Protein AF-0000000072489166 (afdb_homodimer)

pLDDT: mean 90.71, std 9.61, range [43.34, 98.5]

Nearest PDB structures (foldseek):
  3mzv-assembly1_B  TM=9.075E-01  e=3.261E-19  Rhodobacter capsulatus
  3oyr-assembly1_B  TM=9.341E-01  e=4.624E-18  Caulobacter vibrioides
  4jyx-assembly2_B  TM=9.219E-01  e=5.535E-18  Paraglaciecola sp. T6c
  4jyx-assembly1_G-2  TM=8.992E-01  e=3.376E-18  Paraglaciecola sp. T6c
  3aqb-assembly2_D  TM=9.288E-01  e=4.577E-17  Micrococcus luteus

Sequence (650 aa):
MTAFEDILHSIAPELKELNERMRHALHTSNPLMNEIVSNYLTTKGKQIRPVMVLLSAKLFGGINSTALHGAAAIEMLHNASLIHDDVVDETPLRRGRPTINTIWDNHIAVLVGDFFVSMALQEALLTGNLDIASTIGALGRQLSLGEIDQINKARNHHLEEEAYMEVIDNKTASLFVACVRMGAIATEAPREDTERMEQFGRLIGLAFQIRDDIFDYFPDSHDLGKPTGNDLREGKVTLPLLYALHRTDIDDCAAMNELVRRDELNSEEIDTLIEYARRAGGIDYAYATMQRLRDEAVDIISYFPESPTRTAFISIFDYIIHRTYMTAFEDILHSIAPELKELNERMRHALHTSNPLMNEIVSNYLTTKGKQIRPVMVLLSAKLFGGINSTALHGAAAIEMLHNASLIHDDVVDETPLRRGRPTINTIWDNHIAVLVGDFFVSMALQEALLTGNLDIASTIGALGRQLSLGEIDQINKARNHHLEEEAYMEVIDNKTASLFVACVRMGAIATEAPREDTERMEQFGRLIGLAFQIRDDIFDYFPDSHDLGKPTGNDLREGKVTLPLLYALHRTDIDDCAAMNELVRRDELNSEEIDTLIEYARRAGGIDYAYATMQRLRDEAVDIISYFPESPTRTAFISIFDYIIHRTY

Organism: NCBI:txid1796646

Secondary structure (DSSP, 8-state):
--HHHHHHHHTHHHHHHHHHHHHHHH--S-HHHHHHHHHHHTS----HHHHHHHHHHHHHT---HHHHHHHHHHHHHHHHHHHHHHHHTT--EETTEE-HHHHS-HHHHHHHHHHHHHHHHHHHHHTT-HHHHHHHHHHHHHHHHHHHHHHHHHHTT---HHHHHHHHIIIIIHHHHHHHHHHHHHTT--HHHHHHHHHHHHHHHHHHHHHHHHHTT-SSS-TT-PPTTHHHHTT---HHHHHHHT-TTSTTHHHHHHHHTSS---HHHHHHHHHHHHHTTHHHHHHHHHHHHHHHHHHHHTTSPP-HHHHHHHHHHHHHHH---/--HHHHHHHHTHHHHHHHHHHHHHHH--S-HHHHHHHHHHHTS----HHHHHHHHHHHHHT---HHHHHHHHHHHHHHHHHHHHHHHHTT--EETTEE-HHHHS-HHHHHHHHHHHHHHHHHHHHHTT-HHHHHHHHHHHHHHHHHHHHHHHHHHTT---HHHHHHHHIIIIIHHHHHHHHHHHHHTT--HHHHHHHHHHHHHHHHHHHHHHHHHTT-SSS-TT-PPTTHHHHTT---HHHHHHHT-TTSTTHHHHHHHHTSS---HHHHHHHHHHHHHTTHHHHHHHHHHHHHHHHHHHHTTSPP-HHHHHHHHHHHHHHH---

Foldseek 3Di:
DALQVVLCVVCVVLVVVLLVVLLVLQDDPDPVSNVLVVVVPVLDDPLVLLSLLQLLLCLQPHGDLQSSLLSSLLVLLVVLLVLLVCLVLVPQDFSRHGHSCNVPRSVVSNVSSVSSNVSSLVSQVVSVDVVSSVLSVVLSVLQVVLVVLQLVCLLVVVLDQVSQLVSLLRNFLSSQLSSSLSSCVSNVHDPVLNVLVSLLSSLLRSLLVLLVLLVLLDQPFDPRPDGRLSCLQSSHDHQLLSVLLPPPVDDCSVVLSVLSNDPGDDPVSSNVSSVSSVVSCSSVVSLVSLVVSLVVSLVSLVVRDDDPSSVSSSSVSVCSSDPGD/DALQVVLCVVCVVLVVVLLVVLLVLQDDPDPVSNVLVVVVPVLDDPLVLLSLLQLLLCLQPHGDLQSSLLSSLLVLLVVLLVLLVCLVLVPQDFSLHGHSCNVPRSVVSNVSSVSSNVSSLVSQVVSVDVVSSVLSVVLSVLQVVLVVLQLVCLLVVVLDPVSQLVSLLRNWLSSQLSSSLSSCVSNVHDPVLNVLVSLLSSLLRSLLVLLVLLVLLDQPFDPRPDGRLSCLQSSHDHQLLSVLLPPPVDDCSVVLSVLSNDPGDDPVSSNVSSVSSVVSCSSVVSLVSLVVSLVVSLVSLVVRDDDPSSVSSSSVSVCSSDPGD

Radius of gyration: 26.79 Å; Cα contacts (8 Å, |Δi|>4): 978; chains: 2; bounding box: 54×85×69 Å

Structure (mmCIF, N/CA/C/O backbone):
data_AF-0000000072489166-model_v1
#
loop_
_entity.id
_entity.type
_entity.pdbx_description
1 polymer 'Polyprenyl synthetase family protein'
#
loop_
_atom_site.group_PDB
_atom_site.id
_atom_site.type_symbol
_atom_site.label_atom_id
_atom_site.label_alt_id
_atom_site.label_comp_id
_atom_site.label_asym_id
_atom_site.label_entity_id
_atom_site.label_seq_id
_atom_site.pdbx_PDB_ins_code
_atom_site.Cartn_x
_atom_site.Cartn_y
_atom_site.Cartn_z
_atom_site.occupancy
_atom_site.B_iso_or_equiv
_atom_site.auth_seq_id
_atom_site.auth_comp_id
_atom_site.auth_asym_id
_atom_site.auth_atom_id
_atom_site.pdbx_PDB_model_num
ATOM 1 N N . MET A 1 1 ? 1.193 14.18 36.094 1 50.25 1 MET A N 1
ATOM 2 C CA . MET A 1 1 ? 0.706 13.688 34.781 1 50.25 1 MET A CA 1
ATOM 3 C C . MET A 1 1 ? 0.336 14.836 33.875 1 50.25 1 MET A C 1
ATOM 5 O O . MET A 1 1 ? -0.234 15.836 34.312 1 50.25 1 MET A O 1
ATOM 9 N N . THR A 1 2 ? 0.886 14.859 32.625 1 69.81 2 THR A N 1
ATOM 10 C CA . THR A 1 2 ? 0.525 15.914 31.703 1 69.81 2 THR A CA 1
ATOM 11 C C . THR A 1 2 ? -0.949 15.812 31.312 1 69.81 2 THR A C 1
ATOM 13 O O . THR A 1 2 ? -1.606 14.812 31.609 1 69.81 2 THR A O 1
ATOM 16 N N . ALA A 1 3 ? -1.548 16.891 31.062 1 79.62 3 ALA A N 1
ATOM 17 C CA . ALA A 1 3 ? -2.941 16.906 30.625 1 79.62 3 ALA A CA 1
ATOM 18 C C . ALA A 1 3 ? -3.215 15.797 29.609 1 79.62 3 ALA A C 1
ATOM 20 O O . ALA A 1 3 ? -4.27 15.156 29.656 1 79.62 3 ALA A O 1
ATOM 21 N N . PHE A 1 4 ? -2.205 15.391 28.953 1 84.44 4 PHE A N 1
ATOM 22 C CA . PHE A 1 4 ? -2.369 14.352 27.938 1 84.44 4 PHE A CA 1
ATOM 23 C C . PHE A 1 4 ? -2.418 12.969 28.594 1 84.44 4 PHE A C 1
ATOM 25 O O . PHE A 1 4 ? -3.227 12.125 28.203 1 84.44 4 PHE A O 1
ATOM 32 N N . GLU A 1 5 ? -1.647 12.781 29.594 1 84.19 5 GLU A N 1
ATOM 33 C CA . GLU A 1 5 ? -1.647 11.516 30.312 1 84.19 5 GLU A CA 1
ATOM 34 C C . GLU A 1 5 ? -2.994 11.258 30.984 1 84.19 5 GLU A C 1
ATOM 36 O O . GLU A 1 5 ? -3.449 10.117 31.062 1 84.19 5 GLU A O 1
ATOM 41 N N . ASP A 1 6 ? -3.523 12.336 31.453 1 88.94 6 ASP A N 1
ATOM 42 C CA . ASP A 1 6 ? -4.832 12.219 32.094 1 88.94 6 ASP A CA 1
ATOM 43 C C . ASP A 1 6 ? -5.895 11.781 31.078 1 88.94 6 ASP A C 1
ATOM 45 O O . ASP A 1 6 ? -6.809 11.023 31.422 1 88.94 6 ASP A O 1
ATOM 49 N N . ILE A 1 7 ? -5.738 12.289 29.906 1 90.38 7 ILE A N 1
ATOM 50 C CA . ILE A 1 7 ? -6.66 11.914 28.828 1 90.38 7 ILE A CA 1
ATOM 51 C C . ILE A 1 7 ? -6.516 10.43 28.531 1 90.38 7 ILE A C 1
ATOM 53 O O . ILE A 1 7 ? -7.512 9.703 28.438 1 90.38 7 ILE A O 1
ATOM 57 N N . LEU A 1 8 ? -5.309 9.945 28.438 1 90.38 8 LEU A N 1
ATOM 58 C CA . LEU A 1 8 ? -5.039 8.539 28.156 1 90.38 8 LEU A CA 1
ATOM 59 C C . LEU A 1 8 ? -5.621 7.652 29.266 1 90.38 8 LEU A C 1
ATOM 61 O O . LEU A 1 8 ? -6.172 6.586 28.969 1 90.38 8 LEU A O 1
ATOM 65 N N . HIS A 1 9 ? -5.559 8.156 30.438 1 89.94 9 HIS A N 1
ATOM 66 C CA . HIS A 1 9 ? -6.078 7.398 31.578 1 89.94 9 HIS A CA 1
ATOM 67 C C . HIS A 1 9 ? -7.598 7.293 31.516 1 89.94 9 HIS A C 1
ATOM 69 O O . HIS A 1 9 ? -8.172 6.273 31.906 1 89.94 9 HIS A O 1
ATOM 75 N N . SER A 1 10 ? -8.148 8.344 31.078 1 91.12 10 SER A N 1
ATOM 76 C CA . SER A 1 10 ? -9.609 8.391 31.047 1 91.12 10 SER A CA 1
ATOM 77 C C . SER A 1 10 ? -10.172 7.414 30.016 1 91.12 10 SER A C 1
ATOM 79 O O . SER A 1 10 ? -11.336 7.016 30.109 1 91.12 10 SER A O 1
ATOM 81 N N . ILE A 1 11 ? -9.367 6.992 29.031 1 94.25 11 ILE A N 1
ATOM 82 C CA . ILE A 1 11 ? -9.844 6.047 28.031 1 94.25 11 ILE A CA 1
ATOM 83 C C . ILE A 1 11 ? -8.938 4.82 28 1 94.25 11 ILE A C 1
ATOM 85 O O . ILE A 1 11 ? -8.797 4.176 26.953 1 94.25 11 ILE A O 1
ATOM 89 N N . ALA A 1 12 ? -8.32 4.52 29.047 1 94.06 12 ALA A N 1
ATOM 90 C CA . ALA A 1 12 ? -7.312 3.469 29.156 1 94.06 12 ALA A CA 1
ATOM 91 C C . ALA A 1 12 ? -7.898 2.107 28.781 1 94.06 12 ALA A C 1
ATOM 93 O O . ALA A 1 12 ? -7.262 1.323 28.078 1 94.06 12 ALA A O 1
ATOM 94 N N . PRO A 1 13 ? -9.117 1.805 29.25 1 95.62 13 PRO A N 1
ATOM 95 C CA . PRO A 1 13 ? -9.672 0.503 28.875 1 95.62 13 PRO A CA 1
ATOM 96 C C . PRO A 1 13 ? -9.883 0.366 27.359 1 95.62 13 PRO A C 1
ATOM 98 O O . PRO A 1 13 ? -9.617 -0.697 26.797 1 95.62 13 PRO A O 1
ATOM 101 N N . GLU A 1 14 ? -10.352 1.424 26.766 1 96.06 14 GLU A N 1
ATOM 102 C CA . GLU A 1 14 ? -10.586 1.408 25.312 1 96.06 14 GLU A CA 1
ATOM 103 C C . GLU A 1 14 ? -9.266 1.319 24.547 1 96.06 14 GLU A C 1
ATOM 105 O O . GLU A 1 14 ? -9.188 0.639 23.516 1 96.06 14 GLU A O 1
ATOM 110 N N . LEU A 1 15 ? -8.289 1.973 25.062 1 95.44 15 LEU A N 1
ATOM 111 C CA . LEU A 1 15 ? -6.977 1.916 24.438 1 95.44 15 LEU A CA 1
ATOM 112 C C . LEU A 1 15 ? -6.387 0.513 24.531 1 95.44 15 LEU A C 1
ATOM 114 O O . LEU A 1 15 ? -5.75 0.037 23.578 1 95.44 15 LEU A O 1
ATOM 118 N N . LYS A 1 16 ? -6.559 -0.075 25.656 1 95.88 16 LYS A N 1
ATOM 119 C CA . LYS A 1 16 ? -6.105 -1.452 25.828 1 95.88 16 LYS A CA 1
ATOM 120 C C . LYS A 1 16 ? -6.809 -2.389 24.859 1 95.88 16 LYS A C 1
ATOM 122 O O . LYS A 1 16 ? -6.168 -3.236 24.234 1 95.88 16 LYS A O 1
ATOM 127 N N . GLU A 1 17 ? -8.062 -2.188 24.781 1 96.81 17 GLU A N 1
ATOM 128 C CA . GLU A 1 17 ? -8.844 -2.99 23.844 1 96.81 17 GLU A CA 1
ATOM 129 C C . GLU A 1 17 ? -8.391 -2.752 22.406 1 96.81 17 GLU A C 1
ATOM 131 O O . GLU A 1 17 ? -8.305 -3.693 21.609 1 96.81 17 GLU A O 1
ATOM 136 N N . LEU A 1 18 ? -8.164 -1.548 22.094 1 96.25 18 LEU A N 1
ATOM 137 C CA . LEU A 1 18 ? -7.691 -1.176 20.766 1 96.25 18 LEU A CA 1
ATOM 138 C C . LEU A 1 18 ? -6.371 -1.867 20.438 1 96.25 18 LEU A C 1
ATOM 140 O O . LEU A 1 18 ? -6.215 -2.436 19.359 1 96.25 18 LEU A O 1
ATOM 144 N N . ASN A 1 19 ? -5.477 -1.861 21.359 1 95.25 19 ASN A N 1
ATOM 145 C CA . ASN A 1 19 ? -4.164 -2.463 21.156 1 95.25 19 ASN A CA 1
ATOM 146 C C . ASN A 1 19 ? -4.258 -3.98 21.016 1 95.25 19 ASN A C 1
ATOM 148 O O . ASN A 1 19 ? -3.545 -4.582 20.203 1 95.25 19 ASN A O 1
ATOM 152 N N . GLU A 1 20 ? -5.074 -4.535 21.781 1 95.62 20 GLU A N 1
ATOM 153 C CA . GLU A 1 20 ? -5.301 -5.977 21.656 1 95.62 20 GLU A CA 1
ATOM 154 C C . GLU A 1 20 ? -5.918 -6.336 20.312 1 95.62 20 GLU A C 1
ATOM 156 O O . GLU A 1 20 ? -5.535 -7.332 19.703 1 95.62 20 GLU A O 1
ATOM 161 N N . ARG A 1 21 ? -6.773 -5.52 19.906 1 95.12 21 ARG A N 1
ATOM 162 C CA . ARG A 1 21 ? -7.414 -5.727 18.625 1 95.12 21 ARG A CA 1
ATOM 163 C C . ARG A 1 21 ? -6.402 -5.629 17.484 1 95.12 21 ARG A C 1
ATOM 165 O O . ARG A 1 21 ? -6.414 -6.449 16.562 1 95.12 21 ARG A O 1
ATOM 172 N N . MET A 1 22 ? -5.629 -4.699 17.531 1 95.62 22 MET A N 1
ATOM 173 C CA . MET A 1 22 ? -4.613 -4.523 16.5 1 95.62 22 MET A CA 1
ATOM 174 C C . MET A 1 22 ? -3.641 -5.695 16.5 1 95.62 22 MET A C 1
ATOM 176 O O . MET A 1 22 ? -3.264 -6.184 15.43 1 95.62 22 MET A O 1
ATOM 180 N N . ARG A 1 23 ? -3.256 -6.141 17.672 1 94.81 23 ARG A N 1
ATOM 181 C CA . ARG A 1 23 ? -2.354 -7.285 17.766 1 94.81 23 ARG A CA 1
ATOM 182 C C . ARG A 1 23 ? -2.98 -8.531 17.156 1 94.81 23 ARG A C 1
ATOM 184 O O . ARG A 1 23 ? -2.312 -9.273 16.438 1 94.81 23 ARG A O 1
ATOM 191 N N . HIS A 1 24 ? -4.195 -8.664 17.406 1 94.94 24 HIS A N 1
ATOM 192 C CA . HIS A 1 24 ? -4.906 -9.82 16.875 1 94.94 24 HIS A CA 1
ATOM 193 C C . HIS A 1 24 ? -5.074 -9.719 15.359 1 94.94 24 HIS A C 1
ATOM 195 O O . HIS A 1 24 ? -4.895 -10.703 14.641 1 94.94 24 HIS A O 1
ATOM 201 N N . ALA A 1 25 ? -5.418 -8.555 14.953 1 94.31 25 ALA A N 1
ATOM 202 C CA . ALA A 1 25 ? -5.66 -8.328 13.531 1 94.31 25 ALA A CA 1
ATOM 203 C C . ALA A 1 25 ? -4.379 -8.516 12.719 1 94.31 25 ALA A C 1
ATOM 205 O O . ALA A 1 25 ? -4.426 -8.977 11.578 1 94.31 25 ALA A O 1
ATOM 206 N N . LEU A 1 26 ? -3.234 -8.25 13.328 1 96 26 LEU A N 1
ATOM 207 C CA . LEU A 1 26 ? -1.967 -8.25 12.609 1 96 26 LEU A CA 1
ATOM 208 C C . LEU A 1 26 ? -1.249 -9.586 12.773 1 96 26 LEU A C 1
ATOM 210 O O . LEU A 1 26 ? -0.189 -9.805 12.188 1 96 26 LEU A O 1
ATOM 214 N N . HIS A 1 27 ? -1.818 -10.43 13.523 1 94.88 27 HIS A N 1
ATOM 215 C CA . HIS A 1 27 ? -1.237 -11.758 13.688 1 94.88 27 HIS A CA 1
ATOM 216 C C . HIS A 1 27 ? -1.53 -12.641 12.484 1 94.88 27 HIS A C 1
ATOM 218 O O . HIS A 1 27 ? -2.643 -12.625 11.953 1 94.88 27 HIS A O 1
ATOM 224 N N . THR A 1 28 ? -0.498 -13.359 12.07 1 92.5 28 THR A N 1
ATOM 225 C CA . THR A 1 28 ? -0.642 -14.203 10.898 1 92.5 28 THR A CA 1
ATOM 226 C C . THR A 1 28 ? -0.096 -15.602 11.164 1 92.5 28 THR A C 1
ATOM 228 O O . THR A 1 28 ? 0.375 -15.891 12.266 1 92.5 28 THR A O 1
ATOM 231 N N . SER A 1 29 ? -0.251 -16.5 10.18 1 86.5 29 SER A N 1
ATOM 232 C CA . SER A 1 29 ? 0.322 -17.828 10.281 1 86.5 29 SER A CA 1
ATOM 233 C C . SER A 1 29 ? 1.788 -17.844 9.859 1 86.5 29 SER A C 1
ATOM 235 O O . SER A 1 29 ? 2.484 -18.844 10.031 1 86.5 29 SER A O 1
ATOM 237 N N . ASN A 1 30 ? 2.332 -16.75 9.438 1 87.62 30 ASN A N 1
ATOM 238 C CA . ASN A 1 30 ? 3.721 -16.625 9.008 1 87.62 30 ASN A CA 1
ATOM 239 C C . ASN A 1 30 ? 4.617 -16.156 10.148 1 87.62 30 ASN A C 1
ATOM 241 O O . ASN A 1 30 ? 4.504 -15.023 10.609 1 87.62 30 ASN A O 1
ATOM 245 N N . PRO A 1 31 ? 5.547 -16.969 10.5 1 89.56 31 PRO A N 1
ATOM 246 C CA . PRO A 1 31 ? 6.375 -16.625 11.656 1 89.56 31 PRO A CA 1
ATOM 247 C C . PRO A 1 31 ? 7.25 -15.391 11.406 1 89.56 31 PRO A C 1
ATOM 249 O O . PRO A 1 31 ? 7.48 -14.594 12.32 1 89.56 31 PRO A O 1
ATOM 252 N N . LEU A 1 32 ? 7.758 -15.289 10.219 1 90.56 32 LEU A N 1
ATOM 253 C CA . LEU A 1 32 ? 8.602 -14.141 9.906 1 90.56 32 LEU A CA 1
ATOM 254 C C . LEU A 1 32 ? 7.809 -12.844 10.016 1 90.56 32 LEU A C 1
ATOM 256 O O . LEU A 1 32 ? 8.273 -11.875 10.617 1 90.56 32 LEU A O 1
ATOM 260 N N . MET A 1 33 ? 6.637 -12.805 9.492 1 93.06 33 MET A N 1
ATOM 261 C CA . MET A 1 33 ? 5.77 -11.633 9.586 1 93.06 33 MET A CA 1
ATOM 262 C C . MET A 1 33 ? 5.457 -11.305 11.047 1 93.06 33 MET A C 1
ATOM 264 O O . MET A 1 33 ? 5.5 -10.141 11.445 1 93.06 33 MET A O 1
ATOM 268 N N . ASN A 1 34 ? 5.156 -12.305 11.781 1 94.5 34 ASN A N 1
ATOM 269 C CA . ASN A 1 34 ? 4.828 -12.094 13.188 1 94.5 34 ASN A CA 1
ATOM 270 C C . ASN A 1 34 ? 6.008 -11.508 13.953 1 94.5 34 ASN A C 1
ATOM 272 O O . ASN A 1 34 ? 5.824 -10.648 14.82 1 94.5 34 ASN A O 1
ATOM 276 N N . GLU A 1 35 ? 7.156 -11.977 13.602 1 93.19 35 GLU A N 1
ATOM 277 C CA . GLU A 1 35 ? 8.359 -11.453 14.234 1 93.19 35 GLU A CA 1
ATOM 278 C C . GLU A 1 35 ? 8.562 -9.977 13.906 1 93.19 35 GLU A C 1
ATOM 280 O O . GLU A 1 35 ? 8.828 -9.164 14.805 1 93.19 35 GLU A O 1
ATOM 285 N N . ILE A 1 36 ? 8.398 -9.633 12.711 1 92.75 36 ILE A N 1
ATOM 286 C CA . ILE A 1 36 ? 8.609 -8.266 12.25 1 92.75 36 ILE A CA 1
ATOM 287 C C . ILE A 1 36 ? 7.566 -7.34 12.875 1 92.75 36 ILE A C 1
ATOM 289 O O . ILE A 1 36 ? 7.91 -6.289 13.422 1 92.75 36 ILE A O 1
ATOM 293 N N . VAL A 1 37 ? 6.32 -7.77 12.859 1 94.06 37 VAL A N 1
ATOM 294 C CA . VAL A 1 37 ? 5.211 -6.949 13.336 1 94.06 37 VAL A CA 1
ATOM 295 C C . VAL A 1 37 ? 5.297 -6.793 14.852 1 94.06 37 VAL A C 1
ATOM 297 O O . VAL A 1 37 ? 5.07 -5.703 15.383 1 94.06 37 VAL A O 1
ATOM 300 N N . SER A 1 38 ? 5.605 -7.871 15.547 1 92.5 38 SER A N 1
ATOM 301 C CA . SER A 1 38 ? 5.727 -7.812 17 1 92.5 38 SER A CA 1
ATOM 302 C C . SER A 1 38 ? 6.828 -6.844 17.422 1 92.5 38 SER A C 1
ATOM 304 O O . SER A 1 38 ? 6.648 -6.059 18.344 1 92.5 38 SER A O 1
ATOM 306 N N . ASN A 1 39 ? 7.914 -6.914 16.734 1 90.94 39 ASN A N 1
ATOM 307 C CA . ASN A 1 39 ? 9.016 -6.004 17.016 1 90.94 39 ASN A CA 1
ATOM 308 C C . ASN A 1 39 ? 8.641 -4.555 16.719 1 90.94 39 ASN A C 1
ATOM 310 O O . ASN A 1 39 ? 9.008 -3.646 17.469 1 90.94 39 ASN A O 1
ATOM 314 N N . TYR A 1 40 ? 7.941 -4.383 15.695 1 90.44 40 TYR A N 1
ATOM 315 C CA . TYR A 1 40 ? 7.527 -3.043 15.297 1 90.44 40 TYR A CA 1
ATOM 316 C C . TYR A 1 40 ? 6.57 -2.438 16.312 1 90.44 40 TYR A C 1
ATOM 318 O O . TYR A 1 40 ? 6.664 -1.253 16.641 1 90.44 40 TYR A O 1
ATOM 326 N N . LEU A 1 41 ? 5.695 -3.252 16.828 1 88.56 41 LEU A N 1
ATOM 327 C CA . LEU A 1 41 ? 4.641 -2.773 17.703 1 88.56 41 LEU A CA 1
ATOM 328 C C . LEU A 1 41 ? 5.184 -2.506 19.109 1 88.56 41 LEU A C 1
ATOM 330 O O . LEU A 1 41 ? 4.516 -1.872 19.922 1 88.56 41 LEU A O 1
ATOM 334 N N . THR A 1 42 ? 6.344 -2.979 19.344 1 82.88 42 THR A N 1
ATOM 335 C CA . THR A 1 42 ? 6.949 -2.705 20.641 1 82.88 42 THR A CA 1
ATOM 336 C C . THR A 1 42 ? 7.348 -1.235 20.75 1 82.88 42 THR A C 1
ATOM 338 O O . THR A 1 42 ? 7.496 -0.71 21.859 1 82.88 42 THR A O 1
ATOM 341 N N . THR A 1 43 ? 7.602 -0.663 19.656 1 74.19 43 THR A N 1
ATOM 342 C CA . THR A 1 43 ? 7.941 0.755 19.609 1 74.19 43 THR A CA 1
ATOM 343 C C . THR A 1 43 ? 6.688 1.608 19.438 1 74.19 43 THR A C 1
ATOM 345 O O . THR A 1 43 ? 6.352 2.004 18.328 1 74.19 43 THR A O 1
ATOM 348 N N . LYS A 1 44 ? 5.934 1.628 20.469 1 67.19 44 LYS A N 1
ATOM 349 C CA . LYS A 1 44 ? 4.652 2.316 20.344 1 67.19 44 LYS A CA 1
ATOM 350 C C . LYS A 1 44 ? 4.832 3.83 20.406 1 67.19 44 LYS A C 1
ATOM 352 O O . LYS A 1 44 ? 5.652 4.328 21.172 1 67.19 44 LYS A O 1
ATOM 357 N N . GLY A 1 45 ? 4.211 4.496 19.484 1 71.38 45 GLY A N 1
ATOM 358 C CA . GLY A 1 45 ? 4.117 5.941 19.578 1 71.38 45 GLY A CA 1
ATOM 359 C C . GLY A 1 45 ? 3.037 6.418 20.531 1 71.38 45 GLY A C 1
ATOM 360 O O . GLY A 1 45 ? 2.531 5.637 21.328 1 71.38 45 GLY A O 1
ATOM 361 N N . LYS A 1 46 ? 2.795 7.629 20.609 1 77.44 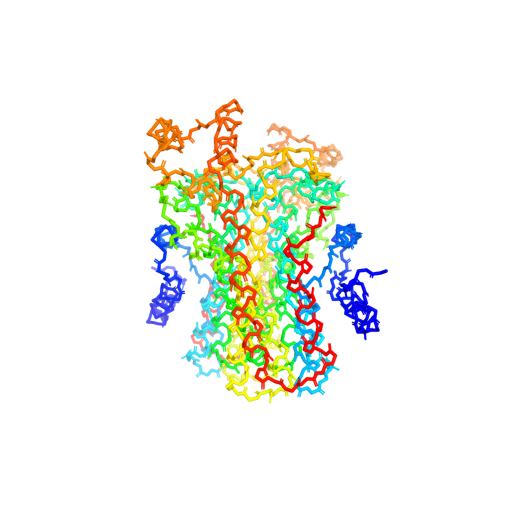46 LYS A N 1
ATOM 362 C CA . LYS A 1 46 ? 1.861 8.266 21.531 1 77.44 46 LYS A CA 1
ATOM 363 C C . LYS A 1 46 ? 0.416 7.977 21.141 1 77.44 46 LYS A C 1
ATOM 365 O O . LYS A 1 46 ? -0.506 8.203 21.922 1 77.44 46 LYS A O 1
ATOM 370 N N . GLN A 1 47 ? 0.148 7.422 20.031 1 89.12 47 GLN A N 1
ATOM 371 C CA . GLN A 1 47 ? -1.152 6.992 19.516 1 89.12 47 GLN A CA 1
ATOM 372 C C . GLN A 1 47 ? -2.168 8.133 19.578 1 89.12 47 GLN A C 1
ATOM 374 O O . GLN A 1 47 ? -3.293 7.945 20.031 1 89.12 47 GLN A O 1
ATOM 379 N N . ILE A 1 48 ? -1.77 9.273 19.203 1 93.06 48 ILE A N 1
ATOM 380 C CA . ILE A 1 48 ? -2.615 10.461 19.203 1 93.06 48 ILE A CA 1
ATOM 381 C C . ILE A 1 48 ? -3.787 10.273 18.25 1 93.06 48 ILE A C 1
ATOM 383 O O . ILE A 1 48 ? -4.906 10.695 18.531 1 93.06 48 ILE A O 1
ATOM 387 N N . ARG A 1 49 ? -3.596 9.578 17.203 1 95.38 49 ARG A N 1
ATOM 388 C CA . ARG A 1 49 ? -4.617 9.445 16.172 1 95.38 49 ARG A CA 1
ATOM 389 C C . ARG A 1 49 ? -5.781 8.586 16.656 1 95.38 49 ARG A C 1
ATOM 391 O O . ARG A 1 49 ? -6.938 9.016 16.609 1 95.38 49 ARG A O 1
ATOM 398 N N . PRO A 1 50 ? -5.5 7.418 17.141 1 96.31 50 PRO A N 1
ATOM 399 C CA . PRO A 1 50 ? -6.641 6.656 17.656 1 96.31 50 PRO A CA 1
ATOM 400 C C . PRO A 1 50 ? -7.32 7.336 18.844 1 96.31 50 PRO A C 1
ATOM 402 O O . PRO A 1 50 ? -8.531 7.211 19.016 1 96.31 50 PRO A O 1
ATOM 405 N N . VAL A 1 51 ? -6.578 8.078 19.641 1 96.38 51 VAL A N 1
ATOM 406 C CA . VAL A 1 51 ? -7.16 8.82 20.75 1 96.38 51 VAL A CA 1
ATOM 407 C C . VAL A 1 51 ? -8.148 9.859 20.219 1 96.38 51 VAL A C 1
ATOM 409 O O . VAL A 1 51 ? -9.234 10.031 20.766 1 96.38 51 VAL A O 1
ATOM 412 N N . MET A 1 52 ? -7.773 10.477 19.156 1 97.38 52 MET A N 1
ATOM 413 C CA . MET A 1 52 ? -8.656 11.469 18.531 1 97.38 52 MET A CA 1
ATOM 414 C C . MET A 1 52 ? -9.953 10.82 18.062 1 97.38 52 MET A C 1
ATOM 416 O O . MET A 1 52 ? -11.023 11.406 18.188 1 97.38 52 MET A O 1
ATOM 420 N N . VAL A 1 53 ? -9.859 9.641 17.5 1 97.94 53 VAL A N 1
ATOM 421 C CA . VAL A 1 53 ? -11.047 8.922 17.047 1 97.94 53 VAL A CA 1
ATOM 422 C C . VAL A 1 53 ? -11.961 8.625 18.234 1 97.94 53 VAL A C 1
ATOM 424 O O . VAL A 1 53 ? -13.164 8.891 18.188 1 97.94 53 VAL A O 1
ATOM 427 N N . LEU A 1 54 ? -11.383 8.094 19.297 1 97.81 54 LEU A N 1
ATOM 428 C CA . LEU A 1 54 ? -12.148 7.668 20.469 1 97.81 54 LEU A CA 1
ATOM 429 C C . LEU A 1 54 ? -12.781 8.859 21.156 1 97.81 54 LEU A C 1
ATOM 431 O O . LEU A 1 54 ? -13.938 8.789 21.594 1 97.81 54 LEU A O 1
ATOM 435 N N . LEU A 1 55 ? -12.055 9.953 21.234 1 97.44 55 LEU A N 1
ATOM 436 C CA . LEU A 1 55 ? -12.594 11.156 21.859 1 97.44 55 LEU A CA 1
ATOM 437 C C . LEU A 1 55 ? -13.742 11.727 21.031 1 97.44 55 LEU A C 1
ATOM 439 O O . LEU A 1 55 ? -14.727 12.227 21.594 1 97.44 55 LEU A O 1
ATOM 443 N N . SER A 1 56 ? -13.562 11.695 19.734 1 98.06 56 SER A N 1
ATOM 444 C CA . SER A 1 56 ? -14.648 12.156 18.875 1 98.06 56 SER A CA 1
ATOM 445 C C . SER A 1 56 ? -15.906 11.312 19.062 1 98.06 56 SER A C 1
ATOM 447 O O . SER A 1 56 ? -17.016 11.852 19.141 1 98.06 56 SER A O 1
ATOM 449 N N . ALA A 1 57 ? -15.742 10.008 19.156 1 97.75 57 ALA A N 1
ATOM 450 C CA . ALA A 1 57 ? -16.875 9.125 19.438 1 97.75 57 ALA A CA 1
ATOM 451 C C . ALA A 1 57 ? -17.5 9.461 20.797 1 97.75 57 ALA A C 1
ATOM 453 O O . ALA A 1 57 ? -18.734 9.516 20.922 1 97.75 57 ALA A O 1
ATOM 454 N N . LYS A 1 58 ? -16.703 9.703 21.734 1 96.62 58 LYS A N 1
ATOM 455 C CA . LYS A 1 58 ? -17.156 10.016 23.094 1 96.62 58 LYS A CA 1
ATOM 456 C C . LYS A 1 58 ? -17.938 11.32 23.109 1 96.62 58 LYS A C 1
ATOM 458 O O . LYS A 1 58 ? -18.906 11.453 23.875 1 96.62 58 LYS A O 1
ATOM 463 N N . LEU A 1 59 ? -17.531 12.289 22.328 1 96.38 59 LEU A N 1
ATOM 464 C CA . LEU A 1 59 ? -18.188 13.586 22.266 1 96.38 59 LEU A CA 1
ATOM 465 C C . LEU A 1 59 ? -19.625 13.438 21.781 1 96.38 59 LEU A C 1
ATOM 467 O O . LEU A 1 59 ? -20.516 14.18 22.234 1 96.38 59 LEU A O 1
ATOM 471 N N . PHE A 1 60 ? -19.938 12.398 20.953 1 96 60 PHE A N 1
ATOM 472 C CA . PHE A 1 60 ? -21.25 12.336 20.297 1 96 60 PHE A CA 1
ATOM 473 C C . PHE A 1 60 ? -22.062 11.164 20.844 1 96 60 PHE A C 1
ATOM 475 O O . PHE A 1 60 ? -23.266 11.078 20.609 1 96 60 PHE A O 1
ATOM 482 N N . GLY A 1 61 ? -21.562 10.203 21.547 1 92.06 61 GLY A N 1
ATOM 483 C CA . GLY A 1 61 ? -22.406 9.102 21.984 1 92.06 61 GLY A CA 1
ATOM 484 C C . GLY A 1 61 ? -21.656 8.047 22.766 1 92.06 61 GLY A C 1
ATOM 485 O O . GLY A 1 61 ? -22.266 7.145 23.344 1 92.06 61 GLY A O 1
ATOM 486 N N . GLY A 1 62 ? -20.359 8.031 22.734 1 93.69 62 GLY A N 1
ATOM 487 C CA . GLY A 1 62 ? -19.562 7.051 23.453 1 93.69 62 GLY A CA 1
ATOM 488 C C . GLY A 1 62 ? -18.719 6.184 22.547 1 93.69 62 GLY A C 1
ATOM 489 O O . GLY A 1 62 ? -18.984 6.078 21.344 1 93.69 62 GLY A O 1
ATOM 490 N N . ILE A 1 63 ? -17.797 5.57 23.141 1 95.94 63 ILE A N 1
ATOM 491 C CA . ILE A 1 63 ? -16.891 4.695 22.406 1 95.94 63 ILE A CA 1
ATOM 492 C C . ILE A 1 63 ? -17.547 3.328 22.219 1 95.94 63 ILE A C 1
ATOM 494 O O . ILE A 1 63 ? -17.906 2.666 23.188 1 95.94 63 ILE A O 1
ATOM 498 N N . ASN A 1 64 ? -17.797 2.939 21.016 1 96.88 64 ASN A N 1
ATOM 499 C CA . ASN A 1 64 ? -18.391 1.647 20.688 1 96.88 64 ASN A CA 1
ATOM 500 C C . ASN A 1 64 ? -17.453 0.824 19.797 1 96.88 64 ASN A C 1
ATOM 502 O O . ASN A 1 64 ? -16.328 1.23 19.531 1 96.88 64 ASN A O 1
ATOM 506 N N . SER A 1 65 ? -17.922 -0.289 19.391 1 96.25 65 SER A N 1
ATOM 507 C CA . SER A 1 65 ? -17.094 -1.207 18.609 1 96.25 65 SER A CA 1
ATOM 508 C C . SER A 1 65 ? -16.734 -0.616 17.25 1 96.25 65 SER A C 1
ATOM 510 O O . SER A 1 65 ? -15.625 -0.821 16.75 1 96.25 65 SER A O 1
ATOM 512 N N . THR A 1 66 ? -17.672 0.108 16.703 1 96.94 66 THR A N 1
ATOM 513 C CA . THR A 1 66 ? -17.438 0.748 15.414 1 96.94 66 THR A CA 1
ATOM 514 C C . THR A 1 66 ? -16.297 1.758 15.508 1 96.94 66 THR A C 1
ATOM 516 O O . THR A 1 66 ? -15.422 1.79 14.641 1 96.94 66 THR A O 1
ATOM 519 N N . ALA A 1 67 ? -16.312 2.533 16.578 1 97.31 67 ALA A N 1
ATOM 520 C CA . ALA A 1 67 ? -15.258 3.51 16.797 1 97.31 67 ALA A CA 1
ATOM 521 C C . ALA A 1 67 ? -13.906 2.82 17 1 97.31 67 ALA A C 1
ATOM 523 O O . ALA A 1 67 ? -12.875 3.305 16.516 1 97.31 67 ALA A O 1
ATOM 524 N N . LEU A 1 68 ? -13.945 1.698 17.656 1 97.75 68 LEU A N 1
ATOM 525 C CA . LEU A 1 68 ? -12.711 0.961 17.922 1 97.75 68 LEU A CA 1
ATOM 526 C C . LEU A 1 68 ? -12.141 0.396 16.625 1 97.75 68 LEU A C 1
ATOM 528 O O . LEU A 1 68 ? -10.93 0.479 16.375 1 97.75 68 LEU A O 1
ATOM 532 N N . HIS A 1 69 ? -12.977 -0.111 15.758 1 97.5 69 HIS A N 1
ATOM 533 C CA . HIS A 1 69 ? -12.531 -0.588 14.453 1 97.5 69 HIS A CA 1
ATOM 534 C C . HIS A 1 69 ? -11.977 0.554 13.609 1 97.5 69 HIS A C 1
ATOM 536 O O . HIS A 1 69 ? -10.953 0.399 12.945 1 97.5 69 HIS A O 1
ATOM 542 N N . GLY A 1 70 ? -12.703 1.63 13.703 1 96.81 70 GLY A N 1
ATOM 543 C CA . GLY A 1 70 ? -12.227 2.801 12.977 1 96.81 70 GLY A CA 1
ATOM 544 C C . GLY A 1 70 ? -10.883 3.295 13.461 1 96.81 70 GLY A C 1
ATOM 545 O O . GLY A 1 70 ? -10.008 3.617 12.656 1 96.81 70 GLY A O 1
ATOM 546 N N . ALA A 1 71 ? -10.719 3.324 14.758 1 97.81 71 ALA A N 1
ATOM 547 C CA . ALA A 1 71 ? -9.461 3.756 15.352 1 97.81 71 ALA A CA 1
ATOM 548 C C . ALA A 1 71 ? -8.32 2.822 14.961 1 97.81 71 ALA A C 1
ATOM 550 O O . ALA A 1 71 ? -7.215 3.277 14.641 1 97.81 71 ALA A O 1
ATOM 551 N N . ALA A 1 72 ? -8.625 1.576 14.961 1 97.5 72 ALA A N 1
ATOM 552 C CA . ALA A 1 72 ? -7.625 0.587 14.555 1 97.5 72 ALA A CA 1
ATOM 553 C C . ALA A 1 72 ? -7.227 0.777 13.094 1 97.5 72 ALA A C 1
ATOM 555 O O . ALA A 1 72 ? -6.043 0.726 12.758 1 97.5 72 ALA A O 1
ATOM 556 N N . ALA A 1 73 ? -8.211 0.997 12.281 1 97.12 73 ALA A N 1
ATOM 557 C CA . ALA A 1 73 ? -7.969 1.199 10.852 1 97.12 73 ALA A CA 1
ATOM 558 C C . ALA A 1 73 ? -7.066 2.406 10.617 1 97.12 73 ALA A C 1
ATOM 560 O O . ALA A 1 73 ? -6.09 2.32 9.867 1 97.12 73 ALA A O 1
ATOM 561 N N . ILE A 1 74 ? -7.32 3.461 11.297 1 96.88 74 ILE A N 1
ATOM 562 C CA . ILE A 1 74 ? -6.555 4.691 11.141 1 96.88 74 ILE A CA 1
ATOM 563 C C . ILE A 1 74 ? -5.121 4.473 11.617 1 96.88 74 ILE A C 1
ATOM 565 O O . ILE A 1 74 ? -4.168 4.879 10.953 1 96.88 74 ILE A O 1
ATOM 569 N N . GLU A 1 75 ? -5.023 3.896 12.719 1 96.75 75 GLU A N 1
ATOM 570 C CA . GLU A 1 75 ? -3.699 3.682 13.297 1 96.75 75 GLU A CA 1
ATOM 571 C C . GLU A 1 75 ? -2.854 2.768 12.414 1 96.75 75 GLU A C 1
ATOM 573 O O . GLU A 1 75 ? -1.662 3.016 12.219 1 96.75 75 GLU A O 1
ATOM 578 N N . MET A 1 76 ? -3.465 1.746 11.906 1 96.38 76 MET A N 1
ATOM 579 C CA . MET A 1 76 ? -2.742 0.828 11.031 1 96.38 76 MET A CA 1
ATOM 580 C C . MET A 1 76 ? -2.326 1.522 9.742 1 96.38 76 MET A C 1
ATOM 582 O O . MET A 1 76 ? -1.22 1.307 9.242 1 96.38 76 MET A O 1
ATOM 586 N N . LEU A 1 77 ? -3.199 2.309 9.203 1 95.94 77 LEU A N 1
ATOM 587 C CA . LEU A 1 77 ? -2.867 3.053 7.996 1 95.94 77 LEU A CA 1
ATOM 588 C C . LEU A 1 77 ? -1.735 4.039 8.258 1 95.94 77 LEU A C 1
ATOM 590 O O . LEU A 1 77 ? -0.843 4.203 7.422 1 95.94 77 LEU A O 1
ATOM 594 N N . HIS A 1 78 ? -1.82 4.68 9.359 1 94.75 78 HIS A N 1
ATOM 595 C CA . HIS A 1 78 ? -0.753 5.598 9.742 1 94.75 78 HIS A CA 1
ATOM 596 C C . HIS A 1 78 ? 0.583 4.871 9.852 1 94.75 78 HIS A C 1
ATOM 598 O O . HIS A 1 78 ? 1.602 5.359 9.359 1 94.75 78 HIS A O 1
ATOM 604 N N . ASN A 1 79 ? 0.59 3.762 10.508 1 94.75 79 ASN A N 1
ATOM 605 C CA . ASN A 1 79 ? 1.815 2.98 10.648 1 94.75 79 ASN A CA 1
ATOM 606 C C . ASN A 1 79 ? 2.346 2.521 9.289 1 94.75 79 ASN A C 1
ATOM 608 O O . ASN A 1 79 ? 3.559 2.479 9.078 1 94.75 79 ASN A O 1
ATOM 612 N N . ALA A 1 80 ? 1.426 2.125 8.445 1 94.94 80 ALA A N 1
ATOM 613 C CA . ALA A 1 80 ? 1.838 1.766 7.09 1 94.94 80 ALA A CA 1
ATOM 614 C C . ALA A 1 80 ? 2.596 2.912 6.426 1 94.94 80 ALA A C 1
ATOM 616 O O . ALA A 1 80 ? 3.627 2.693 5.785 1 94.94 80 ALA A O 1
ATOM 617 N N . SER A 1 81 ? 2.045 4.074 6.566 1 92.94 81 SER A N 1
ATOM 618 C CA . SER A 1 81 ? 2.676 5.242 5.965 1 92.94 81 SER A CA 1
ATOM 619 C C . SER A 1 81 ? 4.062 5.484 6.551 1 92.94 81 SER A C 1
ATOM 621 O O . SER A 1 81 ? 4.992 5.863 5.832 1 92.94 81 SER A O 1
ATOM 623 N N . LEU A 1 82 ? 4.258 5.23 7.832 1 90.44 82 LEU A N 1
ATOM 624 C CA . LEU A 1 82 ? 5.559 5.398 8.477 1 90.44 82 LEU A CA 1
ATOM 625 C C . LEU A 1 82 ? 6.559 4.371 7.953 1 90.44 82 LEU A C 1
ATOM 627 O O . LEU A 1 82 ? 7.715 4.703 7.688 1 90.44 82 LEU A O 1
ATOM 631 N N . ILE A 1 83 ? 6.102 3.205 7.828 1 92.81 83 ILE A N 1
ATOM 632 C CA . ILE A 1 83 ? 6.961 2.121 7.363 1 92.81 83 ILE A CA 1
ATOM 633 C C . ILE A 1 83 ? 7.434 2.41 5.938 1 92.81 83 ILE A C 1
ATOM 635 O O . ILE A 1 83 ? 8.617 2.283 5.633 1 92.81 83 ILE A O 1
ATOM 639 N N . HIS A 1 84 ? 6.535 2.775 5.133 1 91.31 84 HIS A N 1
ATOM 640 C CA . HIS A 1 84 ? 6.875 3.084 3.746 1 91.31 84 HIS A CA 1
ATOM 641 C C . HIS A 1 84 ? 7.75 4.328 3.658 1 91.31 84 HIS A C 1
ATOM 643 O O . HIS A 1 84 ? 8.68 4.383 2.854 1 91.31 84 HIS A O 1
ATOM 649 N N . ASP A 1 85 ? 7.469 5.258 4.516 1 85.31 85 ASP A N 1
ATOM 650 C CA . ASP A 1 85 ? 8.289 6.469 4.566 1 85.31 85 ASP A CA 1
ATOM 651 C C . ASP A 1 85 ? 9.727 6.141 4.941 1 85.31 85 ASP A C 1
ATOM 653 O O . ASP A 1 85 ? 10.664 6.77 4.445 1 85.31 85 ASP A O 1
ATOM 657 N N . ASP A 1 86 ? 9.891 5.266 5.84 1 85.25 86 ASP A N 1
ATOM 658 C CA . ASP A 1 86 ? 11.227 4.875 6.273 1 85.25 86 ASP A CA 1
ATOM 659 C C . ASP A 1 86 ? 12.031 4.293 5.113 1 85.25 86 ASP A C 1
ATOM 661 O O . ASP A 1 86 ? 13.25 4.465 5.051 1 85.25 86 ASP A O 1
ATOM 665 N N . VAL A 1 87 ? 11.406 3.609 4.254 1 81.62 87 VAL A N 1
ATOM 666 C CA . VAL A 1 87 ? 12.062 3.059 3.072 1 81.62 87 VAL A CA 1
ATOM 667 C C . VAL A 1 87 ? 12.461 4.191 2.129 1 81.62 87 VAL A C 1
ATOM 669 O O . VAL A 1 87 ? 13.594 4.23 1.648 1 81.62 87 VAL A O 1
ATOM 672 N N . VAL A 1 88 ? 11.562 5.109 2.014 1 72.81 88 VAL A N 1
ATOM 673 C CA . VAL A 1 88 ? 11.695 6.211 1.066 1 72.81 88 VAL A CA 1
ATOM 674 C C . VAL A 1 88 ? 12.82 7.141 1.503 1 72.81 88 VAL A C 1
ATOM 676 O O . VAL A 1 88 ? 13.641 7.566 0.681 1 72.81 88 VAL A O 1
ATOM 679 N N . ASP A 1 89 ? 12.867 7.309 2.762 1 72.38 89 ASP A N 1
ATOM 680 C CA . ASP A 1 89 ? 13.812 8.273 3.316 1 72.38 89 ASP A CA 1
ATOM 681 C C . ASP A 1 89 ? 15.117 7.59 3.732 1 72.38 89 ASP A C 1
ATOM 683 O O . ASP A 1 89 ? 16.031 8.242 4.219 1 72.38 89 ASP A O 1
ATOM 687 N N . GLU A 1 90 ? 15.148 6.34 3.506 1 75.06 90 GLU A N 1
ATOM 688 C CA . GLU A 1 90 ? 16.297 5.547 3.943 1 75.06 90 GLU A CA 1
ATOM 689 C C . GLU A 1 90 ? 16.656 5.855 5.395 1 75.06 90 GLU A C 1
ATOM 691 O O . GLU A 1 90 ? 17.828 6.113 5.703 1 75.06 90 GLU A O 1
ATOM 696 N N . THR A 1 91 ? 15.703 5.957 6.172 1 74.5 91 THR A N 1
ATOM 697 C CA . THR A 1 91 ? 15.859 6.297 7.582 1 74.5 91 THR A CA 1
ATOM 698 C C . THR A 1 91 ? 16.344 5.09 8.383 1 74.5 91 THR A C 1
ATOM 700 O O . THR A 1 91 ? 15.68 4.051 8.406 1 74.5 91 THR A O 1
ATOM 703 N N . PRO A 1 92 ? 17.406 5.25 9.07 1 77.12 92 PRO A N 1
ATOM 704 C CA . PRO A 1 92 ? 17.953 4.078 9.766 1 77.12 92 PRO A CA 1
ATOM 705 C C . PRO A 1 92 ? 17.281 3.824 11.109 1 77.12 92 PRO A C 1
ATOM 707 O O . PRO A 1 92 ? 17.281 2.689 11.594 1 77.12 92 PRO A O 1
ATOM 710 N N . LEU A 1 93 ? 16.766 4.941 11.734 1 76.69 93 LEU A N 1
ATOM 711 C CA . LEU A 1 93 ? 16.172 4.816 13.062 1 76.69 93 LEU A CA 1
ATOM 712 C C . LEU A 1 93 ? 14.812 5.52 13.117 1 76.69 93 LEU A C 1
ATOM 714 O O . LEU A 1 93 ? 14.617 6.551 12.477 1 76.69 93 LEU A O 1
ATOM 718 N N . ARG A 1 94 ? 13.961 4.922 13.945 1 73.88 94 ARG A N 1
ATOM 719 C CA . ARG A 1 94 ? 12.672 5.523 14.289 1 73.88 94 ARG A CA 1
ATOM 720 C C . ARG A 1 94 ? 12.344 5.305 15.766 1 73.88 94 ARG A C 1
ATOM 722 O O . ARG A 1 94 ? 12.336 4.168 16.234 1 73.88 9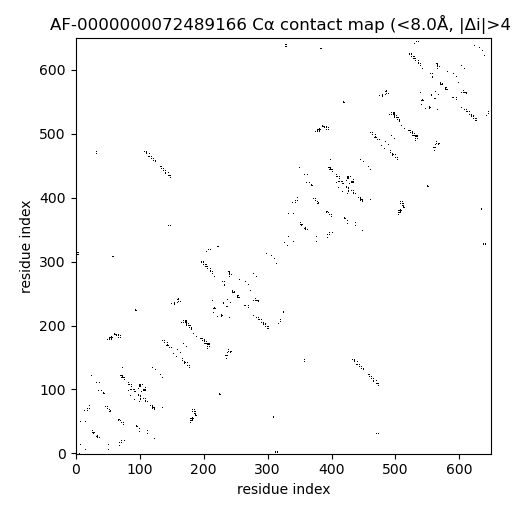4 ARG A O 1
ATOM 729 N N . ARG A 1 95 ? 12.164 6.379 16.438 1 75.25 95 ARG A N 1
ATOM 730 C CA . ARG A 1 95 ? 11.867 6.34 17.875 1 75.25 95 ARG A CA 1
ATOM 731 C C . ARG A 1 95 ? 12.953 5.605 18.641 1 75.25 95 ARG A C 1
ATOM 733 O O . ARG A 1 95 ? 12.664 4.762 19.484 1 75.25 95 ARG A O 1
ATOM 740 N N . GLY A 1 96 ? 14.117 5.809 18.188 1 74.56 96 GLY A N 1
ATOM 741 C CA . GLY A 1 96 ? 15.281 5.273 18.875 1 74.56 96 GLY A CA 1
ATOM 742 C C . GLY A 1 96 ? 15.57 3.826 18.531 1 74.56 96 GLY A C 1
ATOM 743 O O . GLY A 1 96 ? 16.531 3.238 19.047 1 74.56 96 GLY A O 1
ATOM 744 N N . ARG A 1 97 ? 14.781 3.303 17.578 1 80.38 97 ARG A N 1
ATOM 745 C CA . ARG A 1 97 ? 14.977 1.904 17.203 1 80.38 97 ARG A CA 1
ATOM 746 C C . ARG A 1 97 ? 15.219 1.761 15.703 1 80.38 97 ARG A C 1
ATOM 748 O O . ARG A 1 97 ? 14.766 2.598 14.914 1 80.38 97 ARG A O 1
ATOM 755 N N . PRO A 1 98 ? 15.945 0.71 15.406 1 85.81 98 PRO A N 1
ATOM 756 C CA . PRO A 1 98 ? 16.156 0.484 13.977 1 85.81 98 PRO A CA 1
ATOM 757 C C . PRO A 1 98 ? 14.852 0.247 13.219 1 85.81 98 PRO A C 1
ATOM 759 O O . PRO A 1 98 ? 13.953 -0.423 13.727 1 85.81 98 PRO A O 1
ATOM 762 N N . THR A 1 99 ? 14.797 0.848 12.086 1 87.25 99 THR A N 1
ATOM 763 C CA . THR A 1 99 ? 13.617 0.67 11.242 1 87.25 99 THR A CA 1
ATOM 764 C C . THR A 1 99 ? 13.609 -0.72 10.609 1 87.25 99 THR A C 1
ATOM 766 O O . THR A 1 99 ? 14.625 -1.418 10.617 1 87.25 99 THR A O 1
ATOM 769 N N . ILE A 1 100 ? 12.492 -1.134 10.055 1 88.75 100 ILE A N 1
ATOM 770 C CA . ILE A 1 100 ? 12.344 -2.445 9.438 1 88.75 100 ILE A CA 1
ATOM 771 C C . ILE A 1 100 ? 13.336 -2.59 8.281 1 88.75 100 ILE A C 1
ATOM 773 O O . ILE A 1 100 ? 13.969 -3.637 8.125 1 88.75 100 ILE A O 1
ATOM 777 N N . ASN A 1 101 ? 13.461 -1.543 7.512 1 85.81 101 ASN A N 1
ATOM 778 C CA . ASN A 1 101 ? 14.367 -1.606 6.371 1 85.81 101 ASN A CA 1
ATOM 779 C C . ASN A 1 101 ? 15.82 -1.733 6.816 1 85.81 101 ASN A C 1
ATOM 781 O O . ASN A 1 101 ? 16.641 -2.303 6.098 1 85.81 101 ASN A O 1
ATOM 785 N N . THR A 1 102 ? 16.156 -1.211 7.949 1 85.81 102 THR A N 1
ATOM 786 C CA . THR A 1 102 ? 17.5 -1.305 8.5 1 85.81 102 THR A CA 1
ATOM 787 C C . THR A 1 102 ? 17.766 -2.705 9.047 1 85.81 102 THR A C 1
ATOM 789 O O . THR A 1 102 ? 18.859 -3.258 8.844 1 85.81 102 THR A O 1
ATOM 792 N N . ILE A 1 103 ? 16.812 -3.264 9.727 1 87.06 103 ILE A N 1
ATOM 793 C CA . ILE A 1 103 ? 16.969 -4.578 10.336 1 87.06 103 ILE A CA 1
ATOM 794 C C . ILE A 1 103 ? 16.922 -5.66 9.258 1 87.06 103 ILE A C 1
ATOM 796 O O . ILE A 1 103 ? 17.688 -6.621 9.312 1 87.06 103 ILE A O 1
ATOM 800 N N . TRP A 1 104 ? 16.141 -5.449 8.359 1 86.56 104 TRP A N 1
ATOM 801 C CA . TRP A 1 104 ? 15.945 -6.43 7.297 1 86.56 104 TRP A CA 1
ATOM 802 C C . TRP A 1 104 ? 16.359 -5.855 5.945 1 86.56 104 TRP A C 1
ATOM 804 O O . TRP A 1 104 ? 17.547 -5.703 5.664 1 86.56 104 TRP A O 1
ATOM 814 N N . ASP A 1 105 ? 15.438 -5.363 5.156 1 84.69 105 ASP A N 1
ATOM 815 C CA . ASP A 1 105 ? 15.711 -4.668 3.902 1 84.69 105 ASP A CA 1
ATOM 816 C C . ASP A 1 105 ? 14.469 -3.953 3.383 1 84.69 105 ASP A C 1
ATOM 818 O O . ASP A 1 105 ? 13.406 -4.012 4.008 1 84.69 105 ASP A O 1
ATOM 822 N N . ASN A 1 106 ? 14.648 -3.229 2.377 1 83.31 106 ASN A N 1
ATOM 823 C CA . ASN A 1 106 ? 13.562 -2.441 1.801 1 83.31 106 ASN A CA 1
ATOM 824 C C . ASN A 1 106 ? 12.43 -3.33 1.297 1 83.31 106 ASN A C 1
ATOM 826 O O . ASN A 1 106 ? 11.258 -2.951 1.368 1 83.31 106 ASN A O 1
ATOM 830 N N . HIS A 1 107 ? 12.797 -4.465 0.867 1 83.38 107 HIS A N 1
ATOM 831 C CA . HIS A 1 107 ? 11.812 -5.406 0.341 1 83.38 107 HIS A CA 1
ATOM 832 C C . HIS A 1 107 ? 10.789 -5.785 1.408 1 83.38 107 HIS A C 1
ATOM 834 O O . HIS A 1 107 ? 9.586 -5.637 1.201 1 83.38 107 HIS A O 1
ATOM 840 N N . ILE A 1 108 ? 11.32 -6.172 2.459 1 88.38 108 ILE A N 1
ATOM 841 C CA . ILE A 1 108 ? 10.477 -6.613 3.566 1 88.38 108 ILE A CA 1
ATOM 842 C C . ILE A 1 108 ? 9.664 -5.43 4.102 1 88.38 108 ILE A C 1
ATOM 844 O O . ILE A 1 108 ? 8.477 -5.566 4.383 1 88.38 108 ILE A O 1
ATOM 848 N N . ALA A 1 109 ? 10.289 -4.285 4.18 1 91.31 109 ALA A N 1
ATOM 849 C CA . ALA A 1 109 ? 9.617 -3.104 4.711 1 91.31 109 ALA A CA 1
ATOM 850 C C . ALA A 1 109 ? 8.422 -2.719 3.846 1 91.31 109 ALA A C 1
ATOM 852 O O . ALA A 1 109 ? 7.352 -2.385 4.367 1 91.31 109 ALA A O 1
ATOM 853 N N . VAL A 1 110 ? 8.602 -2.754 2.543 1 91.75 110 VAL A N 1
ATOM 854 C CA . VAL A 1 110 ? 7.52 -2.4 1.627 1 91.75 110 VAL A CA 1
ATOM 855 C C . VAL A 1 110 ? 6.363 -3.381 1.79 1 91.75 110 VAL A C 1
ATOM 857 O O . VAL A 1 110 ? 5.199 -2.973 1.862 1 91.75 110 VAL A O 1
ATOM 860 N N . LEU A 1 111 ? 6.637 -4.617 1.925 1 91.94 111 LEU A N 1
ATOM 861 C CA . LEU A 1 111 ? 5.617 -5.656 2.055 1 91.94 111 LEU A CA 1
ATOM 862 C C . LEU A 1 111 ? 4.871 -5.523 3.379 1 91.94 111 LEU A C 1
ATOM 864 O O . LEU A 1 111 ? 3.656 -5.723 3.438 1 91.94 111 LEU A O 1
ATOM 868 N N . VAL A 1 112 ? 5.594 -5.238 4.383 1 94.25 112 VAL A N 1
ATOM 869 C CA . VAL A 1 112 ? 4.973 -5.055 5.691 1 94.25 112 VAL A CA 1
ATOM 870 C C . VAL A 1 112 ? 4.031 -3.854 5.648 1 94.25 112 VAL A C 1
ATOM 872 O O . VAL A 1 112 ? 2.922 -3.906 6.188 1 94.25 112 VAL A O 1
ATOM 875 N N . GLY A 1 113 ? 4.477 -2.77 5.086 1 95 113 GLY A N 1
ATOM 876 C CA . GLY A 1 113 ? 3.592 -1.631 4.891 1 95 113 GLY A CA 1
ATOM 877 C C . GLY A 1 113 ? 2.318 -1.982 4.148 1 95 113 GLY A C 1
ATOM 878 O O . GLY A 1 113 ? 1.226 -1.58 4.551 1 95 113 GLY A O 1
ATOM 879 N N . ASP A 1 114 ? 2.459 -2.707 3.131 1 94.19 114 ASP A N 1
ATOM 880 C CA . ASP A 1 114 ? 1.307 -3.152 2.355 1 94.19 114 ASP A CA 1
ATOM 881 C C . ASP A 1 114 ? 0.369 -4.008 3.205 1 94.19 114 ASP A C 1
ATOM 883 O O . ASP A 1 114 ? -0.853 -3.922 3.068 1 94.19 114 ASP A O 1
ATOM 887 N N . PHE A 1 115 ? 1.002 -4.832 3.951 1 94.81 115 PHE A N 1
ATOM 888 C CA . PHE A 1 115 ? 0.22 -5.66 4.863 1 94.81 115 PHE A CA 1
ATOM 889 C C . PHE A 1 115 ? -0.595 -4.793 5.816 1 94.81 115 PHE A C 1
ATOM 891 O O . PHE A 1 115 ? -1.789 -5.031 6.008 1 94.81 115 PHE A O 1
ATOM 898 N N . PHE A 1 116 ? -0.006 -3.83 6.352 1 96.81 116 PHE A N 1
ATOM 899 C CA . PHE A 1 116 ? -0.685 -2.916 7.262 1 96.81 116 PHE A CA 1
ATOM 900 C C . PHE A 1 116 ? -1.82 -2.189 6.551 1 96.81 116 PHE A C 1
ATOM 902 O O . PHE A 1 116 ? -2.895 -1.996 7.125 1 96.81 116 PHE A O 1
ATOM 909 N N . VAL A 1 117 ? -1.616 -1.751 5.352 1 95.44 117 VAL A N 1
ATOM 910 C CA . VAL A 1 117 ? -2.662 -1.081 4.59 1 95.44 117 VAL A CA 1
ATOM 911 C C . VAL A 1 117 ? -3.857 -2.016 4.414 1 95.44 117 VAL A C 1
ATOM 913 O O . VAL A 1 117 ? -5.004 -1.612 4.621 1 95.44 117 VAL A O 1
ATOM 916 N N . SER A 1 118 ? -3.59 -3.195 4.043 1 94.31 118 SER A N 1
ATOM 917 C CA . SER A 1 118 ? -4.648 -4.18 3.83 1 94.31 118 SER A CA 1
ATOM 918 C C . SER A 1 118 ? -5.438 -4.426 5.113 1 94.31 118 SER A C 1
ATOM 920 O O . SER A 1 118 ? -6.664 -4.523 5.082 1 94.31 118 SER A O 1
ATOM 922 N N . MET A 1 119 ? -4.715 -4.535 6.16 1 96.19 119 MET A N 1
ATOM 923 C CA . MET A 1 119 ? -5.371 -4.797 7.438 1 96.19 119 MET A CA 1
ATOM 924 C C . MET A 1 119 ? -6.184 -3.59 7.891 1 96.19 119 MET A C 1
ATOM 926 O O . MET A 1 119 ? -7.234 -3.742 8.516 1 96.19 119 MET A O 1
ATOM 930 N N . ALA A 1 120 ? -5.68 -2.385 7.598 1 96.44 120 ALA A N 1
ATOM 931 C CA . ALA A 1 120 ? -6.453 -1.178 7.875 1 96.44 120 ALA A CA 1
ATOM 932 C C . ALA A 1 120 ? -7.801 -1.215 7.164 1 96.44 120 ALA A C 1
ATOM 934 O O . ALA A 1 120 ? -8.836 -0.918 7.766 1 96.44 120 ALA A O 1
ATOM 935 N N . LEU A 1 121 ? -7.785 -1.616 5.977 1 93.25 121 LEU A N 1
ATOM 936 C CA . LEU A 1 121 ? -9.008 -1.711 5.191 1 93.25 121 LEU A CA 1
ATOM 937 C C . LEU A 1 121 ? -9.938 -2.787 5.754 1 93.25 121 LEU A C 1
ATOM 939 O O . LEU A 1 121 ? -11.148 -2.588 5.836 1 93.25 121 LEU A O 1
ATOM 943 N N . GLN A 1 122 ? -9.367 -3.879 6.078 1 93.62 122 GLN A N 1
ATOM 944 C CA . GLN A 1 122 ? -10.164 -4.969 6.637 1 93.62 122 GLN A CA 1
ATOM 945 C C . GLN A 1 122 ? -10.859 -4.535 7.926 1 93.62 122 GLN A C 1
ATOM 947 O O . GLN A 1 122 ? -12.031 -4.848 8.141 1 93.62 122 GLN A O 1
ATOM 952 N N . GLU A 1 123 ? -10.141 -3.846 8.727 1 95.75 123 GLU A N 1
ATOM 953 C CA . GLU A 1 123 ? -10.734 -3.338 9.961 1 95.75 123 GLU A CA 1
ATOM 954 C C . GLU A 1 123 ? -11.883 -2.373 9.664 1 95.75 123 GLU A C 1
ATOM 956 O O . GLU A 1 123 ? -12.906 -2.391 10.352 1 95.75 123 GLU A O 1
ATOM 961 N N . ALA A 1 124 ? -11.68 -1.518 8.727 1 95.25 124 ALA A N 1
ATOM 962 C CA . ALA A 1 124 ? -12.719 -0.574 8.336 1 95.25 124 ALA A CA 1
ATOM 963 C C . ALA A 1 124 ? -13.961 -1.307 7.832 1 95.25 124 ALA A C 1
ATOM 965 O O . ALA A 1 124 ? -15.086 -0.918 8.141 1 95.25 124 ALA A O 1
ATOM 966 N N . LEU A 1 125 ? -13.789 -2.379 7.16 1 92.88 125 LEU A N 1
ATOM 967 C CA . LEU A 1 125 ? -14.891 -3.137 6.578 1 92.88 125 LEU A CA 1
ATOM 968 C C . LEU A 1 125 ? -15.648 -3.912 7.656 1 92.88 125 LEU A C 1
ATOM 970 O O . LEU A 1 125 ? -16.844 -4.18 7.512 1 92.88 125 LEU A O 1
ATOM 974 N N . LEU A 1 126 ? -14.992 -4.25 8.719 1 93.06 126 LEU A N 1
ATOM 975 C CA . LEU A 1 126 ? -15.617 -4.973 9.82 1 93.06 126 LEU A CA 1
ATOM 976 C C . LEU A 1 126 ? -16.688 -4.113 10.492 1 93.06 126 LEU A C 1
ATOM 978 O O . LEU A 1 126 ? -17.562 -4.637 11.188 1 93.06 126 LEU A O 1
ATOM 982 N N . THR A 1 127 ? -16.609 -2.818 10.297 1 93.44 127 THR A N 1
ATOM 983 C CA . THR A 1 127 ? -17.609 -1.928 10.875 1 93.44 127 THR A CA 1
ATOM 984 C C . THR A 1 127 ? -18.953 -2.088 10.156 1 93.44 127 THR A C 1
ATOM 986 O O . THR A 1 127 ? -20 -1.677 10.68 1 93.44 127 THR A O 1
ATOM 989 N N . GLY A 1 128 ? -18.875 -2.623 8.953 1 90.62 128 GLY A N 1
ATOM 990 C CA . GLY A 1 128 ? -20.078 -2.719 8.133 1 90.62 128 GLY A CA 1
ATOM 991 C C . GLY A 1 128 ? -20.547 -1.377 7.598 1 90.62 128 GLY A C 1
ATOM 992 O O . GLY A 1 128 ? -21.609 -1.279 7.004 1 90.62 128 GLY A O 1
ATOM 993 N N . ASN A 1 129 ? -19.797 -0.369 7.883 1 91.94 129 ASN A N 1
ATOM 994 C CA . ASN A 1 129 ? -20.125 0.99 7.473 1 91.94 129 ASN A CA 1
ATOM 995 C C . ASN A 1 129 ? -19.312 1.428 6.262 1 91.94 129 ASN A C 1
ATOM 997 O O . ASN A 1 129 ? -18.094 1.653 6.375 1 91.94 129 ASN A O 1
ATOM 1001 N N . LEU A 1 130 ? -19.938 1.678 5.133 1 89.5 130 LEU A N 1
ATOM 1002 C CA . LEU A 1 130 ? -19.266 1.995 3.881 1 89.5 130 LEU A CA 1
ATOM 1003 C C . LEU A 1 130 ? -18.594 3.365 3.955 1 89.5 130 LEU A C 1
ATOM 1005 O O . LEU A 1 130 ? -17.578 3.598 3.309 1 89.5 130 LEU A O 1
ATOM 1009 N N . ASP A 1 131 ? -19.188 4.223 4.766 1 90.62 131 ASP A N 1
ATOM 1010 C CA . ASP A 1 131 ? -18.594 5.551 4.906 1 90.62 131 ASP A CA 1
ATOM 1011 C C . ASP A 1 131 ? -17.234 5.48 5.602 1 90.62 131 ASP A C 1
ATOM 1013 O O . ASP A 1 131 ? -16.312 6.219 5.25 1 90.62 131 ASP A O 1
ATOM 1017 N N . ILE A 1 132 ? -17.172 4.598 6.555 1 93.38 132 ILE A N 1
ATOM 1018 C CA . ILE A 1 132 ? -15.922 4.41 7.273 1 93.38 132 ILE A CA 1
ATOM 1019 C C . ILE A 1 132 ? -14.875 3.805 6.34 1 93.38 132 ILE A C 1
ATOM 1021 O O . ILE A 1 132 ? -13.742 4.289 6.266 1 93.38 132 ILE A O 1
ATOM 1025 N N . ALA A 1 133 ? -15.305 2.818 5.598 1 93.19 133 ALA A N 1
ATOM 1026 C CA . ALA A 1 133 ? -14.398 2.189 4.645 1 93.19 133 ALA A CA 1
ATOM 1027 C C . ALA A 1 133 ? -13.945 3.184 3.578 1 93.19 133 ALA A C 1
ATOM 1029 O O . ALA A 1 133 ? -12.758 3.227 3.225 1 93.19 133 ALA A O 1
ATOM 1030 N N . SER A 1 134 ? -14.836 3.984 3.137 1 93.06 134 SER A N 1
ATOM 1031 C CA . SER A 1 134 ? -14.539 4.988 2.119 1 93.06 134 SER A CA 1
ATOM 1032 C C . SER A 1 134 ? -13.578 6.047 2.652 1 93.06 134 SER A C 1
ATOM 1034 O O . SER A 1 134 ? -12.742 6.559 1.912 1 93.06 134 SER A O 1
ATOM 1036 N N . THR A 1 135 ? -13.742 6.375 3.887 1 93.62 135 THR A N 1
ATOM 1037 C CA . THR A 1 135 ? -12.867 7.359 4.508 1 93.62 135 THR A CA 1
ATOM 1038 C C . THR A 1 135 ? -11.422 6.855 4.543 1 93.62 135 THR A C 1
ATOM 1040 O O . THR A 1 135 ? -10.492 7.605 4.25 1 93.62 135 THR A O 1
ATOM 1043 N N . ILE A 1 136 ? -11.297 5.602 4.844 1 93.88 136 ILE A N 1
ATOM 1044 C CA . ILE A 1 136 ? -9.969 5.012 4.91 1 93.88 136 ILE A CA 1
ATOM 1045 C C . ILE A 1 136 ? -9.352 4.953 3.512 1 93.88 136 ILE A C 1
ATOM 1047 O O . ILE A 1 136 ? -8.18 5.266 3.328 1 93.88 136 ILE A O 1
ATOM 1051 N N . GLY A 1 137 ? -10.125 4.527 2.553 1 91.94 137 GLY A N 1
ATOM 1052 C CA . GLY A 1 137 ? -9.656 4.512 1.177 1 91.94 137 GLY A CA 1
ATOM 1053 C C . GLY A 1 137 ? -9.234 5.879 0.673 1 91.94 137 GLY A C 1
ATOM 1054 O O . GLY A 1 137 ? -8.156 6.027 0.092 1 91.94 137 GLY A O 1
ATOM 1055 N N . ALA A 1 138 ? -10.008 6.828 0.957 1 92.5 138 ALA A N 1
ATOM 1056 C CA . ALA A 1 138 ? -9.727 8.203 0.539 1 92.5 138 ALA A CA 1
ATOM 1057 C C . ALA A 1 138 ? -8.477 8.742 1.236 1 92.5 138 ALA A C 1
ATOM 1059 O O . ALA A 1 138 ? -7.695 9.484 0.638 1 92.5 138 ALA A O 1
ATOM 1060 N N . LEU A 1 139 ? -8.398 8.391 2.412 1 94.31 139 LEU A N 1
ATOM 1061 C CA . LEU A 1 139 ? -7.242 8.844 3.182 1 94.31 139 LEU A CA 1
ATOM 1062 C C . LEU A 1 139 ? -5.945 8.297 2.596 1 94.31 139 LEU A C 1
ATOM 1064 O O . LEU A 1 139 ? -4.953 9.016 2.494 1 94.31 139 LEU A O 1
ATOM 1068 N N . GLY A 1 140 ? -5.953 7.023 2.26 1 93 140 GLY A N 1
ATOM 1069 C CA . GLY A 1 140 ? -4.781 6.457 1.611 1 93 140 GLY A CA 1
ATOM 1070 C C . GLY A 1 140 ? -4.375 7.203 0.355 1 93 140 GLY A C 1
ATOM 1071 O O . GLY A 1 140 ? -3.189 7.477 0.147 1 93 140 GLY A O 1
ATOM 1072 N N . ARG A 1 141 ? -5.309 7.523 -0.409 1 92.5 141 ARG A N 1
ATOM 1073 C CA . ARG A 1 141 ? -5.086 8.289 -1.628 1 92.5 141 ARG A CA 1
ATOM 1074 C C . ARG A 1 141 ? -4.512 9.672 -1.308 1 92.5 141 ARG A C 1
ATOM 1076 O O . ARG A 1 141 ? -3.529 10.094 -1.917 1 92.5 141 ARG A O 1
ATOM 1083 N N . GLN A 1 142 ? -5.082 10.273 -0.37 1 92.62 142 GLN A N 1
ATOM 1084 C CA . GLN A 1 142 ? -4.684 11.633 -0.005 1 92.62 142 GLN A CA 1
ATOM 1085 C C . GLN A 1 142 ? -3.254 11.656 0.531 1 92.62 142 GLN A C 1
ATOM 1087 O O . GLN A 1 142 ? -2.484 12.57 0.213 1 92.62 142 GLN A O 1
ATOM 1092 N N . LEU A 1 143 ? -2.949 10.727 1.31 1 91.5 143 LEU A N 1
ATOM 1093 C CA . LEU A 1 143 ? -1.608 10.656 1.879 1 91.5 143 LEU A CA 1
ATOM 1094 C C . LEU A 1 143 ? -0.563 10.461 0.787 1 91.5 143 LEU A C 1
ATOM 1096 O O . LEU A 1 143 ? 0.475 11.133 0.788 1 91.5 143 LEU A O 1
ATOM 1100 N N . SER A 1 144 ? -0.821 9.602 -0.131 1 91.75 144 SER A N 1
ATOM 1101 C CA . SER A 1 144 ? 0.104 9.344 -1.23 1 91.75 144 SER A CA 1
ATOM 1102 C C . SER A 1 144 ? 0.25 10.57 -2.127 1 91.75 144 SER A C 1
ATOM 1104 O O . SER A 1 144 ? 1.365 10.961 -2.477 1 91.75 144 SER A O 1
ATOM 1106 N N . LEU A 1 145 ? -0.839 11.18 -2.459 1 91.38 145 LEU A N 1
ATOM 1107 C CA . LEU A 1 145 ? -0.832 12.359 -3.314 1 91.38 145 LEU A CA 1
ATOM 1108 C C . LEU A 1 145 ? -0.159 13.539 -2.613 1 91.38 145 LEU A C 1
ATOM 1110 O O . LEU A 1 145 ? 0.543 14.328 -3.248 1 91.38 145 LEU A O 1
ATOM 1114 N N . GLY A 1 146 ? -0.474 13.656 -1.352 1 90.69 146 GLY A N 1
ATOM 1115 C CA . GLY A 1 146 ? 0.155 14.711 -0.577 1 90.69 146 GLY A CA 1
ATOM 1116 C C . GLY A 1 146 ? 1.67 14.641 -0.582 1 90.69 146 GLY A C 1
ATOM 1117 O O . GLY A 1 146 ? 2.348 15.656 -0.704 1 90.69 146 GLY A O 1
ATOM 1118 N N . GLU A 1 147 ? 2.178 13.461 -0.486 1 89.5 147 GLU A N 1
ATOM 1119 C CA . GLU A 1 147 ? 3.625 13.273 -0.496 1 89.5 147 GLU A CA 1
ATOM 1120 C C . GLU A 1 147 ? 4.215 13.609 -1.863 1 89.5 147 GLU A C 1
ATOM 1122 O O . GLU A 1 147 ? 5.277 14.227 -1.952 1 89.5 147 GLU A O 1
ATOM 1127 N N . ILE A 1 148 ? 3.584 13.188 -2.883 1 89.25 148 ILE A N 1
ATOM 1128 C CA . ILE A 1 148 ? 4.055 13.453 -4.238 1 89.25 148 ILE A CA 1
ATOM 1129 C C . ILE A 1 148 ? 4.016 14.961 -4.512 1 89.25 148 ILE A C 1
ATOM 1131 O O . ILE A 1 148 ? 4.918 15.5 -5.148 1 89.25 148 ILE A O 1
ATOM 1135 N N . ASP A 1 149 ? 2.973 15.539 -4.023 1 89.38 149 ASP A N 1
ATOM 1136 C CA . ASP A 1 149 ? 2.846 16.984 -4.184 1 89.38 149 ASP A CA 1
ATOM 1137 C C . ASP A 1 149 ? 3.98 17.719 -3.473 1 89.38 149 ASP A C 1
ATOM 1139 O O . ASP A 1 149 ? 4.512 18.703 -3.99 1 89.38 149 ASP A O 1
ATOM 1143 N N . GLN A 1 150 ? 4.281 17.281 -2.342 1 88.44 150 GLN A N 1
ATOM 1144 C CA . GLN A 1 150 ? 5.398 17.859 -1.607 1 88.44 150 GLN A CA 1
ATOM 1145 C C . GLN A 1 150 ? 6.703 17.719 -2.387 1 88.44 150 GLN A C 1
ATOM 1147 O O . GLN A 1 150 ? 7.5 18.672 -2.449 1 88.44 150 GLN A O 1
ATOM 1152 N N . ILE A 1 151 ? 6.945 16.594 -2.934 1 85.56 151 ILE A N 1
ATOM 1153 C CA . ILE A 1 151 ? 8.141 16.344 -3.727 1 85.56 151 ILE A CA 1
ATOM 1154 C C . ILE A 1 151 ? 8.172 17.281 -4.926 1 85.56 151 ILE A C 1
ATOM 1156 O O . ILE A 1 151 ? 9.211 17.875 -5.238 1 85.56 151 ILE A O 1
ATOM 1160 N N . ASN A 1 152 ? 7.035 17.406 -5.523 1 86.31 152 ASN A N 1
ATOM 1161 C CA . ASN A 1 152 ? 6.922 18.281 -6.684 1 86.31 152 ASN A CA 1
ATOM 1162 C C . ASN A 1 152 ? 7.207 19.734 -6.312 1 86.31 152 ASN A C 1
ATOM 1164 O O . ASN A 1 152 ? 7.918 20.438 -7.039 1 86.31 152 ASN A O 1
ATOM 1168 N N . LYS A 1 153 ? 6.691 20.203 -5.285 1 87 153 LYS A N 1
ATOM 1169 C CA . LYS A 1 153 ? 6.875 21.578 -4.836 1 87 153 LYS A CA 1
ATOM 1170 C C . LYS A 1 153 ? 8.312 21.828 -4.398 1 87 153 LYS A C 1
ATOM 1172 O O . LYS A 1 153 ? 8.859 22.922 -4.625 1 87 153 LYS A O 1
ATOM 1177 N N . ALA A 1 154 ? 8.914 20.844 -3.734 1 84.44 154 ALA A N 1
ATOM 1178 C CA . ALA A 1 154 ? 10.32 20.953 -3.34 1 84.44 154 ALA A CA 1
ATOM 1179 C C . ALA A 1 154 ? 11.227 21.047 -4.562 1 84.44 154 ALA A C 1
ATOM 1181 O O . ALA A 1 154 ? 12.148 21.859 -4.594 1 84.44 154 ALA A O 1
ATOM 1182 N N . ARG A 1 155 ? 10.93 20.266 -5.52 1 81.5 155 ARG A N 1
ATOM 1183 C CA . ARG A 1 155 ? 11.727 20.234 -6.738 1 81.5 155 ARG A CA 1
ATOM 1184 C C . ARG A 1 155 ? 11.625 21.562 -7.492 1 81.5 155 ARG A C 1
ATOM 1186 O O . ARG A 1 155 ? 12.578 21.984 -8.141 1 81.5 155 ARG A O 1
ATOM 1193 N N . ASN A 1 156 ? 10.469 22.25 -7.375 1 84.5 156 ASN A N 1
ATOM 1194 C CA . ASN A 1 156 ? 10.242 23.484 -8.125 1 84.5 156 ASN A CA 1
ATOM 1195 C C . ASN A 1 156 ? 10.461 24.719 -7.254 1 84.5 156 ASN A C 1
ATOM 1197 O O . ASN A 1 156 ? 10.188 25.844 -7.68 1 84.5 156 ASN A O 1
ATOM 1201 N N . HIS A 1 157 ? 10.867 24.562 -6.094 1 84.75 157 HIS A N 1
ATOM 1202 C CA . HIS A 1 157 ? 11.211 25.625 -5.156 1 84.75 157 HIS A CA 1
ATOM 1203 C C . HIS A 1 157 ? 10.047 26.594 -4.965 1 84.75 157 HIS A C 1
ATOM 1205 O O . HIS A 1 157 ? 10.219 27.812 -5.078 1 84.75 157 HIS A O 1
ATOM 1211 N N . HIS A 1 158 ? 8.914 26.031 -4.816 1 85.31 158 HIS A N 1
ATOM 1212 C CA . HIS A 1 158 ? 7.762 26.844 -4.438 1 85.31 158 HIS A CA 1
ATOM 1213 C C . HIS A 1 158 ? 7.871 27.312 -2.992 1 85.31 158 HIS A C 1
ATOM 1215 O O . HIS A 1 158 ? 7.418 26.625 -2.072 1 85.31 158 HIS A O 1
ATOM 1221 N N . LEU A 1 159 ? 8.297 28.516 -2.844 1 89 159 LEU A N 1
ATOM 1222 C CA . LEU A 1 159 ? 8.664 29 -1.517 1 89 159 LEU A CA 1
ATOM 1223 C C . LEU A 1 159 ? 7.586 29.922 -0.954 1 89 159 LEU A C 1
ATOM 1225 O O . LEU A 1 159 ? 7.891 30.875 -0.242 1 89 159 LEU A O 1
ATOM 1229 N N . GLU A 1 160 ? 6.371 29.625 -1.253 1 92.75 160 GLU A N 1
ATOM 1230 C CA . GLU A 1 160 ? 5.246 30.391 -0.719 1 92.75 160 GLU A CA 1
ATOM 1231 C C . GLU A 1 160 ? 4.613 29.672 0.471 1 92.75 160 GLU A C 1
ATOM 1233 O O . GLU A 1 160 ? 4.512 28.453 0.485 1 92.75 160 GLU A O 1
ATOM 1238 N N . GLU A 1 161 ? 4.219 30.469 1.396 1 94.94 161 GLU A N 1
ATOM 1239 C CA . GLU A 1 161 ? 3.574 29.922 2.584 1 94.94 161 GLU A CA 1
ATOM 1240 C C . GLU A 1 161 ? 2.301 29.156 2.223 1 94.94 161 GLU A C 1
ATOM 1242 O O . GLU A 1 161 ? 1.984 28.141 2.834 1 94.94 161 GLU A O 1
ATOM 1247 N N . GLU A 1 162 ? 1.581 29.688 1.274 1 94.5 162 GLU A N 1
ATOM 1248 C CA . GLU A 1 162 ? 0.346 29.031 0.849 1 94.5 162 GLU A CA 1
ATOM 1249 C C . GLU A 1 162 ? 0.611 27.625 0.352 1 94.5 162 GLU A C 1
ATOM 1251 O O . GLU A 1 162 ? -0.171 26.703 0.621 1 94.5 162 GLU A O 1
ATOM 1256 N N . ALA A 1 163 ? 1.655 27.5 -0.359 1 92.75 163 ALA A N 1
ATOM 1257 C CA . ALA A 1 163 ? 2.029 26.188 -0.868 1 92.75 163 ALA A CA 1
ATOM 1258 C C . ALA A 1 163 ? 2.377 25.234 0.274 1 92.75 163 ALA A C 1
ATOM 1260 O O . ALA A 1 163 ? 1.998 24.062 0.252 1 92.75 163 ALA A O 1
ATOM 1261 N N . TYR A 1 164 ? 3.055 25.781 1.226 1 94.88 164 TYR A N 1
ATOM 1262 C CA . TYR A 1 164 ? 3.414 25 2.398 1 94.88 164 TYR A CA 1
ATOM 1263 C C . TYR A 1 164 ? 2.168 24.531 3.148 1 94.88 164 TYR A C 1
ATOM 1265 O O . TYR A 1 164 ? 2.047 23.359 3.5 1 94.88 164 TYR A O 1
ATOM 1273 N N . MET A 1 165 ? 1.282 25.422 3.293 1 96.31 165 MET A N 1
ATOM 1274 C CA . MET A 1 165 ? 0.067 25.109 4.039 1 96.31 165 MET A CA 1
ATOM 1275 C C . MET A 1 165 ? -0.761 24.062 3.311 1 96.31 165 MET A C 1
ATOM 1277 O O . MET A 1 165 ? -1.377 23.203 3.945 1 96.31 165 MET A O 1
ATOM 1281 N N . GLU A 1 166 ? -0.78 24.141 2.055 1 93.5 166 GLU A N 1
ATOM 1282 C CA . GLU A 1 166 ? -1.48 23.141 1.26 1 93.5 166 GLU A CA 1
ATOM 1283 C C . GLU A 1 166 ? -0.852 21.766 1.433 1 93.5 166 GLU A C 1
ATOM 1285 O O . GLU A 1 166 ? -1.562 20.75 1.538 1 93.5 166 GLU A O 1
ATOM 1290 N N . VAL A 1 167 ? 0.405 21.719 1.459 1 93 167 VAL A N 1
ATOM 1291 C CA . VAL A 1 167 ? 1.136 20.469 1.586 1 93 167 VAL A CA 1
ATOM 1292 C C . VAL A 1 167 ? 0.812 19.812 2.928 1 93 167 VAL A C 1
ATOM 1294 O O . VAL A 1 167 ? 0.465 18.641 2.982 1 93 167 VAL A O 1
ATOM 1297 N N . ILE A 1 168 ? 0.91 20.578 4.008 1 95.88 168 ILE A N 1
ATOM 1298 C CA . ILE A 1 168 ? 0.735 19.969 5.316 1 95.88 168 ILE A CA 1
ATOM 1299 C C . ILE A 1 168 ? -0.744 19.672 5.551 1 95.88 168 ILE A C 1
ATOM 1301 O O . ILE A 1 168 ? -1.086 18.781 6.34 1 95.88 168 ILE A O 1
ATOM 1305 N N . ASP A 1 169 ? -1.616 20.391 4.859 1 95.56 169 ASP A N 1
ATOM 1306 C CA . ASP A 1 169 ? -3.041 20.078 4.902 1 95.56 169 ASP A CA 1
ATOM 1307 C C . ASP A 1 169 ? -3.314 18.672 4.352 1 95.56 169 ASP A C 1
ATOM 1309 O O . ASP A 1 169 ? -4.047 17.891 4.965 1 95.56 169 ASP A O 1
ATOM 1313 N N . ASN A 1 170 ? -2.684 18.359 3.293 1 91.62 170 ASN A N 1
ATOM 1314 C CA . ASN A 1 170 ? -2.91 17.094 2.615 1 91.62 170 ASN A CA 1
ATOM 1315 C C . ASN A 1 170 ? -2.094 15.969 3.246 1 91.62 170 ASN A C 1
ATOM 1317 O O . ASN A 1 170 ? -2.58 14.844 3.387 1 91.62 170 ASN A O 1
ATOM 1321 N N . LYS A 1 171 ? -0.949 16.266 3.643 1 91.44 171 LYS A N 1
ATOM 1322 C CA . LYS A 1 171 ? -0.018 15.234 4.098 1 91.44 171 LYS A CA 1
ATOM 1323 C C . LYS A 1 171 ? -0.288 14.859 5.551 1 91.44 171 LYS A C 1
ATOM 1325 O O . LYS A 1 171 ? -0.092 13.703 5.945 1 91.44 171 LYS A O 1
ATOM 1330 N N . THR A 1 172 ? -0.732 15.812 6.379 1 93.88 172 THR A N 1
ATOM 1331 C CA . THR A 1 172 ? -0.829 15.547 7.809 1 93.88 172 THR A CA 1
ATOM 1332 C C . THR A 1 172 ? -2.238 15.836 8.32 1 93.88 172 THR A C 1
ATOM 1334 O O . THR A 1 172 ? -2.871 14.977 8.938 1 93.88 172 THR A O 1
ATOM 1337 N N . ALA A 1 173 ? -2.729 17 8.031 1 96.75 173 ALA A N 1
ATOM 1338 C CA . ALA A 1 173 ? -4.023 17.406 8.57 1 96.75 173 ALA A CA 1
ATOM 1339 C C . ALA A 1 173 ? -5.133 16.469 8.102 1 96.75 173 ALA A C 1
ATOM 1341 O O . ALA A 1 173 ? -6.098 16.219 8.828 1 96.75 173 ALA A O 1
ATOM 1342 N N . SER A 1 174 ? -5.004 15.953 6.914 1 96.06 174 SER A N 1
ATOM 1343 C CA . SER A 1 174 ? -6.016 15.055 6.363 1 96.06 174 SER A CA 1
ATOM 1344 C C . SER A 1 174 ? -6.227 13.844 7.262 1 96.06 174 SER A C 1
ATOM 1346 O O . SER A 1 174 ? -7.359 13.383 7.438 1 96.06 174 SER A O 1
ATOM 1348 N N . LEU A 1 175 ? -5.188 13.352 7.828 1 96.44 175 LEU A N 1
ATOM 1349 C CA . LEU A 1 175 ? -5.273 12.203 8.727 1 96.44 175 LEU A CA 1
ATOM 1350 C C . LEU A 1 175 ? -6.059 12.562 9.984 1 96.44 175 LEU A C 1
ATOM 1352 O O . LEU A 1 175 ? -6.891 11.773 10.445 1 96.44 175 LEU A O 1
ATOM 1356 N N . PHE A 1 176 ? -5.855 13.695 10.516 1 97.62 176 PHE A N 1
ATOM 1357 C CA . PHE A 1 176 ? -6.551 14.133 11.719 1 97.62 176 PHE A CA 1
ATOM 1358 C C . PHE A 1 176 ? -8.031 14.367 11.438 1 97.62 176 PHE A C 1
ATOM 1360 O O . PHE A 1 176 ? -8.883 14.078 12.273 1 97.62 176 PHE A O 1
ATOM 1367 N N . VAL A 1 177 ? -8.25 14.945 10.289 1 97.81 177 VAL A N 1
ATOM 1368 C CA . VAL A 1 177 ? -9.641 15.125 9.867 1 97.81 177 VAL A CA 1
ATOM 1369 C C . VAL A 1 177 ? -10.344 13.766 9.805 1 97.81 177 VAL A C 1
ATOM 1371 O O . VAL A 1 177 ? -11.461 13.625 10.297 1 97.81 177 VAL A O 1
ATOM 1374 N N . ALA A 1 178 ? -9.68 12.82 9.234 1 97.31 178 ALA A N 1
ATOM 1375 C CA . ALA A 1 178 ? -10.242 11.477 9.141 1 97.31 178 ALA A CA 1
ATOM 1376 C C . ALA A 1 178 ? -10.5 10.898 10.523 1 97.31 178 ALA A C 1
ATOM 1378 O O . ALA A 1 178 ? -11.484 10.18 10.734 1 97.31 178 ALA A O 1
ATOM 1379 N N . CYS A 1 179 ? -9.633 11.125 11.438 1 97.81 179 CYS A N 1
ATOM 1380 C CA . CYS A 1 179 ? -9.781 10.617 12.797 1 97.81 179 CYS A CA 1
ATOM 1381 C C . CYS A 1 179 ? -11.094 11.094 13.414 1 97.81 179 CYS A C 1
ATOM 1383 O O . CYS A 1 179 ? -11.914 10.281 13.852 1 97.81 179 CYS A O 1
ATOM 1385 N N . VAL A 1 180 ? -11.289 12.398 13.445 1 97.88 180 VAL A N 1
ATOM 1386 C CA . VAL A 1 180 ? -12.461 12.945 14.117 1 97.88 180 VAL A CA 1
ATOM 1387 C C . VAL A 1 180 ? -13.727 12.586 13.336 1 97.88 180 VAL A C 1
ATOM 1389 O O . VAL A 1 180 ? -14.789 12.391 13.922 1 97.88 180 VAL A O 1
ATOM 1392 N N . ARG A 1 181 ? -13.594 12.555 12.031 1 96.81 181 ARG A N 1
ATOM 1393 C CA . ARG A 1 181 ? -14.727 12.133 11.203 1 96.81 181 ARG A CA 1
ATOM 1394 C C . ARG A 1 181 ? -15.148 10.711 11.547 1 96.81 181 ARG A C 1
ATOM 1396 O O . ARG A 1 181 ? -16.344 10.422 11.672 1 96.81 181 ARG A O 1
ATOM 1403 N N . MET A 1 182 ? -14.227 9.875 11.672 1 96.44 182 MET A N 1
ATOM 1404 C CA . MET A 1 182 ? -14.492 8.469 11.961 1 96.44 182 MET A CA 1
ATOM 1405 C C . MET A 1 182 ? -15.242 8.312 13.281 1 96.44 182 MET A C 1
ATOM 1407 O O . MET A 1 182 ? -16.203 7.543 13.367 1 96.44 182 MET A O 1
ATOM 1411 N N . GLY A 1 183 ? -14.812 8.992 14.281 1 97.25 183 GLY A N 1
ATOM 1412 C CA . GLY A 1 183 ? -15.516 8.945 15.555 1 97.25 183 GLY A CA 1
ATOM 1413 C C . GLY A 1 183 ? -16.938 9.453 15.469 1 97.25 183 GLY A C 1
ATOM 1414 O O . GLY A 1 183 ? -17.844 8.867 16.062 1 97.25 183 GLY A O 1
ATOM 1415 N N . ALA A 1 184 ? -17.109 10.508 14.727 1 97.56 184 ALA A N 1
ATOM 1416 C CA . ALA A 1 184 ? -18.438 11.094 14.562 1 97.56 184 ALA A CA 1
ATOM 1417 C C . ALA A 1 184 ? -19.359 10.141 13.805 1 97.56 184 ALA A C 1
ATOM 1419 O O . ALA A 1 184 ? -20.516 9.93 14.211 1 97.56 184 ALA A O 1
ATOM 1420 N N . ILE A 1 185 ? -18.859 9.516 12.75 1 95.81 185 ILE A N 1
ATOM 1421 C CA . ILE A 1 185 ? -19.656 8.602 11.938 1 95.81 185 ILE A CA 1
ATOM 1422 C C . ILE A 1 185 ? -20 7.359 12.758 1 95.81 185 ILE A C 1
ATOM 1424 O O . ILE A 1 185 ? -21.125 6.855 12.68 1 95.81 185 ILE A O 1
ATOM 1428 N N . ALA A 1 186 ? -19.062 6.879 13.5 1 96.38 186 ALA A N 1
ATOM 1429 C CA . ALA A 1 186 ? -19.25 5.664 14.289 1 96.38 186 ALA A CA 1
ATOM 1430 C C . ALA A 1 186 ? -20.391 5.82 15.281 1 96.38 186 ALA A C 1
ATOM 1432 O O . ALA A 1 186 ? -20.984 4.828 15.727 1 96.38 186 ALA A O 1
ATOM 1433 N N . THR A 1 187 ? -20.734 7.086 15.625 1 96.5 187 THR A N 1
ATOM 1434 C CA . THR A 1 187 ? -21.797 7.352 16.609 1 96.5 187 THR A CA 1
ATOM 1435 C C . THR A 1 187 ? -22.984 8.039 15.945 1 96.5 187 THR A C 1
ATOM 1437 O O . THR A 1 187 ? -23.859 8.57 16.625 1 96.5 187 THR A O 1
ATOM 1440 N N . GLU A 1 188 ? -22.906 8.125 14.656 1 95.94 188 GLU A N 1
ATOM 1441 C CA . GLU A 1 188 ? -24 8.68 13.844 1 95.94 188 GLU A CA 1
ATOM 1442 C C . GLU A 1 188 ? -24.266 10.133 14.211 1 95.94 188 GLU A C 1
ATOM 1444 O O . GLU A 1 188 ? -25.422 10.539 14.367 1 95.94 188 GLU A O 1
ATOM 1449 N N . ALA A 1 189 ? -23.234 10.859 14.461 1 96.38 189 ALA A N 1
ATOM 1450 C CA . ALA A 1 189 ? -23.359 12.281 14.742 1 96.38 189 ALA A CA 1
ATOM 1451 C C . ALA A 1 189 ? -24 13.023 13.562 1 96.38 189 ALA A C 1
ATOM 1453 O O . ALA A 1 189 ? -23.844 12.609 12.414 1 96.38 189 ALA A O 1
ATOM 1454 N N . PRO A 1 190 ? -24.703 14.156 13.852 1 96.56 190 PRO A N 1
ATOM 1455 C CA . PRO A 1 190 ? -25.25 14.961 12.758 1 96.56 190 PRO A CA 1
ATOM 1456 C C . PRO A 1 190 ? -24.188 15.477 11.797 1 96.56 190 PRO A C 1
ATOM 1458 O O . PRO A 1 190 ? -23.078 15.789 12.219 1 96.56 190 PRO A O 1
ATOM 1461 N N . ARG A 1 191 ? -24.547 15.602 10.586 1 95.88 191 ARG A N 1
ATOM 1462 C CA . ARG A 1 191 ? -23.641 16 9.523 1 95.88 191 ARG A CA 1
ATOM 1463 C C . ARG A 1 191 ? -22.984 17.344 9.844 1 95.88 191 ARG A C 1
ATOM 1465 O O . ARG A 1 191 ? -21.781 17.516 9.648 1 95.88 191 ARG A O 1
ATOM 1472 N N . GLU A 1 192 ? -23.719 18.25 10.344 1 96.81 192 GLU A N 1
ATOM 1473 C CA . GLU A 1 192 ? -23.203 19.578 10.656 1 96.81 192 GLU A CA 1
ATOM 1474 C C . GLU A 1 192 ? -22.141 19.516 11.75 1 96.81 192 GLU A C 1
ATOM 1476 O O . GLU A 1 192 ? -21.141 20.219 11.68 1 96.81 192 GLU A O 1
ATOM 1481 N N . ASP A 1 193 ? -22.453 18.688 12.719 1 97.44 193 ASP A N 1
ATOM 1482 C CA . ASP A 1 193 ? -21.5 18.516 13.812 1 97.44 193 ASP A CA 1
ATOM 1483 C C . ASP A 1 193 ? -20.219 17.828 13.328 1 97.44 193 ASP A C 1
ATOM 1485 O O . ASP A 1 193 ? -19.125 18.172 13.758 1 97.44 193 ASP A O 1
ATOM 1489 N N . THR A 1 194 ? -20.406 16.859 12.461 1 97.06 194 THR A N 1
ATOM 1490 C CA . THR A 1 194 ? -19.266 16.172 11.875 1 97.06 194 THR A CA 1
ATOM 1491 C C . THR A 1 194 ? -18.375 17.141 11.102 1 97.06 194 THR A C 1
ATOM 1493 O O . THR A 1 194 ? -17.156 17.125 11.227 1 97.06 194 THR A O 1
ATOM 1496 N N . GLU A 1 195 ? -18.953 18.047 10.383 1 97.31 195 GLU A N 1
ATOM 1497 C CA . GLU A 1 195 ? -18.219 19.031 9.602 1 97.31 195 GLU A CA 1
ATOM 1498 C C . GLU A 1 195 ? -17.453 19.984 10.5 1 97.31 195 GLU A C 1
ATOM 1500 O O . GLU A 1 195 ? -16.328 20.375 10.188 1 97.31 195 GLU A O 1
ATOM 1505 N N . ARG A 1 196 ? -18.094 20.375 11.562 1 97.38 196 ARG A N 1
ATOM 1506 C CA . ARG A 1 196 ? -17.422 21.234 12.531 1 97.38 196 ARG A CA 1
ATOM 1507 C C . ARG A 1 196 ? -16.203 20.531 13.125 1 97.38 196 ARG A C 1
ATOM 1509 O O . ARG A 1 196 ? -15.133 21.141 13.242 1 97.38 196 ARG A O 1
ATOM 1516 N N . MET A 1 197 ? -16.391 19.297 13.445 1 97.62 197 MET A N 1
ATOM 1517 C CA . MET A 1 197 ? -15.281 18.531 14.008 1 97.62 197 MET A CA 1
ATOM 1518 C C . MET A 1 197 ? -14.164 18.375 12.984 1 97.62 197 MET A C 1
ATOM 1520 O O . MET A 1 197 ? -12.984 18.359 13.344 1 97.62 197 MET A O 1
ATOM 1524 N N . GLU A 1 198 ? -14.531 18.203 11.766 1 97.94 198 GLU A N 1
ATOM 1525 C CA . GLU A 1 198 ? -13.531 18.094 10.711 1 97.94 198 GLU A CA 1
ATOM 1526 C C . GLU A 1 198 ? -12.68 19.375 10.633 1 97.94 198 GLU A C 1
ATOM 1528 O O . GLU A 1 198 ? -11.469 19.297 10.43 1 97.94 198 GLU A O 1
ATOM 1533 N N . GLN A 1 199 ? -13.336 20.484 10.773 1 98.19 199 GLN A N 1
ATOM 1534 C CA . GLN A 1 199 ? -12.594 21.75 10.805 1 98.19 199 GLN A CA 1
ATOM 1535 C C . GLN A 1 199 ? -11.648 21.797 12 1 98.19 199 GLN A C 1
ATOM 1537 O O . GLN A 1 199 ? -10.5 22.234 11.875 1 98.19 199 GLN A O 1
ATOM 1542 N N . PHE A 1 200 ? -12.164 21.375 13.109 1 98.06 200 PHE A N 1
ATOM 1543 C CA . PHE A 1 200 ? -11.352 21.297 14.32 1 98.06 200 PHE A CA 1
ATOM 1544 C C . PHE A 1 200 ? -10.156 20.375 14.117 1 98.06 200 PHE A C 1
ATOM 1546 O O . PHE A 1 200 ? -9.023 20.75 14.438 1 98.06 200 PHE A O 1
ATOM 1553 N N . GLY A 1 201 ? -10.391 19.172 13.586 1 98.06 201 GLY A N 1
ATOM 1554 C CA . GLY A 1 201 ? -9.336 18.203 13.312 1 98.06 201 GLY A CA 1
ATOM 1555 C C . GLY A 1 201 ? -8.281 18.75 12.359 1 98.06 201 GLY A C 1
ATOM 1556 O O . GLY A 1 201 ? -7.09 18.469 12.531 1 98.06 201 GLY A O 1
ATOM 1557 N N . ARG A 1 202 ? -8.711 19.484 11.398 1 98.25 202 ARG A N 1
ATOM 1558 C CA . ARG A 1 202 ? -7.789 20.078 10.43 1 98.25 202 ARG A CA 1
ATOM 1559 C C . ARG A 1 202 ? -6.812 21.031 11.117 1 98.25 202 ARG A C 1
ATOM 1561 O O . ARG A 1 202 ? -5.609 20.984 10.859 1 98.25 202 ARG A O 1
ATOM 1568 N N . LEU A 1 203 ? -7.363 21.844 11.961 1 98.5 203 LEU A N 1
ATOM 1569 C CA . LEU A 1 203 ? -6.543 22.828 12.656 1 98.5 203 LEU A CA 1
ATOM 1570 C C . LEU A 1 203 ? -5.52 22.156 13.562 1 98.5 203 LEU A C 1
ATOM 1572 O O . LEU A 1 203 ? -4.359 22.562 13.617 1 98.5 203 LEU A O 1
ATOM 1576 N N . ILE A 1 204 ? -5.902 21.109 14.195 1 97.31 204 ILE A N 1
ATOM 1577 C CA . ILE A 1 204 ? -4.992 20.359 15.047 1 97.31 204 ILE A CA 1
ATOM 1578 C C . ILE A 1 204 ? -3.9 19.719 14.195 1 97.31 204 ILE A C 1
ATOM 1580 O O . ILE A 1 204 ? -2.73 19.703 14.586 1 97.31 204 ILE A O 1
ATOM 1584 N N . GLY A 1 205 ? -4.301 19.141 13.117 1 97.5 205 GLY A N 1
ATOM 1585 C CA . GLY A 1 205 ? -3.34 18.516 12.219 1 97.5 205 GLY A CA 1
ATOM 1586 C C . GLY A 1 205 ? -2.311 19.484 11.672 1 97.5 205 GLY A C 1
ATOM 1587 O O . GLY A 1 205 ? -1.126 19.156 11.586 1 97.5 205 GLY A O 1
ATOM 1588 N N . LEU A 1 206 ? -2.785 20.688 11.312 1 98 206 LEU A N 1
ATOM 1589 C CA . LEU A 1 206 ? -1.872 21.719 10.836 1 98 206 LEU A CA 1
ATOM 1590 C C . LEU A 1 206 ? -0.856 22.078 11.914 1 98 206 LEU A C 1
ATOM 1592 O O . LEU A 1 206 ? 0.346 22.141 11.648 1 98 206 LEU A O 1
ATOM 1596 N N . ALA A 1 207 ? -1.359 22.281 13.086 1 97.5 207 ALA A N 1
ATOM 1597 C CA . ALA A 1 207 ? -0.48 22.625 14.195 1 97.5 207 ALA A CA 1
ATOM 1598 C C . ALA A 1 207 ? 0.514 21.5 14.484 1 97.5 207 ALA A C 1
ATOM 1600 O O . ALA A 1 207 ? 1.677 21.766 14.797 1 97.5 207 ALA A O 1
ATOM 1601 N N . PHE A 1 208 ? 0.049 20.344 14.383 1 96.25 208 PHE A N 1
ATOM 1602 C CA . PHE A 1 208 ? 0.895 19.172 14.617 1 96.25 208 PHE A CA 1
ATOM 1603 C C . PHE A 1 208 ? 2.086 19.172 13.664 1 96.25 208 PHE A C 1
ATOM 1605 O O . PHE A 1 208 ? 3.225 18.953 14.094 1 96.25 208 PHE A O 1
ATOM 1612 N N . GLN A 1 209 ? 1.822 19.406 12.453 1 95.44 209 GLN A N 1
ATOM 1613 C CA . GLN A 1 209 ? 2.902 19.359 11.469 1 95.44 209 GLN A CA 1
ATOM 1614 C C . GLN A 1 209 ? 3.85 20.547 11.648 1 95.44 209 GLN A C 1
ATOM 1616 O O . GLN A 1 209 ? 5.066 20.391 11.523 1 95.44 209 GLN A O 1
ATOM 1621 N N . ILE A 1 210 ? 3.283 21.703 11.898 1 96.62 210 ILE A N 1
ATOM 1622 C CA . ILE A 1 210 ? 4.125 22.875 12.125 1 96.62 210 ILE A CA 1
ATOM 1623 C C . ILE A 1 210 ? 5.07 22.609 13.297 1 96.62 210 ILE A C 1
ATOM 1625 O O . ILE A 1 210 ? 6.262 22.938 13.219 1 96.62 210 ILE A O 1
ATOM 1629 N N . ARG A 1 211 ? 4.566 22.016 14.273 1 95.06 211 ARG A N 1
ATOM 1630 C CA . ARG A 1 211 ? 5.391 21.703 15.43 1 95.06 211 ARG A CA 1
ATOM 1631 C C . ARG A 1 211 ? 6.496 20.719 15.062 1 95.06 211 ARG A C 1
ATOM 1633 O O . ARG A 1 211 ? 7.641 20.875 15.5 1 95.06 211 ARG A O 1
ATOM 1640 N N . ASP A 1 212 ? 6.125 19.734 14.359 1 90.56 212 ASP A N 1
ATOM 1641 C CA . ASP A 1 212 ? 7.117 18.766 13.891 1 90.56 212 ASP A CA 1
ATOM 1642 C C . ASP A 1 212 ? 8.211 19.453 13.07 1 90.56 212 ASP A C 1
ATOM 1644 O O . ASP A 1 212 ? 9.383 19.094 13.172 1 90.56 212 ASP A O 1
ATOM 1648 N N . ASP A 1 213 ? 7.824 20.391 12.305 1 92.81 213 ASP A N 1
ATOM 1649 C CA . ASP A 1 213 ? 8.773 21.094 11.461 1 92.81 213 ASP A CA 1
ATOM 1650 C C . ASP A 1 213 ? 9.727 21.953 12.297 1 92.81 213 ASP A C 1
ATOM 1652 O O . ASP A 1 213 ? 10.898 22.109 11.938 1 92.81 213 ASP A O 1
ATOM 1656 N N . ILE A 1 214 ? 9.203 22.484 13.336 1 92.94 214 ILE A N 1
ATOM 1657 C CA . ILE A 1 214 ? 10.023 23.312 14.219 1 92.94 214 ILE A CA 1
ATOM 1658 C C . ILE A 1 214 ? 11.172 22.469 14.789 1 92.94 214 ILE A C 1
ATOM 1660 O O . ILE A 1 214 ? 12.289 22.969 14.945 1 92.94 214 ILE A O 1
ATOM 1664 N N . PHE A 1 215 ? 10.922 21.234 15.039 1 88.19 215 PHE A N 1
ATOM 1665 C CA . PHE A 1 215 ? 11.93 20.359 15.617 1 88.19 215 PHE A CA 1
ATOM 1666 C C . PHE A 1 215 ? 13.133 20.219 14.695 1 88.19 215 PHE A C 1
ATOM 1668 O O . PHE A 1 215 ? 14.266 20.062 15.148 1 88.19 215 PHE A O 1
ATOM 1675 N N . ASP A 1 216 ? 12.93 20.375 13.484 1 88.69 216 ASP A N 1
ATOM 1676 C CA . ASP A 1 216 ? 13.992 20.203 12.492 1 88.69 216 ASP A CA 1
ATOM 1677 C C . ASP A 1 216 ? 14.992 21.359 12.555 1 88.69 216 ASP A C 1
ATOM 1679 O O . ASP A 1 216 ? 16.078 21.281 11.977 1 88.69 216 ASP A O 1
ATOM 1683 N N . TYR A 1 217 ? 14.672 22.375 13.281 1 91.06 217 TYR A N 1
ATOM 1684 C CA . TYR A 1 217 ? 15.531 23.547 13.375 1 91.06 217 TYR A CA 1
ATOM 1685 C C . TYR A 1 217 ? 16.344 23.531 14.664 1 91.06 217 TYR A C 1
ATOM 1687 O O . TYR A 1 217 ? 17.156 24.422 14.898 1 91.06 217 TYR A O 1
ATOM 1695 N N . PHE A 1 218 ? 16.156 22.594 15.461 1 85.06 218 PHE A N 1
ATOM 1696 C CA . PHE A 1 218 ? 16.875 22.516 16.734 1 85.06 218 PHE A CA 1
ATOM 1697 C C . PHE A 1 218 ? 17.703 21.25 16.812 1 85.06 218 PHE A C 1
ATOM 1699 O O . PHE A 1 218 ? 17.172 20.141 16.625 1 85.06 218 PHE A O 1
ATOM 1706 N N . PRO A 1 219 ? 19.125 21.406 16.656 1 65.62 219 PRO A N 1
ATOM 1707 C CA . PRO A 1 219 ? 20.016 20.25 16.672 1 65.62 219 PRO A CA 1
ATOM 1708 C C . PRO A 1 219 ? 19.75 19.297 17.844 1 65.62 219 PRO A C 1
ATOM 1710 O O . PRO A 1 219 ? 19.797 18.078 17.672 1 65.62 219 PRO A O 1
ATOM 1713 N N . ASP A 1 220 ? 20.078 19.828 19.172 1 57.38 220 ASP A N 1
ATOM 1714 C CA . ASP A 1 220 ? 20.25 19.047 20.406 1 57.38 220 ASP A CA 1
ATOM 1715 C C . ASP A 1 220 ? 18.922 18.453 20.844 1 57.38 220 ASP A C 1
ATOM 1717 O O . ASP A 1 220 ? 18.859 17.672 21.812 1 57.38 220 ASP A O 1
ATOM 1721 N N . SER A 1 221 ? 18.078 19.016 20.406 1 48.09 221 SER A N 1
ATOM 1722 C CA . SER A 1 221 ? 16.875 18.625 21.125 1 48.09 221 SER A CA 1
ATOM 1723 C C . SER A 1 221 ? 16.578 17.141 20.922 1 48.09 221 SER A C 1
ATOM 1725 O O . SER A 1 221 ? 15.828 16.547 21.703 1 48.09 221 SER A O 1
ATOM 1727 N N . HIS A 1 222 ? 16.391 16.688 19.656 1 44.78 222 HIS A N 1
ATOM 1728 C CA . HIS A 1 222 ? 15.672 15.43 19.531 1 44.78 222 HIS A CA 1
ATOM 1729 C C . HIS A 1 222 ? 16.594 14.234 19.75 1 44.78 222 HIS A C 1
ATOM 1731 O O . HIS A 1 222 ? 17.672 14.148 19.156 1 44.78 222 HIS A O 1
ATOM 1737 N N . ASP A 1 223 ? 16.547 13.781 20.812 1 43.34 223 ASP A N 1
ATOM 1738 C CA . ASP A 1 223 ? 16.75 12.352 21.062 1 43.34 223 ASP A CA 1
ATOM 1739 C C . ASP A 1 223 ? 16.391 11.523 19.828 1 43.34 223 ASP A C 1
ATOM 1741 O O . ASP A 1 223 ? 16.219 10.312 19.906 1 43.34 223 ASP A O 1
ATOM 1745 N N . LEU A 1 224 ? 15.867 12.25 18.891 1 48.28 224 LEU A N 1
ATOM 1746 C CA . LEU A 1 224 ? 15.242 11.414 17.859 1 48.28 224 LEU A CA 1
ATOM 1747 C C . LEU A 1 224 ? 16.281 10.891 16.891 1 48.28 224 LEU A C 1
ATOM 1749 O O . LEU A 1 224 ? 15.945 10.211 15.922 1 48.28 224 LEU A O 1
ATOM 1753 N N . GLY A 1 225 ? 17.5 11.023 17.266 1 48.56 225 GLY A N 1
ATOM 1754 C CA . GLY A 1 225 ? 18.547 10.352 16.5 1 48.56 225 GLY A CA 1
ATOM 1755 C C . GLY A 1 225 ? 18.625 10.844 15.062 1 48.56 225 GLY A C 1
ATOM 1756 O O . GLY A 1 225 ? 19.359 10.273 14.25 1 48.56 225 GLY A O 1
ATOM 1757 N N . LYS A 1 226 ? 17.688 11.727 14.625 1 54.97 226 LYS A N 1
ATOM 1758 C CA . LYS A 1 226 ? 17.844 12.203 13.25 1 54.97 226 LYS A CA 1
ATOM 1759 C C . LYS A 1 226 ? 18.609 13.523 13.211 1 54.97 226 LYS A C 1
ATOM 1761 O O . LYS A 1 226 ? 18.375 14.406 14.039 1 54.97 226 LYS A O 1
ATOM 1766 N N . PRO A 1 227 ? 19.641 13.641 12.367 1 60.5 227 PRO A N 1
ATOM 1767 C CA . PRO A 1 227 ? 20.328 14.914 12.172 1 60.5 227 PRO A CA 1
ATOM 1768 C C . PRO A 1 227 ? 19.375 16.062 11.844 1 60.5 227 PRO A C 1
ATOM 1770 O O . PRO A 1 227 ? 18.297 15.828 11.281 1 60.5 227 PRO A O 1
ATOM 1773 N N . THR A 1 228 ? 19.469 17.234 12.414 1 67.25 228 THR A N 1
ATOM 1774 C CA . THR A 1 228 ? 18.703 18.438 12.07 1 67.25 228 THR A CA 1
ATOM 1775 C C . THR A 1 228 ? 18.828 18.75 10.586 1 67.25 228 THR A C 1
ATOM 1777 O O . THR A 1 228 ? 19.797 18.344 9.938 1 67.25 228 THR A O 1
ATOM 1780 N N . GLY A 1 229 ? 17.812 19.375 10.102 1 79.56 229 GLY A N 1
ATOM 1781 C CA . GLY A 1 229 ? 17.859 19.875 8.734 1 79.56 229 GLY A CA 1
ATOM 1782 C C . GLY A 1 229 ? 17.562 18.812 7.695 1 79.56 229 GLY A C 1
ATOM 1783 O O . GLY A 1 229 ? 18 18.938 6.543 1 79.56 229 GLY A O 1
ATOM 1784 N N . ASN A 1 230 ? 16.953 17.781 8.141 1 78.88 230 ASN A N 1
ATOM 1785 C CA . ASN A 1 230 ? 16.625 16.703 7.211 1 78.88 230 ASN A CA 1
ATOM 1786 C C . ASN A 1 230 ? 15.688 17.188 6.113 1 78.88 230 ASN A C 1
ATOM 1788 O O . ASN A 1 230 ? 15.805 16.766 4.961 1 78.88 230 ASN A O 1
ATOM 1792 N N . ASP A 1 231 ? 14.82 18.031 6.488 1 86.44 231 ASP A N 1
ATOM 1793 C CA . ASP A 1 231 ? 13.883 18.578 5.508 1 86.44 231 ASP A CA 1
ATOM 1794 C C . ASP A 1 231 ? 14.609 19.359 4.422 1 86.44 231 ASP A C 1
ATOM 1796 O O . ASP A 1 231 ? 14.32 19.203 3.232 1 86.44 231 ASP A O 1
ATOM 1800 N N . LEU A 1 232 ? 15.531 20.109 4.914 1 86.69 232 LEU A N 1
ATOM 1801 C CA . LEU A 1 232 ? 16.281 20.922 3.967 1 86.69 232 LEU A CA 1
ATOM 1802 C C . LEU A 1 232 ? 17.141 20.047 3.057 1 86.69 232 LEU A C 1
ATOM 1804 O O . LEU A 1 232 ? 17.312 20.359 1.878 1 86.69 232 LEU A O 1
ATOM 1808 N N . ARG A 1 233 ? 17.625 19.031 3.625 1 83.69 233 ARG A N 1
ATOM 1809 C CA . ARG A 1 233 ? 18.422 18.078 2.836 1 83.69 233 ARG A CA 1
ATOM 1810 C C . ARG A 1 233 ? 17.578 17.469 1.726 1 83.69 233 ARG A C 1
ATOM 1812 O O . ARG A 1 233 ? 18.078 17.188 0.636 1 83.69 233 ARG A O 1
ATOM 1819 N N . GLU A 1 234 ? 16.391 17.438 2.014 1 81.56 234 GLU A N 1
ATOM 1820 C CA . GLU A 1 234 ? 15.469 16.875 1.044 1 81.56 234 GLU A CA 1
ATOM 1821 C C . GLU A 1 234 ? 14.852 17.953 0.163 1 81.56 234 GLU A C 1
ATOM 1823 O O . GLU A 1 234 ? 13.984 17.656 -0.664 1 81.56 234 GLU A O 1
ATOM 1828 N N . GLY A 1 235 ? 15.203 19.156 0.468 1 85.38 235 GLY A N 1
ATOM 1829 C CA . GLY A 1 235 ? 14.719 20.266 -0.33 1 85.38 235 GLY A CA 1
ATOM 1830 C C . GLY A 1 235 ? 13.406 20.844 0.17 1 85.38 235 GLY A C 1
ATOM 1831 O O . GLY A 1 235 ? 12.82 21.719 -0.473 1 85.38 235 GLY A O 1
ATOM 1832 N N . LYS A 1 236 ? 13 20.391 1.266 1 89.5 236 LYS A N 1
ATOM 1833 C CA . LYS A 1 236 ? 11.742 20.875 1.832 1 89.5 236 LYS A CA 1
ATOM 1834 C C . LYS A 1 236 ? 11.961 22.109 2.686 1 89.5 236 LYS A C 1
ATOM 1836 O O . LYS A 1 236 ? 12.773 22.109 3.611 1 89.5 236 LYS A O 1
ATOM 1841 N N . VAL A 1 237 ? 11.312 23.141 2.309 1 93.31 237 VAL A N 1
ATOM 1842 C CA . VAL A 1 237 ? 11.391 24.375 3.086 1 93.31 237 VAL A CA 1
ATOM 1843 C C . VAL A 1 237 ? 10.102 24.547 3.893 1 93.31 237 VAL A C 1
ATOM 1845 O O . VAL A 1 237 ? 9.016 24.625 3.326 1 93.31 237 VAL A O 1
ATOM 1848 N N . THR A 1 238 ? 10.273 24.641 5.191 1 95.38 238 THR A N 1
ATOM 1849 C CA . THR A 1 238 ? 9.094 24.672 6.055 1 95.38 238 THR A CA 1
ATOM 1850 C C . THR A 1 238 ? 8.844 26.078 6.574 1 95.38 238 THR A C 1
ATOM 1852 O O . THR A 1 238 ? 9.539 27.031 6.195 1 95.38 238 THR A O 1
ATOM 1855 N N . LEU A 1 239 ? 7.895 26.219 7.43 1 96.88 239 LEU A N 1
ATOM 1856 C CA . LEU A 1 239 ? 7.262 27.484 7.777 1 96.88 239 LEU A CA 1
ATOM 1857 C C . LEU A 1 239 ? 8.273 28.453 8.375 1 96.88 239 LEU A C 1
ATOM 1859 O O . LEU A 1 239 ? 8.328 29.625 7.98 1 96.88 239 LEU A O 1
ATOM 1863 N N . PRO A 1 240 ? 9.188 28 9.297 1 96.69 240 PRO A N 1
ATOM 1864 C CA . PRO A 1 240 ? 10.141 28.953 9.875 1 96.69 240 PRO A CA 1
ATOM 1865 C C . PRO A 1 240 ? 11.062 29.578 8.828 1 96.69 240 PRO A C 1
ATOM 1867 O O . PRO A 1 240 ? 11.266 30.797 8.836 1 96.69 240 PRO A O 1
ATOM 1870 N N . LEU A 1 241 ? 11.594 28.766 8.023 1 96.12 241 LEU A N 1
ATOM 1871 C CA . LEU A 1 241 ? 12.5 29.281 7.004 1 96.12 241 LEU A CA 1
ATOM 1872 C C . LEU A 1 241 ? 11.742 30.062 5.945 1 96.12 241 LEU A C 1
ATOM 1874 O O . LEU A 1 241 ? 12.25 31.062 5.414 1 96.12 241 LEU A O 1
ATOM 1878 N N . LEU A 1 242 ? 10.57 29.641 5.605 1 96.38 242 LEU A N 1
ATOM 1879 C CA . LEU A 1 242 ? 9.758 30.359 4.633 1 96.38 242 LEU A CA 1
ATOM 1880 C C . LEU A 1 242 ? 9.492 31.781 5.094 1 96.38 242 LEU A C 1
ATOM 1882 O O . LEU A 1 242 ? 9.586 32.719 4.297 1 96.38 242 LEU A O 1
ATOM 1886 N N . TYR A 1 243 ? 9.148 31.891 6.312 1 96.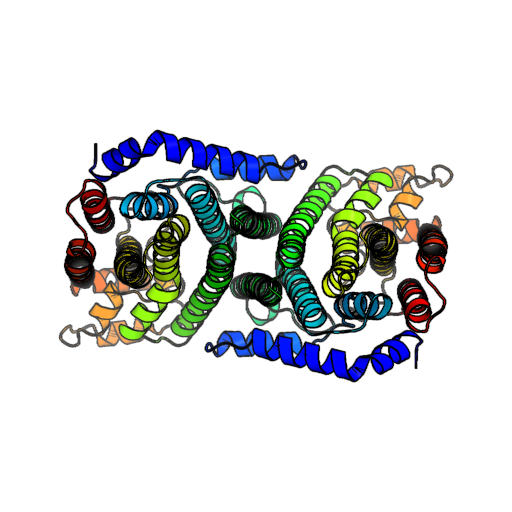44 243 TYR A N 1
ATOM 1887 C CA . TYR A 1 243 ? 8.938 33.219 6.891 1 96.44 243 TYR A CA 1
ATOM 1888 C C . TYR A 1 243 ? 10.203 34.062 6.793 1 96.44 243 TYR A C 1
ATOM 1890 O O . TYR A 1 243 ? 10.148 35.219 6.379 1 96.44 243 TYR A O 1
ATOM 1898 N N . ALA A 1 244 ? 11.289 33.469 7.121 1 95.88 244 ALA A N 1
ATOM 1899 C CA . ALA A 1 244 ? 12.578 34.156 7.125 1 95.88 244 ALA A CA 1
ATOM 1900 C C . ALA A 1 244 ? 12.953 34.625 5.723 1 95.88 244 ALA A C 1
ATOM 1902 O O . ALA A 1 244 ? 13.508 35.719 5.551 1 95.88 244 ALA A O 1
ATOM 1903 N N . LEU A 1 245 ? 12.664 33.844 4.809 1 95.31 245 LEU A N 1
ATOM 1904 C CA . LEU A 1 245 ? 13.039 34.125 3.428 1 95.31 245 LEU A CA 1
ATOM 1905 C C . LEU A 1 245 ? 12.234 35.281 2.877 1 95.31 245 LEU A C 1
ATOM 1907 O O . LEU A 1 245 ? 12.602 35.875 1.854 1 95.31 245 LEU A O 1
ATOM 1911 N N . HIS A 1 246 ? 11.188 35.625 3.512 1 92.94 246 HIS A N 1
ATOM 1912 C CA . HIS A 1 246 ? 10.359 36.75 3.053 1 92.94 246 HIS A CA 1
ATOM 1913 C C . HIS A 1 246 ? 10.664 38 3.836 1 92.94 246 HIS A C 1
ATOM 1915 O O . HIS A 1 246 ? 10.094 39.062 3.555 1 92.94 246 HIS A O 1
ATOM 1921 N N . ARG A 1 247 ? 11.602 37.875 4.746 1 89.81 247 ARG A N 1
ATOM 1922 C CA . ARG A 1 247 ? 12.008 39.062 5.531 1 89.81 247 ARG A CA 1
ATOM 1923 C C . ARG A 1 247 ? 13.031 39.875 4.773 1 89.81 247 ARG A C 1
ATOM 1925 O O . ARG A 1 247 ? 14.211 39.906 5.133 1 89.81 247 ARG A O 1
ATOM 1932 N N . THR A 1 248 ? 12.57 40.719 3.938 1 85.38 248 THR A N 1
ATOM 1933 C CA . THR A 1 248 ? 13.422 41.5 3.041 1 85.38 248 THR A CA 1
ATOM 1934 C C . THR A 1 248 ? 14.148 42.594 3.801 1 85.38 248 THR A C 1
ATOM 1936 O O . THR A 1 248 ? 15.094 43.188 3.283 1 85.38 248 THR A O 1
ATOM 1939 N N . ASP A 1 249 ? 13.773 42.781 5.035 1 88.44 249 ASP A N 1
ATOM 1940 C CA . ASP A 1 249 ? 14.398 43.812 5.852 1 88.44 249 ASP A CA 1
ATOM 1941 C C . ASP A 1 249 ? 15.719 43.344 6.445 1 88.44 249 ASP A C 1
ATOM 1943 O O . ASP A 1 249 ? 16.5 44.125 6.984 1 88.44 249 ASP A O 1
ATOM 1947 N N . ILE A 1 250 ? 16 42.062 6.215 1 87.69 250 ILE A N 1
ATOM 1948 C CA . ILE A 1 250 ? 17.234 41.469 6.727 1 87.69 250 ILE A CA 1
ATOM 1949 C C . ILE A 1 250 ? 18.266 41.375 5.602 1 87.69 250 ILE A C 1
ATOM 1951 O O . ILE A 1 250 ? 17.953 40.938 4.496 1 87.69 250 ILE A O 1
ATOM 1955 N N . ASP A 1 251 ? 19.453 41.719 5.836 1 87.12 251 ASP A N 1
ATOM 1956 C CA . ASP A 1 251 ? 20.484 41.938 4.832 1 87.12 251 ASP A CA 1
ATOM 1957 C C . ASP A 1 251 ? 20.781 40.656 4.074 1 87.12 251 ASP A C 1
ATOM 1959 O O . ASP A 1 251 ? 20.984 40.656 2.855 1 87.12 251 ASP A O 1
ATOM 1963 N N . ASP A 1 252 ? 20.75 39.594 4.707 1 90.5 252 ASP A N 1
ATOM 1964 C CA . ASP A 1 252 ? 21.203 38.375 4.059 1 90.5 252 ASP A CA 1
ATOM 1965 C C . ASP A 1 252 ? 20.031 37.625 3.434 1 90.5 252 ASP A C 1
ATOM 1967 O O . ASP A 1 252 ? 20.188 36.5 2.963 1 90.5 252 ASP A O 1
ATOM 1971 N N . CYS A 1 253 ? 18.922 38.281 3.346 1 92.75 253 CYS A N 1
ATOM 1972 C CA . CYS A 1 253 ? 17.719 37.625 2.828 1 92.75 253 CYS A CA 1
ATOM 1973 C C . CYS A 1 253 ? 17.922 37.156 1.386 1 92.75 253 CYS A C 1
ATOM 1975 O O . CYS A 1 253 ? 17.594 36.031 1.034 1 92.75 253 CYS A O 1
ATOM 1977 N N . ALA A 1 254 ? 18.484 38.031 0.556 1 93.5 254 ALA A N 1
ATOM 1978 C CA . ALA A 1 254 ? 18.719 37.688 -0.851 1 93.5 254 ALA A CA 1
ATOM 1979 C C . ALA A 1 254 ? 19.672 36.531 -0.998 1 93.5 254 ALA A C 1
ATOM 1981 O O . ALA A 1 254 ? 19.469 35.625 -1.829 1 93.5 254 ALA A O 1
ATOM 1982 N N . ALA A 1 255 ? 20.703 36.562 -0.206 1 94.56 255 ALA A N 1
ATOM 1983 C CA . ALA A 1 255 ? 21.688 35.469 -0.253 1 94.56 255 ALA A CA 1
ATOM 1984 C C . ALA A 1 255 ? 21.078 34.156 0.165 1 94.56 255 ALA A C 1
ATOM 1986 O O . ALA A 1 255 ? 21.406 33.094 -0.395 1 94.56 255 ALA A O 1
ATOM 1987 N N . MET A 1 256 ? 20.281 34.219 1.126 1 95.81 256 MET A N 1
ATOM 1988 C CA . MET A 1 256 ? 19.641 33 1.619 1 95.81 256 MET A CA 1
ATOM 1989 C C . MET A 1 256 ? 18.641 32.469 0.597 1 95.81 256 MET A C 1
ATOM 1991 O O . MET A 1 256 ? 18.484 31.25 0.46 1 95.81 256 MET A O 1
ATOM 1995 N N . ASN A 1 257 ? 17.953 33.375 -0.107 1 94.31 257 ASN A N 1
ATOM 1996 C CA . ASN A 1 257 ? 17.031 32.969 -1.164 1 94.31 257 ASN A CA 1
ATOM 1997 C C . ASN A 1 257 ? 17.75 32.25 -2.303 1 94.31 257 ASN A C 1
ATOM 1999 O O . ASN A 1 257 ? 17.219 31.312 -2.902 1 94.31 257 ASN A O 1
ATOM 2003 N N . GLU A 1 258 ? 18.906 32.688 -2.533 1 94.06 258 GLU A N 1
ATOM 2004 C CA . GLU A 1 258 ? 19.719 32.031 -3.557 1 94.06 258 GLU A CA 1
ATOM 2005 C C . GLU A 1 258 ? 20.234 30.688 -3.072 1 94.06 258 GLU A C 1
ATOM 2007 O O . GLU A 1 258 ? 20.25 29.719 -3.832 1 94.06 258 GLU A O 1
ATOM 2012 N N . LEU A 1 259 ? 20.562 30.688 -1.87 1 94.12 259 LEU A N 1
ATOM 2013 C CA . LEU A 1 259 ? 21.156 29.484 -1.288 1 94.12 259 LEU A CA 1
ATOM 2014 C C . LEU A 1 259 ? 20.125 28.359 -1.253 1 94.12 259 LEU A C 1
ATOM 2016 O O . LEU A 1 259 ? 20.438 27.219 -1.619 1 94.12 259 LEU A O 1
ATOM 2020 N N . VAL A 1 260 ? 18.938 28.656 -0.853 1 93.56 260 VAL A N 1
ATOM 2021 C CA . VAL A 1 260 ? 17.922 27.641 -0.625 1 93.56 260 VAL A CA 1
ATOM 2022 C C . VAL A 1 260 ? 17.484 27.031 -1.957 1 93.56 260 VAL A C 1
ATOM 2024 O O . VAL A 1 260 ? 16.953 25.922 -1.994 1 93.56 260 VAL A O 1
ATOM 2027 N N . ARG A 1 261 ? 17.719 27.75 -3.059 1 91.5 261 ARG A N 1
ATOM 2028 C CA . ARG A 1 261 ? 17.281 27.297 -4.379 1 91.5 261 ARG A CA 1
ATOM 2029 C C . ARG A 1 261 ? 18.312 26.391 -5.023 1 91.5 261 ARG A C 1
ATOM 2031 O O . ARG A 1 261 ? 18.062 25.828 -6.09 1 91.5 261 ARG A O 1
ATOM 2038 N N . ARG A 1 262 ? 19.328 26.125 -4.277 1 88.12 262 ARG A N 1
ATOM 2039 C CA . ARG A 1 262 ? 20.328 25.188 -4.785 1 88.12 262 ARG A CA 1
ATOM 2040 C C . ARG A 1 262 ? 19.812 23.75 -4.723 1 88.12 262 ARG A C 1
ATOM 2042 O O . ARG A 1 262 ? 19.062 23.391 -3.801 1 88.12 262 ARG A O 1
ATOM 2049 N N . ASP A 1 263 ? 20.25 22.969 -5.648 1 81.69 263 ASP A N 1
ATOM 2050 C CA . ASP A 1 263 ? 19.75 21.594 -5.75 1 81.69 263 ASP A CA 1
ATOM 2051 C C . ASP A 1 263 ? 20.281 20.734 -4.602 1 81.69 263 ASP A C 1
ATOM 2053 O O . ASP A 1 263 ? 19.578 19.859 -4.098 1 81.69 263 ASP A O 1
ATOM 2057 N N . GLU A 1 264 ? 21.562 20.953 -4.301 1 86.12 264 GLU A N 1
ATOM 2058 C CA . GLU A 1 264 ? 22.188 20.203 -3.201 1 86.12 264 GLU A CA 1
ATOM 2059 C C . GLU A 1 264 ? 22.812 21.156 -2.186 1 86.12 264 GLU A C 1
ATOM 2061 O O . GLU A 1 264 ? 23.5 22.109 -2.562 1 86.12 264 GLU A O 1
ATOM 2066 N N . LEU A 1 265 ? 22.453 20.891 -0.963 1 90.75 265 LEU A N 1
ATOM 2067 C CA . LEU A 1 265 ? 23 21.688 0.123 1 90.75 265 LEU A CA 1
ATOM 2068 C C . LEU A 1 265 ? 23.953 20.859 0.981 1 90.75 265 LEU A C 1
ATOM 2070 O O . LEU A 1 265 ? 23.672 19.703 1.279 1 90.75 265 LEU A O 1
ATOM 2074 N N . ASN A 1 266 ? 25.047 21.359 1.237 1 90.5 266 ASN A N 1
ATOM 2075 C CA . ASN A 1 266 ? 25.938 20.688 2.176 1 90.5 266 ASN A CA 1
ATOM 2076 C C . ASN A 1 266 ? 25.578 21.016 3.623 1 90.5 266 ASN A C 1
ATOM 2078 O O . ASN A 1 266 ? 24.688 21.828 3.877 1 90.5 266 ASN A O 1
ATOM 2082 N N . SER A 1 267 ? 26.219 20.406 4.555 1 90 267 SER A N 1
ATOM 2083 C CA . SER A 1 267 ? 25.875 20.531 5.969 1 90 267 SER A CA 1
ATOM 2084 C C . SER A 1 267 ? 26.047 21.953 6.465 1 90 267 SER A C 1
ATOM 2086 O O . SER A 1 267 ? 25.234 22.438 7.258 1 90 267 SER A O 1
ATOM 2088 N N . GLU A 1 268 ? 27.031 22.594 6 1 92.88 268 GLU A N 1
ATOM 2089 C CA . GLU A 1 268 ? 27.281 23.969 6.422 1 92.88 268 GLU A CA 1
ATOM 2090 C C . GLU A 1 268 ? 26.203 24.922 5.914 1 92.88 268 GLU A C 1
ATOM 2092 O O . GLU A 1 268 ? 25.781 25.844 6.621 1 92.88 268 GLU A O 1
ATOM 2097 N N . GLU A 1 269 ? 25.875 24.703 4.742 1 94.31 269 GLU A N 1
ATOM 2098 C CA . GLU A 1 269 ? 24.812 25.516 4.145 1 94.31 269 GLU A CA 1
ATOM 2099 C C . GLU A 1 269 ? 23.484 25.312 4.855 1 94.31 269 GLU A C 1
ATOM 2101 O O . GLU A 1 269 ? 22.734 26.266 5.062 1 94.31 269 GLU A O 1
ATOM 2106 N N . ILE A 1 270 ? 23.234 24.125 5.188 1 93.69 270 ILE A N 1
ATOM 2107 C CA . ILE A 1 270 ? 22.031 23.797 5.922 1 93.69 270 ILE A CA 1
ATOM 2108 C C . ILE A 1 270 ? 22.031 24.5 7.277 1 93.69 270 ILE A C 1
ATOM 2110 O O . ILE A 1 270 ? 21.031 25.094 7.68 1 93.69 270 ILE A O 1
ATOM 2114 N N . ASP A 1 271 ? 23.125 24.453 7.902 1 93.25 271 ASP A N 1
ATOM 2115 C CA . ASP A 1 271 ? 23.266 25.109 9.195 1 93.25 271 ASP A CA 1
ATOM 2116 C C . ASP A 1 271 ? 23.047 26.625 9.07 1 93.25 271 ASP A C 1
ATOM 2118 O O . ASP A 1 271 ? 22.422 27.234 9.938 1 93.25 271 ASP A O 1
ATOM 2122 N N . THR A 1 272 ? 23.562 27.109 8.023 1 94.81 272 THR A N 1
ATOM 2123 C CA . THR A 1 272 ? 23.422 28.531 7.77 1 94.81 272 THR A CA 1
ATOM 2124 C C . THR A 1 272 ? 21.953 28.906 7.617 1 94.81 272 THR A C 1
ATOM 2126 O O . THR A 1 272 ? 21.484 29.906 8.18 1 94.81 272 THR A O 1
ATOM 2129 N N . LEU A 1 273 ? 21.281 28.141 6.922 1 95.06 273 LEU A N 1
ATOM 2130 C CA . LEU A 1 273 ? 19.875 28.391 6.691 1 95.06 273 LEU A CA 1
ATOM 2131 C C . LEU A 1 273 ? 19.078 28.234 7.984 1 95.06 273 LEU A C 1
ATOM 2133 O O . LEU A 1 273 ? 18.141 29 8.234 1 95.06 273 LEU A O 1
ATOM 2137 N N . ILE A 1 274 ? 19.438 27.266 8.734 1 94.62 274 ILE A N 1
ATOM 2138 C CA . ILE A 1 274 ? 18.766 27.016 10.008 1 94.62 274 ILE A CA 1
ATOM 2139 C C . ILE A 1 274 ? 18.969 28.219 10.938 1 94.62 274 ILE A C 1
ATOM 2141 O O . ILE A 1 274 ? 18.016 28.703 11.539 1 94.62 274 ILE A O 1
ATOM 2145 N N . GLU A 1 275 ? 20.172 28.625 11.031 1 94.12 275 GLU A N 1
ATOM 2146 C CA . GLU A 1 275 ? 20.484 29.766 11.875 1 94.12 275 GLU A CA 1
ATOM 2147 C C . GLU A 1 275 ? 19.781 31.031 11.383 1 94.12 275 GLU A C 1
ATOM 2149 O O . GLU A 1 275 ? 19.328 31.844 12.188 1 94.12 275 GLU A O 1
ATOM 2154 N N . TYR A 1 276 ? 19.766 31.156 10.18 1 95.44 276 TYR A N 1
ATOM 2155 C CA . TYR A 1 276 ? 19.094 32.312 9.594 1 95.44 276 TYR A CA 1
ATOM 2156 C C . TYR A 1 276 ? 17.609 32.312 9.961 1 95.44 276 TYR A C 1
ATOM 2158 O O . TYR A 1 276 ? 17.047 33.344 10.344 1 95.44 276 TYR A O 1
ATOM 2166 N N . ALA A 1 277 ? 16.953 31.188 9.844 1 95.69 277 ALA A N 1
ATOM 2167 C CA . ALA A 1 277 ? 15.531 31.062 10.18 1 95.69 277 ALA A CA 1
ATOM 2168 C C . ALA A 1 277 ? 15.273 31.453 11.633 1 95.69 277 ALA A C 1
ATOM 2170 O O . ALA A 1 277 ? 14.289 32.125 11.93 1 95.69 277 ALA A O 1
ATOM 2171 N N . ARG A 1 278 ? 16.141 31.047 12.461 1 94.56 278 ARG A N 1
ATOM 2172 C CA . ARG A 1 278 ? 16 31.328 13.883 1 94.56 278 ARG A CA 1
ATOM 2173 C C . ARG A 1 278 ? 16.219 32.812 14.164 1 94.56 278 ARG A C 1
ATOM 2175 O O . ARG A 1 278 ? 15.406 33.438 14.859 1 94.56 278 ARG A O 1
ATOM 2182 N N . ARG A 1 279 ? 17.266 33.312 13.602 1 94.12 279 ARG A N 1
ATOM 2183 C CA . ARG A 1 279 ? 17.625 34.719 13.844 1 94.12 279 ARG A CA 1
ATOM 2184 C C . ARG A 1 279 ? 16.578 35.656 13.273 1 94.12 279 ARG A C 1
ATOM 2186 O O . ARG A 1 279 ? 16.281 36.719 13.852 1 94.12 279 ARG A O 1
ATOM 2193 N N . ALA A 1 280 ? 16.016 35.219 12.227 1 95.56 280 ALA A N 1
ATOM 2194 C CA . ALA A 1 280 ? 15.086 36.094 11.508 1 95.56 280 ALA A CA 1
ATOM 2195 C C . ALA A 1 280 ? 13.68 35.969 12.086 1 95.56 280 ALA A C 1
ATOM 2197 O O . ALA A 1 280 ? 12.734 36.562 11.539 1 95.56 280 ALA A O 1
ATOM 2198 N N . GLY A 1 281 ? 13.492 35.156 13.164 1 95.31 281 GLY A N 1
ATOM 2199 C CA . GLY A 1 281 ? 12.211 35.094 13.859 1 95.31 281 GLY A CA 1
ATOM 2200 C C . GLY A 1 281 ? 11.297 34 13.328 1 95.31 281 GLY A C 1
ATOM 2201 O O . GLY A 1 281 ? 10.094 34.031 13.57 1 95.31 281 GLY A O 1
ATOM 2202 N N . GLY A 1 282 ? 11.836 33.125 12.57 1 96.81 282 GLY A N 1
ATOM 2203 C CA . GLY A 1 282 ? 11.039 32.094 11.953 1 96.81 282 GLY A CA 1
ATOM 2204 C C . GLY A 1 282 ? 10.352 31.188 12.961 1 96.81 282 GLY A C 1
ATOM 2205 O O . GLY A 1 282 ? 9.203 30.797 12.773 1 96.81 282 GLY A O 1
ATOM 2206 N N . ILE A 1 283 ? 11.016 30.906 14.031 1 96.19 283 ILE A N 1
ATOM 2207 C CA . ILE A 1 283 ? 10.477 30.016 15.062 1 96.19 283 ILE A CA 1
ATOM 2208 C C . ILE A 1 283 ? 9.312 30.703 15.773 1 96.19 283 ILE A C 1
ATOM 2210 O O . ILE A 1 283 ? 8.266 30.094 15.984 1 96.19 283 ILE A O 1
ATOM 2214 N N . ASP A 1 284 ? 9.477 31.906 16.078 1 96.69 284 ASP A N 1
ATOM 2215 C CA . ASP A 1 284 ? 8.422 32.656 16.734 1 96.69 284 ASP A CA 1
ATOM 2216 C C . ASP A 1 284 ? 7.18 32.75 15.859 1 96.69 284 ASP A C 1
ATOM 2218 O O . ASP A 1 284 ? 6.055 32.656 16.359 1 96.69 284 ASP A O 1
ATOM 2222 N N . TYR A 1 285 ? 7.441 33 14.633 1 97.38 285 TYR A N 1
ATOM 2223 C CA . TYR A 1 285 ? 6.332 33.062 13.688 1 97.38 285 TYR A CA 1
ATOM 2224 C C . TYR A 1 285 ? 5.562 31.766 13.641 1 97.38 285 TYR A C 1
ATOM 2226 O O . TYR A 1 285 ? 4.328 31.75 13.625 1 97.38 285 TYR A O 1
ATOM 2234 N N . ALA A 1 286 ? 6.258 30.641 13.586 1 97.31 286 ALA A N 1
ATOM 2235 C CA . ALA A 1 286 ? 5.625 29.328 13.562 1 97.31 286 ALA A CA 1
ATOM 2236 C C . ALA A 1 286 ? 4.785 29.094 14.812 1 97.31 286 ALA A C 1
ATOM 2238 O O . ALA A 1 286 ? 3.652 28.609 14.734 1 97.31 286 ALA A O 1
ATOM 2239 N N . TYR A 1 287 ? 5.305 29.5 15.945 1 96.56 287 TYR A N 1
ATOM 2240 C CA . TYR A 1 287 ? 4.559 29.359 17.203 1 96.56 287 TYR A CA 1
ATOM 2241 C C . TYR A 1 287 ? 3.318 30.234 17.188 1 96.56 287 TYR A C 1
ATOM 2243 O O . TYR A 1 287 ? 2.25 29.828 17.641 1 96.56 287 TYR A O 1
ATOM 2251 N N . ALA A 1 288 ? 3.5 31.422 16.734 1 97.69 288 ALA A N 1
ATOM 2252 C CA . ALA A 1 288 ? 2.359 32.344 16.641 1 97.69 288 ALA A CA 1
ATOM 2253 C C . ALA A 1 288 ? 1.277 31.766 15.727 1 97.69 288 ALA A C 1
ATOM 2255 O O . ALA A 1 288 ? 0.084 31.922 16 1 97.69 288 ALA A O 1
ATOM 2256 N N . THR A 1 289 ? 1.716 31.172 14.656 1 98 289 THR A N 1
ATOM 2257 C CA . THR A 1 289 ? 0.778 30.547 13.734 1 98 289 THR A CA 1
ATOM 2258 C C . THR A 1 289 ? 0.014 29.422 14.43 1 98 289 THR A C 1
ATOM 2260 O O . THR A 1 289 ? -1.21 29.328 14.305 1 98 289 THR A O 1
ATOM 2263 N N . MET A 1 290 ? 0.678 28.594 15.156 1 97.62 290 MET A N 1
ATOM 2264 C CA . MET A 1 290 ? 0.033 27.484 15.867 1 97.62 290 MET A CA 1
ATOM 2265 C C . MET A 1 290 ? -0.957 28.016 16.906 1 97.62 290 MET A C 1
ATOM 2267 O O . MET A 1 290 ? -2.023 27.438 17.094 1 97.62 290 MET A O 1
ATOM 2271 N N . GLN A 1 291 ? -0.586 29.141 17.531 1 97.44 291 GLN A N 1
ATOM 2272 C CA . GLN A 1 291 ? -1.48 29.734 18.516 1 97.44 291 GLN A CA 1
ATOM 2273 C C . GLN A 1 291 ? -2.76 30.25 17.859 1 97.44 291 GLN A C 1
ATOM 2275 O O . GLN A 1 291 ? -3.848 30.109 18.422 1 97.44 291 GLN A O 1
ATOM 2280 N N . ARG A 1 292 ? -2.598 30.859 16.734 1 98.12 292 ARG A N 1
ATOM 2281 C CA . ARG A 1 292 ? -3.773 31.312 16 1 98.12 292 ARG A CA 1
ATOM 2282 C C . ARG A 1 292 ? -4.672 30.125 15.633 1 98.12 292 ARG A C 1
ATOM 2284 O O . ARG A 1 292 ? -5.898 30.219 15.75 1 98.12 292 ARG A O 1
ATOM 2291 N N . LEU A 1 293 ? -4.062 29.062 15.172 1 98.19 293 LEU A N 1
ATOM 2292 C CA . LEU A 1 293 ? -4.816 27.859 14.852 1 98.19 293 LEU A CA 1
ATOM 2293 C C . LEU A 1 293 ? -5.551 27.328 16.078 1 98.19 293 LEU A C 1
ATOM 2295 O O . LEU A 1 293 ? -6.707 26.906 15.992 1 98.19 293 LEU A O 1
ATOM 2299 N N . ARG A 1 294 ? -4.895 27.359 17.188 1 97.5 294 ARG A N 1
ATOM 2300 C CA . ARG A 1 294 ? -5.492 26.891 18.438 1 97.5 294 ARG A CA 1
ATOM 2301 C C . ARG A 1 294 ? -6.711 27.719 18.797 1 97.5 294 ARG A C 1
ATOM 2303 O O . ARG A 1 294 ? -7.75 27.188 19.188 1 97.5 294 ARG A O 1
ATOM 2310 N N . ASP A 1 295 ? -6.566 29.031 18.75 1 97.94 295 ASP A N 1
ATOM 2311 C CA . ASP A 1 295 ? -7.664 29.922 19.109 1 97.94 295 ASP A CA 1
ATOM 2312 C C . ASP A 1 295 ? -8.883 29.672 18.219 1 97.94 295 ASP A C 1
ATOM 2314 O O . ASP A 1 295 ? -10.016 29.656 18.719 1 97.94 295 ASP A O 1
ATOM 2318 N N . GLU A 1 296 ? -8.617 29.484 16.969 1 98.19 296 GLU A N 1
ATOM 2319 C CA . GLU A 1 296 ? -9.703 29.141 16.047 1 98.19 296 GLU A CA 1
ATOM 2320 C C . GLU A 1 296 ? -10.336 27.812 16.406 1 98.19 296 GLU A C 1
ATOM 2322 O O . GLU A 1 296 ? -11.555 27.656 16.344 1 98.19 296 GLU A O 1
ATOM 2327 N N . ALA A 1 297 ? -9.531 26.828 16.719 1 97.81 297 ALA A N 1
ATOM 2328 C CA . ALA A 1 297 ? -10.016 25.516 17.094 1 97.81 297 ALA A CA 1
ATOM 2329 C C . ALA A 1 297 ? -10.883 25.578 18.359 1 97.81 297 ALA A C 1
ATOM 2331 O O . ALA A 1 297 ? -11.891 24.875 18.453 1 97.81 297 ALA A O 1
ATOM 2332 N N . VAL A 1 298 ? -10.484 26.375 19.312 1 97.31 298 VAL A N 1
ATOM 2333 C CA . VAL A 1 298 ? -11.227 26.531 20.562 1 97.31 298 VAL A CA 1
ATOM 2334 C C . VAL A 1 298 ? -12.602 27.125 20.266 1 97.31 298 VAL A C 1
ATOM 2336 O O . VAL A 1 298 ? -13.602 26.703 20.859 1 97.31 298 VAL A O 1
ATOM 2339 N N . ASP A 1 299 ? -12.664 28.062 19.359 1 97.75 299 ASP A N 1
ATOM 2340 C CA . ASP A 1 299 ? -13.938 28.641 18.969 1 97.75 299 ASP A CA 1
ATOM 2341 C C . ASP A 1 299 ? -14.867 27.578 18.375 1 97.75 299 ASP A C 1
ATOM 2343 O O . ASP A 1 299 ? -16.062 27.562 18.672 1 97.75 299 ASP A O 1
ATOM 2347 N N . ILE A 1 300 ? -14.367 26.719 17.609 1 97.5 300 ILE A N 1
ATOM 2348 C CA . ILE A 1 300 ? -15.156 25.688 16.938 1 97.5 300 ILE A CA 1
ATOM 2349 C C . ILE A 1 300 ? -15.664 24.688 17.969 1 97.5 300 ILE A C 1
ATOM 2351 O O . ILE A 1 300 ? -16.859 24.375 18 1 97.5 300 ILE A O 1
ATOM 2355 N N . ILE A 1 301 ? -14.773 24.203 18.812 1 97.06 301 ILE A N 1
ATOM 2356 C CA . ILE A 1 301 ? -15.141 23.109 19.719 1 97.06 301 ILE A CA 1
ATOM 2357 C C . ILE A 1 301 ? -16.047 23.656 20.828 1 97.06 301 ILE A C 1
ATOM 2359 O O . ILE A 1 301 ? -16.781 22.891 21.469 1 97.06 301 ILE A O 1
ATOM 2363 N N . SER A 1 302 ? -16.062 24.969 21.078 1 96.19 302 SER A N 1
ATOM 2364 C CA . SER A 1 302 ? -16.875 25.594 22.094 1 96.19 302 SER A CA 1
ATOM 2365 C C . SER A 1 302 ? -18.359 25.594 21.703 1 96.19 302 SER A C 1
ATOM 2367 O O . SER A 1 302 ? -19.219 25.859 22.531 1 96.19 302 SER A O 1
ATOM 2369 N N . TYR A 1 303 ? -18.578 25.297 20.469 1 95.69 303 TYR A N 1
ATOM 2370 C CA . TYR A 1 303 ? -19.953 25.125 20.016 1 95.69 303 TYR A CA 1
ATOM 2371 C C . TYR A 1 303 ? -20.625 23.969 20.75 1 95.69 303 TYR A C 1
ATOM 2373 O O . TYR A 1 303 ? -21.844 23.953 20.938 1 95.69 303 TYR A O 1
ATOM 2381 N N . PHE A 1 304 ? -19.859 23.031 21.094 1 96.56 304 PHE A N 1
ATOM 2382 C CA . PHE A 1 304 ? -20.391 21.859 21.781 1 96.56 304 PHE A CA 1
ATOM 2383 C C . PHE A 1 304 ? -20.469 22.109 23.281 1 96.56 304 PHE A C 1
ATOM 2385 O O . PHE A 1 304 ? -19.703 22.906 23.828 1 96.56 304 PHE A O 1
ATOM 2392 N N . PRO A 1 305 ? -21.328 21.453 23.922 1 94.75 305 PRO A N 1
ATOM 2393 C CA . PRO A 1 305 ? -21.469 21.641 25.375 1 94.75 305 PRO A CA 1
ATOM 2394 C C . PRO A 1 305 ? -20.203 21.312 26.141 1 94.75 305 PRO A C 1
ATOM 2396 O O . PRO A 1 305 ? -19.453 20.406 25.75 1 94.75 305 PRO A O 1
ATOM 2399 N N . GLU A 1 306 ? -20.016 22.047 27.219 1 94.62 306 GLU A N 1
ATOM 2400 C CA . GLU A 1 306 ? -18.875 21.766 28.078 1 94.62 306 GLU A CA 1
ATOM 2401 C C . GLU A 1 306 ? -18.875 20.312 28.578 1 94.62 306 GLU A C 1
ATOM 2403 O O . GLU A 1 306 ? -19.938 19.797 28.953 1 94.62 306 GLU A O 1
ATOM 2408 N N . SER A 1 307 ? -17.812 19.672 28.5 1 94.19 307 SER A N 1
ATOM 2409 C CA . SER A 1 307 ? -17.641 18.281 28.906 1 94.19 307 SER A CA 1
ATOM 2410 C C . SER A 1 307 ? -16.156 17.938 29.078 1 94.19 307 SER A C 1
ATOM 2412 O O . SER A 1 307 ? -15.289 18.656 28.594 1 94.19 307 SER A O 1
ATOM 2414 N N . PRO A 1 308 ? -15.906 16.922 29.797 1 93.62 308 PRO A N 1
ATOM 2415 C CA . PRO A 1 308 ? -14.516 16.484 29.891 1 93.62 308 PRO A CA 1
ATOM 2416 C C . PRO A 1 308 ? -13.883 16.188 28.547 1 93.62 308 PRO A C 1
ATOM 2418 O O . PRO A 1 308 ? -12.688 16.406 28.344 1 93.62 308 PRO A O 1
ATOM 2421 N N . THR A 1 309 ? -14.695 15.766 27.656 1 95.25 309 THR A N 1
ATOM 2422 C CA . THR A 1 309 ? -14.188 15.445 26.328 1 95.25 309 THR A CA 1
ATOM 2423 C C . THR A 1 309 ? -13.781 16.719 25.594 1 95.25 309 THR A C 1
ATOM 2425 O O . THR A 1 309 ? -12.742 16.75 24.938 1 95.25 309 THR A O 1
ATOM 2428 N N . ARG A 1 310 ? -14.617 17.703 25.641 1 94.94 310 ARG A N 1
ATOM 2429 C CA . ARG A 1 310 ? -14.258 18.984 25.047 1 94.94 310 ARG A CA 1
ATOM 2430 C C . ARG A 1 310 ? -12.945 19.516 25.609 1 94.94 310 ARG A C 1
ATOM 2432 O O . ARG A 1 310 ? -12.07 19.953 24.859 1 94.94 310 ARG A O 1
ATOM 2439 N N . THR A 1 311 ? -12.797 19.391 26.891 1 94.81 311 THR A N 1
ATOM 2440 C CA . THR A 1 311 ? -11.586 19.844 27.562 1 94.81 311 THR A CA 1
ATOM 2441 C C . THR A 1 311 ? -10.383 19.016 27.125 1 94.81 311 THR A C 1
ATOM 2443 O O . THR A 1 311 ? -9.273 19.547 26.984 1 94.81 311 THR A O 1
ATOM 2446 N N . ALA A 1 312 ? -10.609 17.797 26.938 1 95.19 312 ALA A N 1
ATOM 2447 C CA . ALA A 1 312 ? -9.539 16.906 26.5 1 95.19 312 ALA A CA 1
ATOM 2448 C C . ALA A 1 312 ? -9.008 17.328 25.125 1 95.19 312 ALA A C 1
ATOM 2450 O O . ALA A 1 312 ? -7.797 17.344 24.906 1 95.19 312 ALA A O 1
ATOM 2451 N N . PHE A 1 313 ? -9.898 17.719 24.219 1 96.25 313 PHE A N 1
ATOM 2452 C CA . PHE A 1 313 ? -9.5 18.141 22.875 1 96.25 313 PHE A CA 1
ATOM 2453 C C . PHE A 1 313 ? -8.625 19.391 22.953 1 96.25 313 PHE A C 1
ATOM 2455 O O . PHE A 1 313 ? -7.605 19.484 22.266 1 96.25 313 PHE A O 1
ATOM 2462 N N . ILE A 1 314 ? -8.992 20.266 23.797 1 94.56 314 ILE A N 1
ATOM 2463 C CA . ILE A 1 314 ? -8.227 21.5 23.953 1 94.56 314 ILE A CA 1
ATOM 2464 C C . ILE A 1 314 ? -6.859 21.188 24.562 1 94.56 314 ILE A C 1
ATOM 2466 O O . ILE A 1 314 ? -5.84 21.719 24.141 1 94.56 314 ILE A O 1
ATOM 2470 N N . SER A 1 315 ? -6.887 20.25 25.484 1 94 315 SER A N 1
ATOM 2471 C CA . SER A 1 315 ? -5.641 19.859 26.125 1 94 315 SER A CA 1
ATOM 2472 C C . SER A 1 315 ? -4.695 19.188 25.141 1 94 315 SER A C 1
ATOM 2474 O O . SER A 1 315 ? -3.475 19.344 25.234 1 94 315 SER A O 1
ATOM 2476 N N . ILE A 1 316 ? -5.219 18.422 24.266 1 93.38 316 ILE A N 1
ATOM 2477 C CA . ILE A 1 316 ? -4.398 17.766 23.25 1 93.38 316 ILE A CA 1
ATOM 2478 C C . ILE A 1 316 ? -3.75 18.828 22.344 1 93.38 316 ILE A C 1
ATOM 2480 O O . ILE A 1 316 ? -2.58 18.703 21.984 1 93.38 316 ILE A O 1
ATOM 2484 N N . PHE A 1 317 ? -4.57 19.781 21.984 1 93.19 317 PHE A N 1
ATOM 2485 C CA . PHE A 1 317 ? -4.043 20.859 21.156 1 93.19 317 PHE A CA 1
ATOM 2486 C C . PHE A 1 317 ? -2.873 21.547 21.859 1 93.19 317 PHE A C 1
ATOM 2488 O O . PHE A 1 317 ? -1.826 21.766 21.25 1 93.19 317 PHE A O 1
ATOM 2495 N N . ASP A 1 318 ? -2.992 21.828 23.141 1 93.06 318 ASP A N 1
ATOM 2496 C CA . ASP A 1 318 ? -1.945 22.453 23.922 1 93.06 318 ASP A CA 1
ATOM 2497 C C . ASP A 1 318 ? -0.715 21.562 24.031 1 93.06 318 ASP A C 1
ATOM 2499 O O . ASP A 1 318 ? 0.418 22.047 23.984 1 93.06 318 ASP A O 1
ATOM 2503 N N . TYR A 1 319 ? -1.007 20.344 24.188 1 91.31 319 TYR A N 1
ATOM 2504 C CA . TYR A 1 319 ? 0.082 19.375 24.25 1 91.31 319 TYR A CA 1
ATOM 2505 C C . TYR A 1 319 ? 0.901 19.391 22.969 1 91.31 319 TYR A C 1
ATOM 2507 O O . TYR A 1 319 ? 2.133 19.359 23 1 91.31 319 TYR A O 1
ATOM 2515 N N . ILE A 1 320 ? 0.271 19.438 21.844 1 90.94 320 ILE A N 1
ATOM 2516 C CA . ILE A 1 320 ? 0.925 19.438 20.547 1 90.94 320 ILE A CA 1
ATOM 2517 C C . ILE A 1 320 ? 1.807 20.672 20.406 1 90.94 320 ILE A C 1
ATOM 2519 O O . ILE A 1 320 ? 2.938 20.594 19.922 1 90.94 320 ILE A O 1
ATOM 2523 N N . ILE A 1 321 ? 1.331 21.766 20.875 1 90.81 321 ILE A N 1
ATOM 2524 C CA . ILE A 1 321 ? 2.045 23.031 20.734 1 90.81 321 ILE A CA 1
ATOM 2525 C C . ILE A 1 321 ? 3.275 23.031 21.641 1 90.81 321 ILE A C 1
ATOM 2527 O O . ILE A 1 321 ? 4.336 23.531 21.25 1 90.81 321 ILE A O 1
ATOM 2531 N N . HIS A 1 322 ? 3.139 22.375 22.797 1 86.56 322 HIS A N 1
ATOM 2532 C CA . HIS A 1 322 ? 4.188 22.562 23.797 1 86.56 322 HIS A CA 1
ATOM 2533 C C . HIS A 1 322 ? 5.008 21.281 23.984 1 86.56 322 HIS A C 1
ATOM 2535 O O . HIS A 1 322 ? 5.914 21.25 24.812 1 86.56 322 HIS A O 1
ATOM 2541 N N . ARG A 1 323 ? 4.621 20.328 23.344 1 75.38 323 ARG A N 1
ATOM 2542 C CA . ARG A 1 323 ? 5.285 19.047 23.562 1 75.38 323 ARG A CA 1
ATOM 2543 C C . ARG A 1 323 ? 6.789 19.156 23.328 1 75.38 323 ARG A C 1
ATOM 2545 O O . ARG A 1 323 ? 7.234 19.906 22.453 1 75.38 323 ARG A O 1
ATOM 2552 N N . THR A 1 324 ? 7.398 18.812 24.453 1 60.03 324 THR A N 1
ATOM 2553 C CA . THR A 1 324 ? 8.852 18.656 24.359 1 60.03 324 THR A CA 1
ATOM 2554 C C . THR A 1 324 ? 9.227 17.266 23.875 1 60.03 324 THR A C 1
ATOM 2556 O O . THR A 1 324 ? 8.453 16.312 24.031 1 60.03 324 THR A O 1
ATOM 2559 N N . TYR A 1 325 ? 10.172 17.047 23.062 1 50.56 325 TYR A N 1
ATOM 2560 C CA . TYR A 1 325 ? 10.625 15.766 22.562 1 50.56 325 TYR A CA 1
ATOM 2561 C C . TYR A 1 325 ? 10.773 14.758 23.688 1 50.56 325 TYR A C 1
ATOM 2563 O O . TYR A 1 325 ? 11.016 15.133 24.844 1 50.56 325 TYR A O 1
ATOM 2571 N N . MET B 1 1 ? -5.176 -14.703 -35.656 1 50.03 1 MET B N 1
ATOM 2572 C CA . MET B 1 1 ? -5.434 -14.266 -34.312 1 50.03 1 MET B CA 1
ATOM 2573 C C . MET B 1 1 ? -5.402 -15.445 -33.344 1 50.03 1 MET B C 1
ATOM 2575 O O . MET B 1 1 ? -5.914 -16.516 -33.656 1 50.03 1 MET B O 1
ATOM 2579 N N . THR B 1 2 ? -4.598 -15.383 -32.25 1 69.38 2 THR B N 1
ATOM 2580 C CA . THR B 1 2 ? -4.562 -16.453 -31.25 1 69.38 2 THR B CA 1
ATOM 2581 C C . THR B 1 2 ? -5.902 -16.578 -30.531 1 69.38 2 THR B C 1
ATOM 2583 O O . THR B 1 2 ? -6.75 -15.688 -30.641 1 69.38 2 THR B O 1
ATOM 2586 N N . ALA B 1 3 ? -6.258 -17.688 -30.172 1 79.12 3 ALA B N 1
ATOM 2587 C CA . ALA B 1 3 ? -7.492 -17.906 -29.422 1 79.12 3 ALA B CA 1
ATOM 2588 C C . ALA B 1 3 ? -7.68 -16.828 -28.344 1 79.12 3 ALA B C 1
ATOM 2590 O O . ALA B 1 3 ? -8.797 -16.359 -28.125 1 79.12 3 ALA B O 1
ATOM 2591 N N . PHE B 1 4 ? -6.609 -16.297 -27.938 1 84.94 4 PHE B N 1
ATOM 2592 C CA . PHE B 1 4 ? -6.684 -15.281 -26.891 1 84.94 4 PHE B CA 1
ATOM 2593 C C . PHE B 1 4 ? -7.098 -13.938 -27.484 1 84.94 4 PHE B C 1
ATOM 2595 O O . PHE B 1 4 ? -7.91 -13.219 -26.891 1 84.94 4 PHE B O 1
ATOM 2602 N N . GLU B 1 5 ? -6.633 -13.633 -28.641 1 84.44 5 GLU B N 1
ATOM 2603 C CA . GLU B 1 5 ? -7 -12.398 -29.328 1 84.44 5 GLU B CA 1
ATOM 2604 C C . GLU B 1 5 ? -8.492 -12.367 -29.656 1 84.44 5 GLU B C 1
ATOM 2606 O O . GLU B 1 5 ? -9.117 -11.305 -29.594 1 84.44 5 GLU B O 1
ATOM 2611 N N . ASP B 1 6 ? -8.945 -13.516 -30 1 89 6 ASP B N 1
ATOM 2612 C CA . ASP B 1 6 ? -10.367 -13.617 -30.297 1 89 6 ASP B CA 1
ATOM 2613 C C . ASP B 1 6 ? -11.219 -13.328 -29.062 1 89 6 ASP B C 1
ATOM 2615 O O . ASP B 1 6 ? -12.289 -12.727 -29.156 1 89 6 ASP B O 1
ATOM 2619 N N . ILE B 1 7 ? -10.719 -13.789 -27.969 1 90.5 7 ILE B N 1
ATOM 2620 C CA . ILE B 1 7 ? -11.406 -13.547 -26.703 1 90.5 7 ILE B CA 1
ATOM 2621 C C . ILE B 1 7 ? -11.422 -12.047 -26.406 1 90.5 7 ILE B C 1
ATOM 2623 O O . ILE B 1 7 ? -12.469 -11.484 -26.078 1 90.5 7 ILE B O 1
ATOM 2627 N N . LEU B 1 8 ? -10.312 -11.383 -26.594 1 90.5 8 LEU B N 1
ATOM 2628 C CA . LEU B 1 8 ? -10.203 -9.945 -26.359 1 90.5 8 LEU B CA 1
ATOM 2629 C C . LEU B 1 8 ? -11.156 -9.172 -27.266 1 90.5 8 LEU B C 1
ATOM 2631 O O . LEU B 1 8 ? -11.781 -8.203 -26.844 1 90.5 8 LEU B O 1
ATOM 2635 N N . HIS B 1 9 ? -11.305 -9.68 -28.438 1 90.06 9 HIS B N 1
ATOM 2636 C CA . HIS B 1 9 ? -12.188 -9.031 -29.406 1 90.06 9 HIS B CA 1
ATOM 2637 C C . HIS B 1 9 ? -13.648 -9.156 -28.984 1 90.06 9 HIS B C 1
ATOM 2639 O O . HIS B 1 9 ? -14.445 -8.242 -29.203 1 90.06 9 HIS B O 1
ATOM 2645 N N . SER B 1 10 ? -13.914 -10.266 -28.438 1 91.19 10 SER B N 1
ATOM 2646 C CA . SER B 1 10 ? -15.297 -10.531 -28.078 1 91.19 10 SER B CA 1
ATOM 2647 C C . SER B 1 10 ? -15.75 -9.641 -26.922 1 91.19 10 SER B C 1
ATOM 2649 O O . SER B 1 10 ? -16.953 -9.43 -26.734 1 91.19 10 SER B O 1
ATOM 2651 N N . ILE B 1 11 ? -14.805 -9.094 -26.156 1 94.19 11 ILE B N 1
ATOM 2652 C CA . ILE B 1 11 ? -15.172 -8.211 -25.047 1 94.19 11 ILE B CA 1
ATOM 2653 C C . ILE B 1 11 ? -14.484 -6.863 -25.203 1 94.19 11 ILE B C 1
ATOM 2655 O O . ILE B 1 11 ? -14.195 -6.184 -24.219 1 94.19 11 ILE B O 1
ATOM 2659 N N . ALA B 1 12 ? -14.18 -6.488 -26.359 1 94.12 12 ALA B N 1
ATOM 2660 C CA . ALA B 1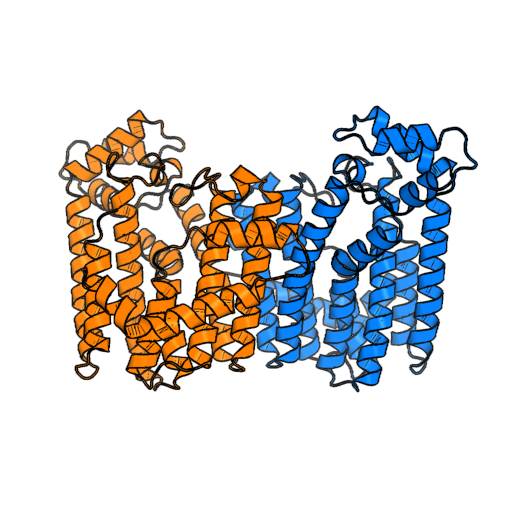 12 ? -13.398 -5.293 -26.688 1 94.12 12 ALA B CA 1
ATOM 2661 C C . ALA B 1 12 ? -14.078 -4.035 -26.172 1 94.12 12 ALA B C 1
ATOM 2663 O O . ALA B 1 12 ? -13.422 -3.148 -25.625 1 94.12 12 ALA B O 1
ATOM 2664 N N . PRO B 1 13 ? -15.406 -3.93 -26.312 1 95.69 13 PRO B N 1
ATOM 2665 C CA . PRO B 1 13 ? -16.047 -2.723 -25.797 1 95.69 13 PRO B CA 1
ATOM 2666 C C . PRO B 1 13 ? -15.914 -2.59 -24.281 1 95.69 13 PRO B C 1
ATOM 2668 O O . PRO B 1 13 ? -15.688 -1.489 -23.766 1 95.69 13 PRO B O 1
ATOM 2671 N N . GLU B 1 14 ? -16.062 -3.697 -23.609 1 96.06 14 GLU B N 1
ATOM 2672 C CA . GLU B 1 14 ? -15.945 -3.691 -22.141 1 96.06 14 GLU B CA 1
ATOM 2673 C C . GLU B 1 14 ? -14.516 -3.389 -21.703 1 96.06 14 GLU B C 1
ATOM 2675 O O . GLU B 1 14 ? -14.297 -2.684 -20.719 1 96.06 14 GLU B O 1
ATOM 2680 N N . LEU B 1 15 ? -13.602 -3.895 -22.453 1 95.44 15 LEU B N 1
ATOM 2681 C CA . LEU B 1 15 ? -12.195 -3.623 -22.156 1 95.44 15 LEU B CA 1
ATOM 2682 C C . LEU B 1 15 ? -11.867 -2.148 -22.359 1 95.44 15 LEU B C 1
ATOM 2684 O O . LEU B 1 15 ? -11.109 -1.562 -21.578 1 95.44 15 LEU B O 1
ATOM 2688 N N . LYS B 1 16 ? -12.391 -1.617 -23.406 1 95.88 16 LYS B N 1
ATOM 2689 C CA . LYS B 1 16 ? -12.211 -0.19 -23.656 1 95.88 16 LYS B CA 1
ATOM 2690 C C . LYS B 1 16 ? -12.797 0.647 -22.531 1 95.88 16 LYS B C 1
ATOM 2692 O O . LYS B 1 16 ? -12.164 1.594 -22.047 1 95.88 16 LYS B O 1
ATOM 2697 N N . GLU B 1 17 ? -13.945 0.26 -22.156 1 96.88 17 GLU B N 1
ATOM 2698 C CA . GLU B 1 17 ? -14.602 0.953 -21.047 1 96.88 17 GLU B CA 1
ATOM 2699 C C . GLU B 1 17 ? -13.797 0.815 -19.766 1 96.88 17 GLU B C 1
ATOM 2701 O O . GLU B 1 17 ? -13.664 1.774 -19 1 96.88 17 GLU B O 1
ATOM 2706 N N . LEU B 1 18 ? -13.312 -0.338 -19.531 1 96.25 18 LEU B N 1
ATOM 2707 C CA . LEU B 1 18 ? -12.492 -0.607 -18.359 1 96.25 18 LEU B CA 1
ATOM 2708 C C . LEU B 1 18 ? -11.25 0.285 -18.344 1 96.25 18 LEU B C 1
ATOM 2710 O O . LEU B 1 18 ? -10.938 0.895 -17.312 1 96.25 18 LEU B O 1
ATOM 2714 N N . ASN B 1 19 ? -10.609 0.402 -19.453 1 95.25 19 ASN B N 1
ATOM 2715 C CA . ASN B 1 19 ? -9.391 1.201 -19.547 1 95.25 19 ASN B CA 1
ATOM 2716 C C . ASN B 1 19 ? -9.688 2.689 -19.359 1 95.25 19 ASN B C 1
ATOM 2718 O O . ASN B 1 19 ? -8.898 3.406 -18.734 1 95.25 19 ASN B O 1
ATOM 2722 N N . GLU B 1 20 ? -10.734 3.105 -19.906 1 95.62 20 GLU B N 1
ATOM 2723 C CA . GLU B 1 20 ? -11.141 4.492 -19.719 1 95.62 20 GLU B CA 1
ATOM 2724 C C . GLU B 1 20 ? -11.469 4.781 -18.25 1 95.62 20 GLU B C 1
ATOM 2726 O O . GLU B 1 20 ? -11.109 5.836 -17.719 1 95.62 20 GLU B O 1
ATOM 2731 N N . ARG B 1 21 ? -12.078 3.85 -17.672 1 95.19 21 ARG B N 1
ATOM 2732 C CA . ARG B 1 21 ? -12.422 3.977 -16.266 1 95.19 21 ARG B CA 1
ATOM 2733 C C . ARG B 1 21 ? -11.164 4.059 -15.398 1 95.19 21 ARG B C 1
ATOM 2735 O O . ARG B 1 21 ? -11.086 4.883 -14.484 1 95.19 21 ARG B O 1
ATOM 2742 N N . MET B 1 22 ? -10.289 3.26 -15.656 1 95.69 22 MET B N 1
ATOM 2743 C CA . MET B 1 22 ? -9.039 3.26 -14.898 1 95.69 22 MET B CA 1
ATOM 2744 C C . MET B 1 22 ? -8.281 4.566 -15.094 1 95.69 22 MET B C 1
ATOM 2746 O O . MET B 1 22 ? -7.746 5.129 -14.141 1 95.69 22 MET B O 1
ATOM 2750 N N . ARG B 1 23 ? -8.266 5.047 -16.328 1 94.88 23 ARG B N 1
ATOM 2751 C CA . ARG B 1 23 ? -7.594 6.316 -16.609 1 94.88 23 ARG B CA 1
ATOM 2752 C C . ARG B 1 23 ? -8.242 7.461 -15.836 1 94.88 23 ARG B C 1
ATOM 2754 O O . ARG B 1 23 ? -7.539 8.312 -15.281 1 94.88 23 ARG B O 1
ATOM 2761 N N . HIS B 1 24 ? -9.484 7.398 -15.789 1 95 24 HIS B N 1
ATOM 2762 C CA . HIS B 1 24 ? -10.219 8.445 -15.086 1 95 24 HIS B CA 1
ATOM 2763 C C . HIS B 1 24 ? -10.008 8.344 -13.578 1 95 24 HIS B C 1
ATOM 2765 O O . HIS B 1 24 ? -9.812 9.359 -12.898 1 95 24 HIS B O 1
ATOM 2771 N N . ALA B 1 25 ? -10.062 7.148 -13.117 1 94.44 25 ALA B N 1
ATOM 2772 C CA . ALA B 1 25 ? -9.922 6.914 -11.68 1 94.44 25 ALA B CA 1
ATOM 2773 C C . ALA B 1 25 ? -8.531 7.316 -11.195 1 94.44 25 ALA B C 1
ATOM 2775 O O . ALA B 1 25 ? -8.375 7.785 -10.062 1 94.44 25 ALA B O 1
ATOM 2776 N N . LEU B 1 26 ? -7.543 7.223 -12.07 1 96.06 26 LEU B N 1
ATOM 2777 C CA . LEU B 1 26 ? -6.156 7.434 -11.664 1 96.06 26 LEU B CA 1
ATOM 2778 C C . LEU B 1 26 ? -5.711 8.859 -11.977 1 96.06 26 LEU B C 1
ATOM 2780 O O . LEU B 1 26 ? -4.586 9.25 -11.648 1 96.06 26 LEU B O 1
ATOM 2784 N N . HIS B 1 27 ? -6.566 9.602 -12.547 1 94.94 27 HIS B N 1
ATOM 2785 C CA . HIS B 1 27 ? -6.254 11 -12.82 1 94.94 27 HIS B CA 1
ATOM 2786 C C . HIS B 1 27 ? -6.379 11.844 -11.555 1 94.94 27 HIS B C 1
ATOM 2788 O O . HIS B 1 27 ? -7.312 11.664 -10.773 1 94.94 27 HIS B O 1
ATOM 2794 N N . THR B 1 28 ? -5.398 12.711 -11.398 1 92.56 28 THR B N 1
ATOM 2795 C CA . THR B 1 28 ? -5.387 13.547 -10.203 1 92.56 28 THR B CA 1
ATOM 2796 C C . THR B 1 28 ? -5.145 15.016 -10.57 1 92.56 28 THR B C 1
ATOM 2798 O O . THR B 1 28 ? -5.004 15.352 -11.742 1 92.56 28 THR B O 1
ATOM 2801 N N . SER B 1 29 ? -5.195 15.883 -9.547 1 86.62 29 SER B N 1
ATOM 2802 C CA . SER B 1 29 ? -4.879 17.297 -9.75 1 86.62 29 SER B CA 1
ATOM 2803 C C . SER B 1 29 ? -3.375 17.531 -9.703 1 86.62 29 SER B C 1
ATOM 2805 O O . SER B 1 29 ? -2.906 18.625 -10.016 1 86.62 29 SER B O 1
ATOM 2807 N N . ASN B 1 30 ? -2.578 16.531 -9.445 1 87.75 30 ASN B N 1
ATOM 2808 C CA . ASN B 1 30 ? -1.124 16.641 -9.367 1 87.75 30 ASN B CA 1
ATOM 2809 C C . ASN B 1 30 ? -0.466 16.297 -10.703 1 87.75 30 ASN B C 1
ATOM 2811 O O . ASN B 1 30 ? -0.509 15.141 -11.141 1 87.75 30 ASN B O 1
ATOM 2815 N N . PRO B 1 31 ? 0.215 17.25 -11.234 1 89.69 31 PRO B N 1
ATOM 2816 C CA . PRO B 1 31 ? 0.782 17 -12.57 1 89.69 31 PRO B CA 1
ATOM 2817 C C . PRO B 1 31 ? 1.873 15.938 -12.555 1 89.69 31 PRO B C 1
ATOM 2819 O O . PRO B 1 31 ? 1.997 15.172 -13.516 1 89.69 31 PRO B O 1
ATOM 2822 N N . LEU B 1 32 ? 2.654 15.938 -11.531 1 90.75 32 LEU B N 1
ATOM 2823 C CA . LEU B 1 32 ? 3.717 14.938 -11.461 1 90.75 32 LEU B CA 1
ATOM 2824 C C . LEU B 1 32 ? 3.137 13.531 -11.398 1 90.75 32 LEU B C 1
ATOM 2826 O O . LEU B 1 32 ? 3.586 12.633 -12.117 1 90.75 32 LEU B O 1
ATOM 2830 N N . MET B 1 33 ? 2.146 13.32 -10.609 1 93.12 33 MET B N 1
ATOM 2831 C CA . MET B 1 33 ? 1.477 12.023 -10.523 1 93.12 33 MET B CA 1
ATOM 2832 C C . MET B 1 33 ? 0.876 11.625 -11.867 1 93.12 33 MET B C 1
ATOM 2834 O O . MET B 1 33 ? 1.003 10.477 -12.289 1 93.12 33 MET B O 1
ATOM 2838 N N . ASN B 1 34 ? 0.259 12.555 -12.484 1 94.56 34 ASN B N 1
ATOM 2839 C CA . ASN B 1 34 ? -0.362 12.273 -13.773 1 94.56 34 ASN B CA 1
ATOM 2840 C C . ASN B 1 34 ? 0.673 11.859 -14.812 1 94.56 34 ASN B C 1
ATOM 2842 O O . ASN B 1 34 ? 0.424 10.961 -15.617 1 94.56 34 ASN B O 1
ATOM 2846 N N . GLU B 1 35 ? 1.779 12.508 -14.734 1 93.38 35 GLU B N 1
ATOM 2847 C CA . GLU B 1 35 ? 2.859 12.164 -15.656 1 93.38 35 GLU B CA 1
ATOM 2848 C C . GLU B 1 35 ? 3.359 10.742 -15.414 1 93.38 35 GLU B C 1
ATOM 2850 O O . GLU B 1 35 ? 3.523 9.969 -16.359 1 93.38 35 GLU B O 1
ATOM 2855 N N . ILE B 1 36 ? 3.549 10.398 -14.219 1 92.81 36 ILE B N 1
ATOM 2856 C CA . ILE B 1 36 ? 4.074 9.086 -13.852 1 92.81 36 ILE B CA 1
ATOM 2857 C C . ILE B 1 36 ? 3.066 8.008 -14.227 1 92.81 36 ILE B C 1
ATOM 2859 O O . ILE B 1 36 ? 3.428 7.012 -14.859 1 92.81 36 ILE B O 1
ATOM 2863 N N . VAL B 1 37 ? 1.812 8.227 -13.898 1 94.12 37 VAL B N 1
ATOM 2864 C CA . VAL B 1 37 ? 0.762 7.238 -14.109 1 94.12 37 VAL B CA 1
ATOM 2865 C C . VAL B 1 37 ? 0.506 7.066 -15.609 1 94.12 37 VAL B C 1
ATOM 2867 O O . VAL B 1 37 ? 0.332 5.945 -16.094 1 94.12 37 VAL B O 1
ATOM 2870 N N . SER B 1 38 ? 0.47 8.18 -16.344 1 92.62 38 SER B N 1
ATOM 2871 C CA . SER B 1 38 ? 0.251 8.109 -17.781 1 92.62 38 SER B CA 1
ATOM 2872 C C . SER B 1 38 ? 1.355 7.316 -18.469 1 92.62 38 SER B C 1
ATOM 2874 O O . SER B 1 38 ? 1.081 6.492 -19.344 1 92.62 38 SER B O 1
ATOM 2876 N N . ASN B 1 39 ? 2.545 7.566 -18.062 1 91 39 ASN B N 1
ATOM 2877 C CA . ASN B 1 39 ? 3.676 6.832 -18.625 1 91 39 ASN B CA 1
ATOM 2878 C C . ASN B 1 39 ? 3.611 5.352 -18.266 1 91 39 ASN B C 1
ATOM 2880 O O . ASN B 1 39 ? 3.924 4.496 -19.094 1 91 39 ASN B O 1
ATOM 2884 N N . TYR B 1 40 ? 3.209 5.086 -17.109 1 90.56 40 TYR B N 1
ATOM 2885 C CA . TYR B 1 40 ? 3.115 3.705 -16.641 1 90.56 40 TYR B CA 1
ATOM 2886 C C . TYR B 1 40 ? 2.043 2.943 -17.422 1 90.56 40 TYR B C 1
ATOM 2888 O O . TYR B 1 40 ? 2.238 1.779 -17.781 1 90.56 40 TYR B O 1
ATOM 2896 N N . LEU B 1 41 ? 0.958 3.594 -17.688 1 88.69 41 LEU B N 1
ATOM 2897 C CA . LEU B 1 41 ? -0.193 2.943 -18.297 1 88.69 41 LEU B CA 1
ATOM 2898 C C . LEU B 1 41 ? 0.035 2.736 -19.797 1 88.69 41 LEU B C 1
ATOM 2900 O O . LEU B 1 41 ? -0.707 1.996 -20.438 1 88.69 41 LEU B O 1
ATOM 2904 N N . THR B 1 42 ? 1.02 3.381 -20.281 1 82.88 42 THR B N 1
ATOM 2905 C CA . THR B 1 42 ? 1.334 3.18 -21.703 1 82.88 42 THR B CA 1
ATOM 2906 C C . THR B 1 42 ? 1.912 1.787 -21.922 1 82.88 42 THR B C 1
ATOM 2908 O O . THR B 1 42 ? 1.867 1.269 -23.047 1 82.88 42 THR B O 1
ATOM 2911 N N . THR B 1 43 ? 2.492 1.271 -20.922 1 74.19 43 THR B N 1
ATOM 2912 C CA . THR B 1 43 ? 3.043 -0.077 -21 1 74.19 43 THR B CA 1
ATOM 2913 C C . THR B 1 43 ? 2.012 -1.107 -20.547 1 74.19 43 THR B C 1
ATOM 2915 O O . THR B 1 43 ? 2.002 -1.515 -19.391 1 74.19 43 THR B O 1
ATOM 2918 N N . LYS B 1 44 ? 1.058 -1.275 -21.375 1 67.19 44 LYS B N 1
ATOM 2919 C CA . LYS B 1 44 ? -0.032 -2.152 -20.953 1 67.19 44 LYS B CA 1
ATOM 2920 C C . LYS B 1 44 ? 0.361 -3.621 -21.094 1 67.19 44 LYS B C 1
ATOM 2922 O O . LYS B 1 44 ? 1.043 -4 -22.047 1 67.19 44 LYS B O 1
ATOM 2927 N N . GLY B 1 45 ? 0.076 -4.352 -20.062 1 71.25 45 GLY B N 1
ATOM 2928 C CA . GLY B 1 45 ? 0.192 -5.797 -20.156 1 71.25 45 GLY B CA 1
ATOM 2929 C C . GLY B 1 45 ? -0.996 -6.453 -20.828 1 71.25 45 GLY B C 1
ATOM 2930 O O . GLY B 1 45 ? -1.789 -5.777 -21.5 1 71.25 45 GLY B O 1
ATOM 2931 N N . LYS B 1 46 ? -1.062 -7.688 -20.875 1 77.44 46 LYS B N 1
ATOM 2932 C CA . LYS B 1 46 ? -2.08 -8.477 -21.562 1 77.44 46 LYS B CA 1
ATOM 2933 C C . LYS B 1 46 ? -3.414 -8.414 -20.812 1 77.44 46 LYS B C 1
ATOM 2935 O O . LYS B 1 46 ? -4.449 -8.797 -21.359 1 77.44 46 LYS B O 1
ATOM 2940 N N . GLN B 1 47 ? -3.494 -7.879 -19.672 1 89.38 47 GLN B N 1
ATOM 2941 C CA . GLN B 1 47 ? -4.688 -7.645 -18.859 1 89.38 47 GLN B CA 1
ATOM 2942 C C . GLN B 1 47 ? -5.496 -8.922 -18.688 1 89.38 47 GLN B C 1
ATOM 2944 O O . GLN B 1 47 ? -6.715 -8.922 -18.859 1 89.38 47 GLN B O 1
ATOM 2949 N N . ILE B 1 48 ? -4.836 -9.984 -18.438 1 93.19 48 ILE B N 1
ATOM 2950 C CA . ILE B 1 48 ? -5.465 -11.289 -18.266 1 93.19 48 ILE B CA 1
ATOM 2951 C C . ILE B 1 48 ? -6.391 -11.258 -17.047 1 93.19 48 ILE B C 1
ATOM 2953 O O . ILE B 1 48 ? -7.473 -11.852 -17.078 1 93.19 48 ILE B O 1
ATOM 2957 N N . ARG B 1 49 ? -6.066 -10.523 -16.078 1 95.44 49 ARG B N 1
ATOM 2958 C CA . ARG B 1 49 ? -6.82 -10.531 -14.82 1 95.44 49 ARG B CA 1
ATOM 2959 C C . ARG B 1 49 ? -8.18 -9.875 -15 1 95.44 49 ARG B C 1
ATOM 2961 O O . ARG B 1 49 ? -9.211 -10.477 -14.695 1 95.44 49 ARG B O 1
ATOM 2968 N N . PRO B 1 50 ? -8.211 -8.688 -15.523 1 96.25 50 PRO B N 1
ATOM 2969 C CA . PRO B 1 50 ? -9.547 -8.117 -15.734 1 96.25 50 PRO B CA 1
ATOM 2970 C C . PRO B 1 50 ? -10.375 -8.922 -16.734 1 96.25 50 PRO B C 1
ATOM 2972 O O . PRO B 1 50 ? -11.602 -8.984 -16.625 1 96.25 50 PRO B O 1
ATOM 2975 N N . VAL B 1 51 ? -9.742 -9.547 -17.703 1 96.44 51 VAL B N 1
ATOM 2976 C CA . VAL B 1 51 ? -10.445 -10.398 -18.656 1 96.44 51 VAL B CA 1
ATOM 2977 C C . VAL B 1 51 ? -11.109 -11.562 -17.922 1 96.44 51 VAL B C 1
ATOM 2979 O O . VAL B 1 51 ? -12.258 -11.906 -18.203 1 96.44 51 VAL B O 1
ATOM 2982 N N . MET B 1 52 ? -10.398 -12.102 -16.984 1 97.38 52 MET B N 1
ATOM 2983 C CA . MET B 1 52 ? -10.945 -13.195 -16.188 1 97.38 52 MET B CA 1
ATOM 2984 C C . MET B 1 52 ? -12.172 -12.75 -15.414 1 97.38 52 MET B C 1
ATOM 2986 O O . MET B 1 52 ? -13.148 -13.492 -15.305 1 97.38 52 MET B O 1
ATOM 2990 N N . VAL B 1 53 ? -12.141 -11.555 -14.875 1 98 53 VAL B N 1
ATOM 2991 C CA . VAL B 1 53 ? -13.281 -11.016 -14.141 1 98 53 VAL B CA 1
ATOM 2992 C C . VAL B 1 53 ? -14.484 -10.891 -15.078 1 98 53 VAL B C 1
ATOM 2994 O O . VAL B 1 53 ? -15.586 -11.336 -14.742 1 98 53 VAL B O 1
ATOM 2997 N N . LEU B 1 54 ? -14.258 -10.297 -16.234 1 97.88 54 LEU B N 1
ATOM 2998 C CA . LEU B 1 54 ? -15.336 -10.016 -17.172 1 97.88 54 LEU B CA 1
ATOM 2999 C C . LEU B 1 54 ? -15.938 -11.305 -17.719 1 97.88 54 LEU B C 1
ATOM 3001 O O . LEU B 1 54 ? -17.156 -11.414 -17.875 1 97.88 54 LEU B O 1
ATOM 3005 N N . LEU B 1 55 ? -15.086 -12.273 -17.984 1 97.44 55 LEU B N 1
ATOM 3006 C CA . LEU B 1 55 ? -15.57 -13.555 -18.484 1 97.44 55 LEU B CA 1
ATOM 3007 C C . LEU B 1 55 ? -16.391 -14.281 -17.422 1 97.44 55 LEU B C 1
ATOM 3009 O O . LEU B 1 55 ? -17.375 -14.938 -17.734 1 97.44 55 LEU B O 1
ATOM 3013 N N . SER B 1 56 ? -15.906 -14.195 -16.203 1 98.06 56 SER B N 1
ATOM 3014 C CA . SER B 1 56 ? -16.672 -14.805 -15.109 1 98.06 56 SER B CA 1
ATOM 3015 C C . SER B 1 56 ? -18.047 -14.172 -14.992 1 98.06 56 SER B C 1
ATOM 3017 O O . SER B 1 56 ? -19.047 -14.867 -14.805 1 98.06 56 SER B O 1
ATOM 3019 N N . ALA B 1 57 ? -18.125 -12.852 -15.086 1 97.75 57 ALA B N 1
ATOM 3020 C CA . ALA B 1 57 ? -19.406 -12.164 -15.078 1 97.75 57 ALA B CA 1
ATOM 3021 C C . ALA B 1 57 ? -20.281 -12.625 -16.25 1 97.75 57 ALA B C 1
ATOM 3023 O O . ALA B 1 57 ? -21.484 -12.867 -16.078 1 97.75 57 ALA B O 1
ATOM 3024 N N . LYS B 1 58 ? -19.688 -12.75 -17.375 1 96.62 58 LYS B N 1
ATOM 3025 C CA . LYS B 1 58 ? -20.406 -13.156 -18.578 1 96.62 58 LYS B CA 1
ATOM 3026 C C . LYS B 1 58 ? -20.969 -14.57 -18.438 1 96.62 58 LYS B C 1
ATOM 3028 O O . LYS B 1 58 ? -22.047 -14.867 -18.953 1 96.62 58 LYS B O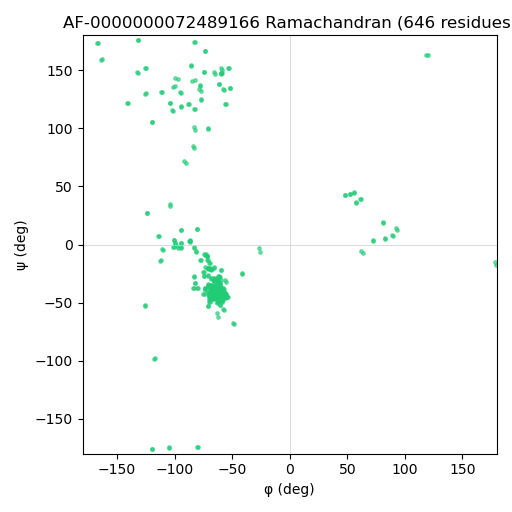 1
ATOM 3033 N N . LEU B 1 59 ? -20.234 -15.445 -17.797 1 96.38 59 LEU B N 1
ATOM 3034 C CA . LEU B 1 59 ? -20.656 -16.828 -17.578 1 96.38 59 LEU B CA 1
ATOM 3035 C C . LEU B 1 59 ? -21.953 -16.891 -16.781 1 96.38 59 LEU B C 1
ATOM 3037 O O . LEU B 1 59 ? -22.781 -17.766 -17.016 1 96.38 59 LEU B O 1
ATOM 3041 N N . PHE B 1 60 ? -22.203 -15.906 -15.875 1 95.94 60 PHE B N 1
ATOM 3042 C CA . PHE B 1 60 ? -23.328 -16.031 -14.938 1 95.94 60 PHE B CA 1
ATOM 3043 C C . PHE B 1 60 ? -24.406 -15.008 -15.25 1 95.94 60 PHE B C 1
ATOM 3045 O O . PHE B 1 60 ? -25.516 -15.086 -14.711 1 95.94 60 PHE B O 1
ATOM 3052 N N . GLY B 1 61 ? -24.234 -14 -16.047 1 92.06 61 GLY B N 1
ATOM 3053 C CA . GLY B 1 61 ? -25.328 -13.047 -16.25 1 92.06 61 GLY B CA 1
ATOM 3054 C C . GLY B 1 61 ? -24.953 -11.914 -17.188 1 92.06 61 GLY B C 1
ATOM 3055 O O . GLY B 1 61 ? -25.812 -11.133 -17.594 1 92.06 61 GLY B O 1
ATOM 3056 N N . GLY B 1 62 ? -23.688 -11.68 -17.438 1 93.75 62 GLY B N 1
ATOM 3057 C CA . GLY B 1 62 ? -23.25 -10.602 -18.312 1 93.75 62 GLY B CA 1
ATOM 3058 C C . GLY B 1 62 ? -22.359 -9.594 -17.609 1 93.75 62 GLY B C 1
ATOM 3059 O O . GLY B 1 62 ? -22.375 -9.5 -16.375 1 93.75 62 GLY B O 1
ATOM 3060 N N . ILE B 1 63 ? -21.719 -8.867 -18.391 1 95.94 63 ILE B N 1
ATOM 3061 C CA . ILE B 1 63 ? -20.797 -7.852 -17.875 1 95.94 63 ILE B CA 1
ATOM 3062 C C . ILE B 1 63 ? -21.594 -6.594 -17.516 1 95.94 63 ILE B C 1
ATOM 3064 O O . ILE B 1 63 ? -22.281 -6.016 -18.359 1 95.94 63 ILE B O 1
ATOM 3068 N N . ASN B 1 64 ? -21.609 -6.219 -16.281 1 96.88 64 ASN B N 1
ATOM 3069 C CA . ASN B 1 64 ? -22.297 -5.027 -15.797 1 96.88 64 ASN B CA 1
ATOM 3070 C C . ASN B 1 64 ? -21.312 -4.055 -15.141 1 96.88 64 ASN B C 1
ATOM 3072 O O . ASN B 1 64 ? -20.109 -4.277 -15.156 1 96.88 64 ASN B O 1
ATOM 3076 N N . SER B 1 65 ? -21.828 -3.023 -14.617 1 96.31 65 SER B N 1
ATOM 3077 C CA . SER B 1 65 ? -21 -1.974 -14.039 1 96.31 65 SER B CA 1
ATOM 3078 C C . SER B 1 65 ? -20.25 -2.477 -12.812 1 96.31 65 SER B C 1
ATOM 3080 O O . SER B 1 65 ? -19.094 -2.094 -12.586 1 96.31 65 SER B O 1
ATOM 3082 N N . THR B 1 66 ? -20.906 -3.326 -12.078 1 96.94 66 THR B N 1
ATOM 3083 C CA . THR B 1 66 ? -20.281 -3.898 -10.891 1 96.94 66 THR B CA 1
ATOM 3084 C C . THR B 1 66 ? -19.047 -4.723 -11.266 1 96.94 66 THR B C 1
ATOM 3086 O O . THR B 1 66 ? -18 -4.598 -10.633 1 96.94 66 THR B O 1
ATOM 3089 N N . ALA B 1 67 ? -19.203 -5.504 -12.312 1 97.31 67 ALA B N 1
ATOM 3090 C CA . ALA B 1 67 ? -18.094 -6.309 -12.797 1 97.31 67 ALA B CA 1
ATOM 3091 C C . ALA B 1 67 ? -16.953 -5.426 -13.297 1 97.31 67 ALA B C 1
ATOM 3093 O O . ALA B 1 67 ? -15.781 -5.734 -13.086 1 97.31 67 ALA B O 1
ATOM 3094 N N . LEU B 1 68 ? -17.312 -4.34 -13.914 1 97.75 68 LEU B N 1
ATOM 3095 C CA . LEU B 1 68 ? -16.297 -3.426 -14.438 1 97.75 68 LEU B CA 1
ATOM 3096 C C . LEU B 1 68 ? -15.531 -2.754 -13.305 1 97.75 68 LEU B C 1
ATOM 3098 O O . LEU B 1 68 ? -14.305 -2.646 -13.367 1 97.75 68 LEU B O 1
ATOM 3102 N N . HIS B 1 69 ? -16.219 -2.367 -12.266 1 97.56 69 HIS B N 1
ATOM 3103 C CA . HIS B 1 69 ? -15.555 -1.803 -11.094 1 97.56 69 HIS B CA 1
ATOM 3104 C C . HIS B 1 69 ? -14.648 -2.83 -10.422 1 97.56 69 HIS B C 1
ATOM 3106 O O . HIS B 1 69 ? -13.523 -2.508 -10.023 1 97.56 69 HIS B O 1
ATOM 3112 N N . GLY B 1 70 ? -15.195 -4.004 -10.367 1 96.81 70 GLY B N 1
ATOM 3113 C CA . GLY B 1 70 ? -14.391 -5.074 -9.797 1 96.81 70 GL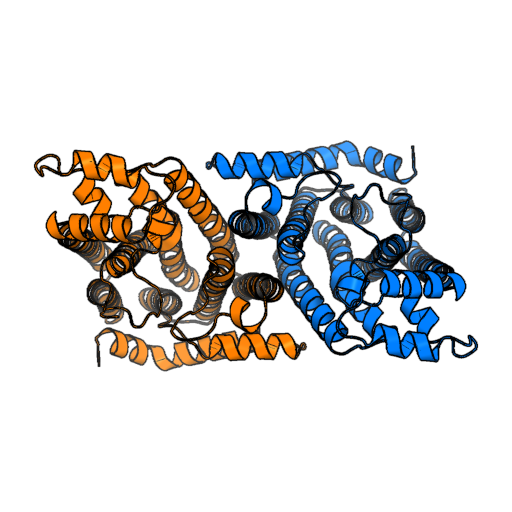Y B CA 1
ATOM 3114 C C . GLY B 1 70 ? -13.133 -5.363 -10.594 1 96.81 70 GLY B C 1
ATOM 3115 O O . GLY B 1 70 ? -12.055 -5.531 -10.023 1 96.81 70 GLY B O 1
ATOM 3116 N N . ALA B 1 71 ? -13.281 -5.395 -11.891 1 97.81 71 ALA B N 1
ATOM 3117 C CA . ALA B 1 71 ? -12.148 -5.637 -12.781 1 97.81 71 ALA B CA 1
ATOM 3118 C C . ALA B 1 71 ? -11.102 -4.531 -12.648 1 97.81 71 ALA B C 1
ATOM 3120 O O . ALA B 1 71 ? -9.898 -4.805 -12.609 1 97.81 71 ALA B O 1
ATOM 3121 N N . ALA B 1 72 ? -11.594 -3.346 -12.555 1 97.56 72 ALA B N 1
ATOM 3122 C CA . ALA B 1 72 ? -10.688 -2.207 -12.383 1 97.56 72 ALA B CA 1
ATOM 3123 C C . ALA B 1 72 ? -9.938 -2.305 -11.062 1 97.56 72 ALA B C 1
ATOM 3125 O O . ALA B 1 72 ? -8.727 -2.064 -11.016 1 97.56 72 ALA B O 1
ATOM 3126 N N . ALA B 1 73 ? -10.641 -2.666 -10.039 1 97.06 73 ALA B N 1
ATOM 3127 C CA . ALA B 1 73 ? -10.047 -2.799 -8.719 1 97.06 73 ALA B CA 1
ATOM 3128 C C . ALA B 1 73 ? -8.938 -3.848 -8.719 1 97.06 73 ALA B C 1
ATOM 3130 O O . ALA B 1 73 ? -7.836 -3.598 -8.227 1 97.06 73 ALA B O 1
ATOM 3131 N N . ILE B 1 74 ? -9.172 -4.938 -9.336 1 96.88 74 ILE B N 1
ATOM 3132 C CA . ILE B 1 74 ? -8.211 -6.031 -9.391 1 96.88 74 ILE B CA 1
ATOM 3133 C C . ILE B 1 74 ? -6.988 -5.605 -10.195 1 96.88 74 ILE B C 1
ATOM 3135 O O . ILE B 1 74 ? -5.852 -5.844 -9.773 1 96.88 74 ILE B O 1
ATOM 3139 N N . GLU B 1 75 ? -7.242 -5.047 -11.273 1 96.75 75 GLU B N 1
ATOM 3140 C CA . GLU B 1 75 ? -6.141 -4.641 -12.148 1 96.75 75 GLU B CA 1
ATOM 3141 C C . GLU B 1 75 ? -5.262 -3.592 -11.469 1 96.75 75 GLU B C 1
ATOM 3143 O O . GLU B 1 75 ? -4.031 -3.65 -11.562 1 96.75 75 GLU B O 1
ATOM 3148 N N . MET B 1 76 ? -5.883 -2.662 -10.812 1 96.38 76 MET B N 1
ATOM 3149 C CA . MET B 1 76 ? -5.125 -1.626 -10.117 1 96.38 76 MET B CA 1
ATOM 3150 C C . MET B 1 76 ? -4.312 -2.221 -8.977 1 96.38 76 MET B C 1
ATOM 3152 O O . MET B 1 76 ? -3.166 -1.828 -8.75 1 96.38 76 MET B O 1
ATOM 3156 N N . LEU B 1 77 ? -4.906 -3.127 -8.266 1 95.94 77 LEU B N 1
ATOM 3157 C CA . LEU B 1 77 ? -4.188 -3.787 -7.18 1 95.94 77 LEU B CA 1
ATOM 3158 C C . LEU B 1 77 ? -3.014 -4.598 -7.723 1 95.94 77 LEU B C 1
ATOM 3160 O O . LEU B 1 77 ? -1.934 -4.605 -7.125 1 95.94 77 LEU B O 1
ATOM 3164 N N . HIS B 1 78 ? -3.254 -5.25 -8.781 1 94.75 78 HIS B N 1
ATOM 3165 C CA . HIS B 1 78 ? -2.182 -6 -9.422 1 94.75 78 HIS B CA 1
ATOM 3166 C C . HIS B 1 78 ? -1.037 -5.082 -9.836 1 94.75 78 HIS B C 1
ATOM 3168 O O . HIS B 1 78 ? 0.133 -5.398 -9.609 1 94.75 78 HIS B O 1
ATOM 3174 N N . ASN B 1 79 ? -1.352 -4.008 -10.453 1 94.81 79 ASN B N 1
ATOM 3175 C CA . ASN B 1 79 ? -0.33 -3.055 -10.875 1 94.81 79 ASN B CA 1
ATOM 3176 C C . ASN B 1 79 ? 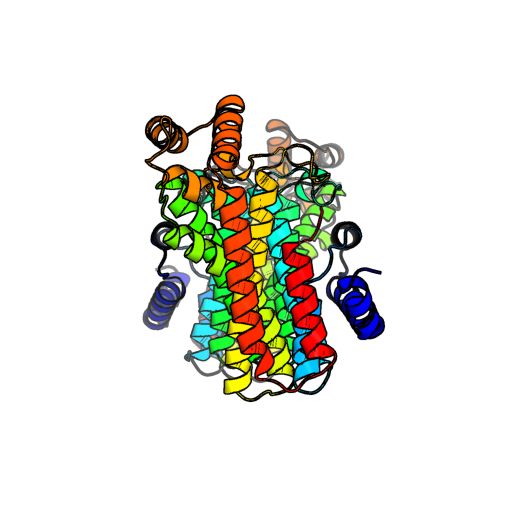0.431 -2.49 -9.672 1 94.81 79 ASN B C 1
ATOM 3178 O O . ASN B 1 79 ? 1.639 -2.258 -9.75 1 94.81 79 ASN B O 1
ATOM 3182 N N . ALA B 1 80 ? -0.312 -2.223 -8.625 1 94.94 80 ALA B N 1
ATOM 3183 C CA . ALA B 1 80 ? 0.351 -1.776 -7.406 1 94.94 80 ALA B CA 1
ATOM 3184 C C . ALA B 1 80 ? 1.411 -2.779 -6.957 1 94.94 80 ALA B C 1
ATOM 3186 O O . ALA B 1 80 ? 2.52 -2.393 -6.578 1 94.94 80 ALA B O 1
ATOM 3187 N N . SER B 1 81 ? 1.027 -4.008 -6.988 1 92.94 81 SER B N 1
ATOM 3188 C CA . SER B 1 81 ? 1.957 -5.055 -6.574 1 92.94 81 SER B CA 1
ATOM 3189 C C . SER B 1 81 ? 3.184 -5.094 -7.48 1 92.94 81 SER B C 1
ATOM 3191 O O . SER B 1 81 ? 4.301 -5.312 -7.012 1 92.94 81 SER B O 1
ATOM 3193 N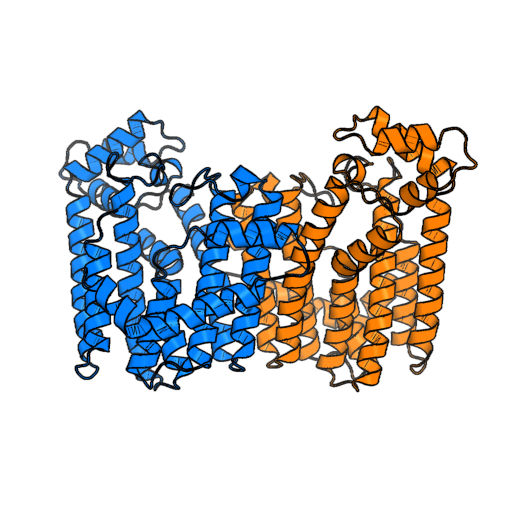 N . LEU B 1 82 ? 3.033 -4.84 -8.758 1 90.56 82 LEU B N 1
ATOM 3194 C CA . LEU B 1 82 ? 4.152 -4.82 -9.695 1 90.56 82 LEU B CA 1
ATOM 3195 C C . LEU B 1 82 ? 5.078 -3.641 -9.414 1 90.56 82 LEU B C 1
ATOM 3197 O O . LEU B 1 82 ? 6.301 -3.787 -9.438 1 90.56 82 LEU B O 1
ATOM 3201 N N . ILE B 1 83 ? 4.488 -2.553 -9.156 1 92.81 83 ILE B N 1
ATOM 3202 C CA . ILE B 1 83 ? 5.258 -1.342 -8.898 1 92.81 83 ILE B CA 1
ATOM 3203 C C . ILE B 1 83 ? 6.094 -1.526 -7.629 1 92.81 83 ILE B C 1
ATOM 3205 O O . ILE B 1 83 ? 7.285 -1.216 -7.617 1 92.81 83 ILE B O 1
ATOM 3209 N N . HIS B 1 84 ? 5.477 -2.016 -6.641 1 91.38 84 HIS B N 1
ATOM 3210 C CA . HIS B 1 84 ? 6.18 -2.242 -5.383 1 91.38 84 HIS B CA 1
ATOM 3211 C C . HIS B 1 84 ? 7.23 -3.338 -5.527 1 91.38 84 HIS B C 1
ATOM 3213 O O . HIS B 1 84 ? 8.328 -3.234 -4.969 1 91.38 84 HIS B O 1
ATOM 3219 N N . ASP B 1 85 ? 6.898 -4.309 -6.316 1 85.44 85 ASP B N 1
ATOM 3220 C CA . ASP B 1 85 ? 7.852 -5.379 -6.586 1 85.44 85 ASP B CA 1
ATOM 3221 C C . ASP B 1 85 ? 9.094 -4.84 -7.289 1 85.44 85 ASP B C 1
ATOM 3223 O O . ASP B 1 85 ? 10.211 -5.309 -7.039 1 85.44 85 ASP B O 1
ATOM 3227 N N . ASP B 1 86 ? 8.898 -3.977 -8.18 1 85.44 86 ASP B N 1
ATOM 3228 C CA . ASP B 1 86 ? 10.016 -3.391 -8.914 1 85.44 86 ASP B CA 1
ATOM 3229 C C . ASP B 1 86 ? 10.977 -2.672 -7.969 1 85.44 86 ASP B C 1
ATOM 3231 O O . ASP B 1 86 ? 12.188 -2.652 -8.195 1 85.44 86 ASP B O 1
ATOM 3235 N N . VAL B 1 87 ? 10.477 -2.084 -6.969 1 81.81 87 VAL B N 1
ATOM 3236 C CA . VAL B 1 87 ? 11.297 -1.417 -5.965 1 81.81 87 VAL B CA 1
ATOM 3237 C C . VAL B 1 87 ? 12.078 -2.457 -5.164 1 81.81 87 VAL B C 1
ATOM 3239 O O . VAL B 1 87 ? 13.289 -2.316 -4.973 1 81.81 87 VAL B O 1
ATOM 3242 N N . VAL B 1 88 ? 11.391 -3.498 -4.852 1 72.94 88 VAL B N 1
ATOM 3243 C CA . VAL B 1 88 ? 11.906 -4.551 -3.984 1 72.94 88 VAL B CA 1
ATOM 3244 C C . VAL B 1 88 ? 13.031 -5.301 -4.695 1 72.94 88 VAL B C 1
ATOM 3246 O O . VAL B 1 88 ? 14.078 -5.578 -4.098 1 72.94 88 VAL B O 1
ATOM 3249 N N . ASP B 1 89 ? 12.805 -5.484 -5.934 1 72.5 89 ASP B N 1
ATOM 3250 C CA . ASP B 1 89 ? 13.734 -6.301 -6.715 1 72.5 89 ASP B CA 1
ATOM 3251 C C . ASP B 1 89 ? 14.773 -5.434 -7.414 1 72.5 89 ASP B C 1
ATOM 3253 O O . ASP B 1 89 ? 15.648 -5.949 -8.109 1 72.5 89 ASP B O 1
ATOM 3257 N N . GLU B 1 90 ? 14.664 -4.188 -7.184 1 75.19 90 GLU B N 1
ATOM 3258 C CA . GLU B 1 90 ? 15.539 -3.236 -7.863 1 75.19 90 GLU B CA 1
ATOM 3259 C C . GLU B 1 90 ? 15.594 -3.512 -9.359 1 75.19 90 GLU B C 1
ATOM 3261 O O . GLU B 1 90 ? 16.672 -3.596 -9.945 1 75.19 90 GLU B O 1
ATOM 3266 N N . THR B 1 91 ? 14.5 -3.775 -9.898 1 74.94 91 THR B N 1
ATOM 3267 C CA . THR B 1 91 ? 14.367 -4.117 -11.312 1 74.94 91 THR B CA 1
ATOM 3268 C C . THR B 1 91 ? 14.461 -2.865 -12.18 1 74.94 91 THR B C 1
ATOM 3270 O O . THR B 1 91 ? 13.664 -1.939 -12.031 1 74.94 91 THR B O 1
ATOM 3273 N N . PRO B 1 92 ? 15.352 -2.867 -13.102 1 77.38 92 PRO B N 1
ATOM 3274 C CA . PRO B 1 92 ? 15.531 -1.642 -13.883 1 77.38 92 PRO B CA 1
ATOM 3275 C C . PRO B 1 92 ? 14.523 -1.516 -15.023 1 77.38 92 PRO B C 1
ATOM 3277 O O . PRO B 1 92 ? 14.227 -0.404 -15.461 1 77.38 92 PRO B O 1
ATOM 3280 N N . LEU B 1 93 ? 14.039 -2.717 -15.523 1 77.06 93 LEU B N 1
ATOM 3281 C CA . LEU B 1 93 ? 13.133 -2.707 -16.672 1 77.06 93 LEU B CA 1
ATOM 3282 C C . LEU B 1 93 ? 11.93 -3.607 -16.406 1 77.06 93 LEU B C 1
ATOM 3284 O O . LEU B 1 93 ? 12.055 -4.645 -15.75 1 77.06 93 LEU B O 1
ATOM 3288 N N . ARG B 1 94 ? 10.82 -3.17 -17 1 74.06 94 ARG B N 1
ATOM 3289 C CA . ARG B 1 94 ? 9.602 -3.971 -17.031 1 74.06 94 ARG B CA 1
ATOM 3290 C C . ARG B 1 94 ? 8.898 -3.834 -18.375 1 74.06 94 ARG B C 1
ATOM 3292 O O . ARG B 1 94 ? 8.602 -2.723 -18.828 1 74.06 94 ARG B O 1
ATOM 3299 N N . ARG B 1 95 ? 8.727 -4.941 -19.016 1 75.25 95 ARG B N 1
ATOM 3300 C CA . ARG B 1 95 ? 8.094 -4.977 -20.328 1 75.25 95 ARG B CA 1
ATOM 3301 C C . ARG B 1 95 ? 8.852 -4.098 -21.328 1 75.25 95 ARG B C 1
ATOM 3303 O O . ARG B 1 95 ? 8.242 -3.33 -22.062 1 75.25 95 ARG B O 1
ATOM 3310 N N . GLY B 1 96 ? 10.102 -4.117 -21.156 1 74.69 96 GLY B N 1
ATOM 3311 C CA . GLY B 1 96 ? 10.969 -3.426 -22.094 1 74.69 96 GLY B CA 1
ATOM 3312 C C . GLY B 1 96 ? 11.102 -1.942 -21.812 1 74.69 96 GLY B C 1
ATOM 3313 O O . GLY B 1 96 ? 11.805 -1.227 -22.516 1 74.69 96 GLY B O 1
ATOM 3314 N N . ARG B 1 97 ? 10.508 -1.522 -20.688 1 80.38 97 ARG B N 1
ATOM 3315 C CA . ARG B 1 97 ? 10.57 -0.103 -20.344 1 80.38 97 ARG B CA 1
ATOM 3316 C C . ARG B 1 97 ? 11.125 0.108 -18.953 1 80.38 97 ARG B C 1
ATOM 3318 O O . ARG B 1 97 ? 11.016 -0.771 -18.094 1 80.38 97 ARG B O 1
ATOM 3325 N N . PRO B 1 98 ? 11.734 1.266 -18.812 1 86.06 98 PRO B N 1
ATOM 3326 C CA . PRO B 1 98 ? 12.242 1.553 -17.469 1 86.06 98 PRO B CA 1
ATOM 3327 C C . PRO B 1 98 ? 11.141 1.601 -16.422 1 86.06 98 PRO B C 1
ATOM 3329 O O . PRO B 1 98 ? 10.047 2.111 -16.688 1 86.06 98 PRO B O 1
ATOM 3332 N N . THR B 1 99 ? 11.445 1.025 -15.312 1 87.44 99 THR B N 1
ATOM 3333 C CA . THR B 1 99 ? 10.492 1.036 -14.211 1 87.44 99 THR B CA 1
ATOM 3334 C C . THR B 1 99 ? 10.422 2.422 -13.578 1 87.44 99 THR B C 1
ATOM 3336 O O . THR B 1 99 ? 11.281 3.268 -13.812 1 87.44 99 THR B O 1
ATOM 3339 N N . ILE B 1 100 ? 9.422 2.666 -12.766 1 88.88 100 ILE B N 1
ATOM 3340 C CA . ILE B 1 100 ? 9.227 3.951 -12.102 1 88.88 100 ILE B CA 1
ATOM 3341 C C . ILE B 1 100 ? 10.43 4.27 -11.219 1 88.88 100 ILE B C 1
ATOM 3343 O O . ILE B 1 100 ? 10.906 5.406 -11.203 1 88.88 100 ILE B O 1
ATOM 3347 N N . ASN B 1 101 ? 10.891 3.266 -10.523 1 85.88 101 ASN B N 1
ATOM 3348 C CA . ASN B 1 101 ? 12.023 3.488 -9.633 1 85.88 101 ASN B CA 1
ATOM 3349 C C . ASN B 1 101 ? 13.289 3.828 -10.414 1 85.88 101 ASN B C 1
ATOM 3351 O O . ASN B 1 101 ? 14.164 4.531 -9.906 1 85.88 101 ASN B O 1
ATOM 3355 N N . THR B 1 102 ? 13.414 3.352 -11.602 1 86 102 THR B N 1
ATOM 3356 C CA . THR B 1 102 ? 14.562 3.639 -12.461 1 86 102 THR B CA 1
ATOM 3357 C C . THR B 1 102 ? 14.469 5.055 -13.023 1 86 102 THR B C 1
ATOM 3359 O O . THR B 1 102 ? 15.469 5.77 -13.078 1 86 102 THR B O 1
ATOM 3362 N N . ILE B 1 103 ? 13.297 5.43 -13.438 1 87.31 103 ILE B N 1
ATOM 3363 C CA . ILE B 1 103 ? 13.094 6.742 -14.047 1 87.31 103 ILE B CA 1
ATOM 3364 C C . ILE B 1 103 ? 13.148 7.824 -12.969 1 87.31 103 ILE B C 1
ATOM 3366 O O . ILE B 1 103 ? 13.727 8.891 -13.18 1 87.31 103 ILE B O 1
ATOM 3370 N N . TRP B 1 104 ? 12.648 7.508 -11.906 1 86.94 104 TRP B N 1
ATOM 3371 C CA . TRP B 1 104 ? 12.57 8.469 -10.805 1 86.94 104 TRP B CA 1
ATOM 3372 C C . TRP B 1 104 ? 13.375 7.98 -9.602 1 86.94 104 TRP B C 1
ATOM 3374 O O . TRP B 1 104 ? 14.609 8 -9.633 1 86.94 104 TRP B O 1
ATOM 3384 N N . ASP B 1 105 ? 12.75 7.391 -8.633 1 84.88 105 ASP B N 1
ATOM 3385 C CA . ASP B 1 105 ? 13.422 6.77 -7.496 1 84.88 105 ASP B CA 1
ATOM 3386 C C . ASP B 1 105 ? 12.461 5.883 -6.707 1 84.88 105 ASP B C 1
ATOM 3388 O O . ASP B 1 105 ? 11.289 5.758 -7.062 1 84.88 105 ASP B O 1
ATOM 3392 N N . ASN B 1 106 ? 12.984 5.215 -5.785 1 83.44 106 ASN B N 1
ATOM 3393 C CA . ASN B 1 106 ? 12.203 4.281 -4.98 1 83.44 106 ASN B CA 1
ATOM 3394 C C . ASN B 1 106 ? 11.094 4.996 -4.207 1 83.44 106 ASN B C 1
ATOM 3396 O O . ASN B 1 106 ? 10.016 4.441 -4 1 83.44 106 ASN B O 1
ATOM 3400 N N . HIS B 1 107 ? 11.375 6.184 -3.855 1 83.5 107 HIS B N 1
ATOM 3401 C CA . HIS B 1 107 ? 10.414 6.969 -3.096 1 83.5 107 HIS B CA 1
ATOM 3402 C C . HIS B 1 107 ? 9.117 7.168 -3.883 1 83.5 107 HIS B C 1
ATOM 3404 O O . HIS B 1 107 ? 8.039 6.84 -3.4 1 83.5 107 HIS B O 1
ATOM 3410 N N . ILE B 1 108 ? 9.32 7.609 -5.023 1 88.5 108 ILE B N 1
ATOM 3411 C CA . ILE B 1 108 ? 8.18 7.895 -5.891 1 88.5 108 ILE B CA 1
ATOM 3412 C C . ILE B 1 108 ? 7.461 6.594 -6.238 1 88.5 108 ILE B C 1
ATOM 3414 O O . ILE B 1 108 ? 6.227 6.539 -6.227 1 88.5 108 ILE B O 1
ATOM 3418 N N . ALA B 1 109 ? 8.211 5.559 -6.484 1 91.5 109 ALA B N 1
ATOM 3419 C CA . ALA B 1 109 ? 7.621 4.277 -6.859 1 91.5 109 ALA B CA 1
ATOM 3420 C C . ALA B 1 109 ? 6.738 3.732 -5.742 1 91.5 109 ALA B C 1
ATOM 3422 O O . ALA B 1 109 ? 5.641 3.229 -6 1 91.5 109 ALA B O 1
ATOM 3423 N N . VAL B 1 110 ? 7.215 3.814 -4.52 1 91.81 110 VAL B N 1
ATOM 3424 C CA . VAL B 1 110 ? 6.449 3.318 -3.377 1 91.81 110 VAL B CA 1
ATOM 3425 C C . VAL B 1 110 ? 5.148 4.109 -3.242 1 91.81 110 VAL B C 1
ATOM 3427 O O . VAL B 1 110 ? 4.082 3.525 -3.043 1 91.81 110 VAL B O 1
ATOM 3430 N N . LEU B 1 111 ? 5.195 5.375 -3.418 1 92 111 LEU B N 1
ATOM 3431 C CA . LEU B 1 111 ? 4.027 6.238 -3.283 1 92 111 LEU B CA 1
ATOM 3432 C C . LEU B 1 111 ? 3.021 5.969 -4.395 1 92 111 LEU B C 1
ATOM 3434 O O . LEU B 1 111 ? 1.812 5.98 -4.16 1 92 111 LEU B O 1
ATOM 3438 N N . VAL B 1 112 ? 3.518 5.777 -5.551 1 94.31 112 VAL B N 1
ATOM 3439 C CA . VAL B 1 112 ? 2.639 5.473 -6.676 1 94.31 112 VAL B CA 1
ATOM 3440 C C . VAL B 1 112 ? 1.928 4.141 -6.43 1 94.31 112 VAL B C 1
ATOM 3442 O O . VAL B 1 112 ? 0.728 4.016 -6.688 1 94.31 112 VAL B O 1
ATOM 3445 N N . GLY B 1 113 ? 2.656 3.146 -6.004 1 95.06 113 GLY B N 1
ATOM 3446 C CA . GLY B 1 113 ? 2.029 1.891 -5.629 1 95.06 113 GLY B CA 1
ATOM 3447 C C . GLY B 1 113 ? 0.931 2.059 -4.594 1 95.06 113 GLY B C 1
ATOM 3448 O O . GLY B 1 113 ? -0.151 1.485 -4.73 1 95.06 113 GLY B O 1
ATOM 3449 N N . ASP B 1 114 ? 1.196 2.816 -3.625 1 94.19 114 ASP B N 1
ATOM 3450 C CA . ASP B 1 114 ? 0.207 3.096 -2.59 1 94.19 114 ASP B CA 1
ATOM 3451 C C . ASP B 1 114 ? -1.026 3.775 -3.178 1 94.19 114 ASP B C 1
ATOM 3453 O O . ASP B 1 114 ? -2.152 3.506 -2.754 1 94.19 114 ASP B O 1
ATOM 3457 N N . PHE B 1 115 ? -0.725 4.68 -4.035 1 94.81 115 PHE B N 1
ATOM 3458 C CA . PHE B 1 115 ? -1.819 5.359 -4.719 1 94.81 115 PHE B CA 1
ATOM 3459 C C . PHE B 1 115 ? -2.695 4.359 -5.465 1 94.81 115 PHE B C 1
ATOM 3461 O O . PHE B 1 115 ? -3.922 4.406 -5.367 1 94.81 115 PHE B O 1
ATOM 3468 N N . PHE B 1 116 ? -2.111 3.49 -6.148 1 96.81 116 PHE B N 1
ATOM 3469 C CA . PHE B 1 116 ? -2.838 2.467 -6.891 1 96.81 116 PHE B CA 1
ATOM 3470 C C . PHE B 1 116 ? -3.646 1.586 -5.941 1 96.81 116 PHE B C 1
ATOM 3472 O O . PHE B 1 116 ? -4.785 1.219 -6.246 1 96.81 116 PHE B O 1
ATOM 3479 N N . VAL B 1 117 ? -3.094 1.202 -4.836 1 95.5 117 VAL B N 1
ATOM 3480 C CA . VAL B 1 117 ? -3.812 0.393 -3.857 1 95.5 117 VAL B CA 1
ATOM 3481 C C . VAL B 1 117 ? -5.059 1.138 -3.389 1 95.5 117 VAL B C 1
ATOM 3483 O O . VAL B 1 117 ? -6.145 0.557 -3.316 1 95.5 117 VAL B O 1
ATOM 3486 N N . SER B 1 118 ? -4.895 2.354 -3.062 1 94.31 118 SER B N 1
ATOM 3487 C CA . SER B 1 118 ? -6.012 3.168 -2.59 1 94.31 118 SER B CA 1
ATOM 3488 C C . SER B 1 118 ? -7.113 3.264 -3.639 1 94.31 118 SER B C 1
ATOM 3490 O O . SER B 1 118 ? -8.297 3.17 -3.314 1 94.31 118 SER B O 1
ATOM 3492 N N . MET B 1 119 ? -6.691 3.459 -4.828 1 96.12 119 MET B N 1
ATOM 3493 C CA . MET B 1 119 ? -7.664 3.598 -5.906 1 96.12 119 MET B CA 1
ATOM 3494 C C . MET B 1 119 ? -8.367 2.27 -6.18 1 96.12 119 MET B C 1
ATOM 3496 O O . MET B 1 119 ? -9.547 2.246 -6.535 1 96.12 119 MET B O 1
ATOM 3500 N N . ALA B 1 120 ? -7.629 1.162 -6.035 1 96.38 120 ALA B N 1
ATOM 3501 C CA . ALA B 1 120 ? -8.25 -0.154 -6.148 1 96.38 120 ALA B CA 1
ATOM 3502 C C . ALA B 1 120 ? -9.383 -0.312 -5.141 1 96.38 120 ALA B C 1
ATOM 3504 O O . ALA B 1 120 ? -10.477 -0.775 -5.488 1 96.38 120 ALA B O 1
ATOM 3505 N N . LEU B 1 121 ? -9.156 0.113 -3.98 1 93.19 121 LEU B N 1
ATOM 3506 C CA . LEU B 1 121 ? -10.164 0.033 -2.934 1 93.19 121 LEU B CA 1
ATOM 3507 C C . LEU B 1 121 ? -11.344 0.945 -3.248 1 93.19 121 LEU B C 1
ATOM 3509 O O . LEU B 1 121 ? -12.5 0.563 -3.049 1 93.19 121 LEU B O 1
ATOM 3513 N N . GLN B 1 122 ? -11.039 2.104 -3.668 1 93.62 122 GLN B N 1
ATOM 3514 C CA . GLN B 1 122 ? -12.102 3.045 -4.008 1 93.62 122 GLN B CA 1
ATOM 3515 C C . GLN B 1 122 ? -13.008 2.484 -5.102 1 93.62 122 GLN B C 1
ATOM 3517 O O . GLN B 1 122 ? -14.227 2.611 -5.027 1 93.62 122 GLN B O 1
ATOM 3522 N N . GLU B 1 123 ? -12.398 1.899 -6.066 1 95.75 123 GLU B N 1
ATOM 3523 C CA . GLU B 1 123 ? -13.188 1.28 -7.129 1 95.75 123 GLU B CA 1
ATOM 3524 C C . GLU B 1 123 ? -14.062 0.16 -6.586 1 95.75 123 GLU B C 1
ATOM 3526 O O . GLU B 1 123 ? -15.219 0.007 -7.004 1 95.75 123 GLU B O 1
ATOM 3531 N N . ALA B 1 124 ? -13.523 -0.638 -5.73 1 95.25 124 ALA B N 1
ATOM 3532 C CA . ALA B 1 124 ? -14.289 -1.723 -5.121 1 95.25 124 ALA B CA 1
ATOM 3533 C C . ALA B 1 124 ? -15.469 -1.178 -4.324 1 95.25 124 ALA B C 1
ATOM 3535 O O . ALA B 1 124 ? -16.562 -1.739 -4.363 1 95.25 124 ALA B O 1
ATOM 3536 N N . LEU B 1 125 ? -15.312 -0.078 -3.691 1 92.94 125 LEU B N 1
ATOM 3537 C CA . LEU B 1 125 ? -16.344 0.514 -2.852 1 92.94 125 LEU B CA 1
ATOM 3538 C C . LEU B 1 125 ? -17.453 1.143 -3.705 1 92.94 125 LEU B C 1
ATOM 3540 O O . LEU B 1 125 ? -18.609 1.221 -3.279 1 92.94 125 LEU B O 1
ATOM 3544 N N . LEU B 1 126 ? -17.125 1.557 -4.879 1 93.12 126 LEU B N 1
ATOM 3545 C CA . LEU B 1 126 ? -18.094 2.154 -5.785 1 93.12 126 LEU B CA 1
ATOM 3546 C C . LEU B 1 126 ? -19.141 1.131 -6.203 1 93.12 126 LEU B C 1
ATOM 3548 O O . LEU B 1 126 ? -20.234 1.5 -6.656 1 93.12 126 LEU B O 1
ATOM 3552 N N . THR B 1 127 ? -18.828 -0.14 -6.055 1 93.5 127 THR B N 1
ATOM 3553 C CA . THR B 1 127 ? -19.797 -1.185 -6.391 1 93.5 127 THR B CA 1
ATOM 3554 C C . THR B 1 127 ? -20.938 -1.22 -5.375 1 93.5 127 THR B C 1
ATOM 3556 O O . THR B 1 127 ? -21.984 -1.797 -5.637 1 93.5 127 THR B O 1
ATOM 3559 N N . GLY B 1 128 ? -20.656 -0.664 -4.211 1 90.62 128 GLY B N 1
ATOM 3560 C CA . GLY B 1 128 ? -21.609 -0.737 -3.123 1 90.62 128 GLY B CA 1
ATOM 3561 C C . GLY B 1 128 ? -21.719 -2.123 -2.516 1 90.62 128 GLY B C 1
ATOM 3562 O O . GLY B 1 128 ? -22.594 -2.373 -1.678 1 90.62 128 GLY B O 1
ATOM 3563 N N . ASN B 1 129 ? -20.922 -3.006 -2.984 1 91.94 129 ASN B N 1
ATOM 3564 C CA . ASN B 1 129 ? -20.938 -4.395 -2.531 1 91.94 129 ASN B CA 1
ATOM 3565 C C . ASN B 1 129 ? -19.797 -4.676 -1.559 1 91.94 129 ASN B C 1
ATOM 3567 O O . ASN B 1 129 ? -18.625 -4.715 -1.958 1 91.94 129 ASN B O 1
ATOM 3571 N N . LEU B 1 130 ? -20.094 -5 -0.314 1 89.62 130 LEU B N 1
ATOM 3572 C CA . LEU B 1 130 ? -19.109 -5.184 0.734 1 89.62 130 LEU B CA 1
ATOM 3573 C C . LEU B 1 130 ? -18.266 -6.438 0.48 1 89.62 130 LEU B C 1
ATOM 3575 O O . LEU B 1 130 ? -17.094 -6.496 0.859 1 89.62 130 LEU B O 1
ATOM 3579 N N . ASP B 1 131 ? -18.891 -7.383 -0.185 1 90.69 131 ASP B N 1
ATOM 3580 C CA . ASP B 1 131 ? -18.156 -8.609 -0.485 1 90.69 131 ASP B CA 1
ATOM 3581 C C . ASP B 1 131 ? -17.031 -8.344 -1.481 1 90.69 131 ASP B C 1
ATOM 3583 O O . ASP B 1 131 ? -15.953 -8.922 -1.375 1 90.69 131 ASP B O 1
ATOM 3587 N N . ILE B 1 132 ? -17.344 -7.492 -2.412 1 93.44 132 ILE B N 1
ATOM 3588 C CA . ILE B 1 132 ? -16.344 -7.125 -3.406 1 93.44 132 ILE B CA 1
ATOM 3589 C C . ILE B 1 132 ? -15.203 -6.352 -2.736 1 93.44 132 ILE B C 1
ATOM 3591 O O . ILE B 1 132 ? -14.031 -6.652 -2.943 1 93.44 132 ILE B O 1
ATOM 3595 N N . ALA B 1 133 ? -15.594 -5.422 -1.898 1 93.25 133 ALA B N 1
ATOM 3596 C CA . ALA B 1 133 ? -14.586 -4.641 -1.179 1 93.25 133 ALA B CA 1
ATOM 3597 C C . ALA B 1 133 ? -13.75 -5.531 -0.272 1 93.25 133 ALA B C 1
ATOM 3599 O O . ALA B 1 133 ? -12.523 -5.387 -0.208 1 93.25 133 ALA B O 1
ATOM 3600 N N . SER B 1 134 ? -14.383 -6.449 0.352 1 93.12 134 SER B N 1
ATOM 3601 C CA . SER B 1 134 ? -13.695 -7.371 1.251 1 93.12 134 SER B CA 1
ATOM 3602 C C . SER B 1 134 ? -12.742 -8.281 0.486 1 93.12 134 SER B C 1
ATOM 3604 O O . SER B 1 134 ? -11.672 -8.641 0.995 1 93.12 134 SER B O 1
ATOM 3606 N N . THR B 1 135 ? -13.141 -8.656 -0.682 1 93.62 135 THR B N 1
ATOM 3607 C CA . THR B 1 135 ? -12.289 -9.508 -1.512 1 93.62 135 THR B CA 1
ATOM 3608 C C . THR B 1 135 ? -11 -8.789 -1.878 1 93.62 135 THR B C 1
ATOM 3610 O O . THR B 1 135 ? -9.914 -9.383 -1.824 1 93.62 135 THR B O 1
ATOM 3613 N N . ILE B 1 136 ? -11.133 -7.535 -2.178 1 93.88 136 ILE B N 1
ATOM 3614 C CA . ILE B 1 136 ? -9.961 -6.746 -2.549 1 93.88 136 ILE B CA 1
ATOM 3615 C C . ILE B 1 136 ? -9.055 -6.57 -1.335 1 93.88 136 ILE B C 1
ATOM 3617 O O . ILE B 1 136 ? -7.832 -6.695 -1.441 1 93.88 136 ILE B O 1
ATOM 3621 N N . GLY B 1 137 ? -9.641 -6.246 -0.207 1 92 137 GLY B N 1
ATOM 3622 C CA . GLY B 1 137 ? -8.859 -6.129 1.019 1 92 137 GLY B CA 1
ATOM 3623 C C . GLY B 1 137 ? -8.125 -7.406 1.382 1 92 137 GLY B C 1
ATOM 3624 O O . GLY B 1 137 ? -6.934 -7.375 1.694 1 92 137 GLY B O 1
ATOM 3625 N N . ALA B 1 138 ? -8.789 -8.469 1.27 1 92.5 138 ALA B N 1
ATOM 3626 C CA . ALA B 1 138 ? -8.203 -9.773 1.583 1 92.5 138 ALA B CA 1
ATOM 3627 C C . ALA B 1 138 ? -7.094 -10.125 0.599 1 92.5 138 ALA B C 1
ATOM 3629 O O . ALA B 1 138 ? -6.09 -10.727 0.979 1 92.5 138 ALA B O 1
ATOM 3630 N N . LEU B 1 139 ? -7.348 -9.789 -0.556 1 94.38 139 LEU B N 1
ATOM 3631 C CA . LEU B 1 139 ? -6.359 -10.078 -1.587 1 94.38 139 LEU B CA 1
ATOM 3632 C C . LEU B 1 139 ? -5.059 -9.328 -1.314 1 94.38 139 LEU B C 1
ATOM 3634 O O . LEU B 1 139 ? -3.969 -9.883 -1.468 1 94.38 139 LEU B O 1
ATOM 3638 N N . GLY B 1 140 ? -5.172 -8.062 -0.958 1 93 140 GLY B N 1
ATOM 3639 C CA . GLY B 1 140 ? -3.982 -7.312 -0.597 1 93 140 GLY B CA 1
ATOM 3640 C C . GLY B 1 140 ? -3.178 -7.965 0.511 1 93 140 GLY B C 1
ATOM 3641 O O . GLY B 1 140 ? -1.951 -8.055 0.427 1 93 140 GLY B O 1
ATOM 3642 N N . ARG B 1 141 ? -3.85 -8.414 1.471 1 92.56 141 ARG B N 1
ATOM 3643 C CA . ARG B 1 141 ? -3.229 -9.117 2.586 1 92.56 141 ARG B CA 1
ATOM 3644 C C . ARG B 1 141 ? -2.543 -10.398 2.111 1 92.56 141 ARG B C 1
ATOM 3646 O O . ARG B 1 141 ? -1.392 -10.656 2.465 1 92.56 141 ARG B O 1
ATOM 3653 N N . GLN B 1 142 ? -3.209 -11.102 1.321 1 92.56 142 GLN B N 1
ATOM 3654 C CA . GLN B 1 142 ? -2.705 -12.383 0.846 1 92.56 142 GLN B CA 1
ATOM 3655 C C . GLN B 1 142 ? -1.456 -12.203 -0.013 1 92.56 142 GLN B C 1
ATOM 3657 O O . GLN B 1 142 ? -0.502 -12.969 0.096 1 92.56 142 GLN B O 1
ATOM 3662 N N . LEU B 1 143 ? -1.495 -11.25 -0.824 1 91.5 143 LEU B N 1
ATOM 3663 C CA . LEU B 1 143 ? -0.354 -10.984 -1.695 1 91.5 143 LEU B CA 1
ATOM 3664 C C . LEU B 1 143 ? 0.878 -10.617 -0.878 1 91.5 143 LEU B C 1
ATOM 3666 O O . LEU B 1 143 ? 1.976 -11.109 -1.14 1 91.5 143 LEU B O 1
ATOM 3670 N N . SER B 1 144 ? 0.715 -9.781 0.096 1 91.69 144 SER B N 1
ATOM 3671 C CA . SER B 1 144 ? 1.825 -9.367 0.948 1 91.69 144 SER B CA 1
ATOM 3672 C C . SER B 1 144 ? 2.365 -10.539 1.761 1 91.69 144 SER B C 1
ATOM 3674 O O . SER B 1 144 ? 3.578 -10.75 1.825 1 91.69 144 SER B O 1
ATOM 3676 N N . LEU B 1 145 ? 1.497 -11.305 2.334 1 91.38 145 LEU B N 1
ATOM 3677 C CA . LEU B 1 145 ? 1.89 -12.453 3.143 1 91.38 145 LEU B CA 1
ATOM 3678 C C . LEU B 1 145 ? 2.549 -13.523 2.279 1 91.38 145 LEU B C 1
ATOM 3680 O O . LEU B 1 145 ? 3.496 -14.18 2.717 1 91.38 145 LEU B O 1
ATOM 3684 N N . GLY B 1 146 ? 1.966 -13.711 1.128 1 90.62 146 GLY B N 1
ATOM 3685 C CA . GLY B 1 146 ? 2.549 -14.68 0.209 1 90.62 146 GLY B CA 1
ATOM 3686 C C . GLY B 1 146 ? 3.992 -14.367 -0.144 1 90.62 146 GLY B C 1
ATOM 3687 O O . GLY B 1 146 ? 4.828 -15.273 -0.204 1 90.62 146 GLY B O 1
ATOM 3688 N N . GLU B 1 147 ? 4.273 -13.133 -0.347 1 89.31 147 GLU B N 1
ATOM 3689 C CA . GLU B 1 147 ? 5.637 -12.719 -0.679 1 89.31 147 GLU B CA 1
ATOM 3690 C C . GLU B 1 147 ? 6.578 -12.938 0.502 1 89.31 147 GLU B C 1
ATOM 3692 O O . GLU B 1 147 ? 7.715 -13.383 0.325 1 89.31 147 GLU B O 1
ATOM 3697 N N . ILE B 1 148 ? 6.148 -12.594 1.653 1 89.19 148 ILE B N 1
ATOM 3698 C CA . ILE B 1 148 ? 6.965 -12.758 2.852 1 89.19 148 ILE B CA 1
ATOM 3699 C C . ILE B 1 148 ? 7.223 -14.242 3.1 1 89.19 148 ILE B C 1
ATOM 3701 O O . ILE B 1 148 ? 8.328 -14.633 3.492 1 89.19 148 ILE B O 1
ATOM 3705 N N . ASP B 1 149 ? 6.195 -14.992 2.867 1 89.25 149 ASP B N 1
ATOM 3706 C CA . ASP B 1 149 ? 6.332 -16.438 3.025 1 89.25 149 ASP B CA 1
ATOM 3707 C C . ASP B 1 149 ? 7.367 -17 2.053 1 89.25 149 ASP B C 1
ATOM 3709 O O . ASP B 1 149 ? 8.148 -17.875 2.412 1 89.25 149 ASP B O 1
ATOM 3713 N N . GLN B 1 150 ? 7.324 -16.547 0.891 1 88.38 150 GLN B N 1
ATOM 3714 C CA . GLN B 1 150 ? 8.312 -16.969 -0.096 1 88.38 150 GLN B CA 1
ATOM 3715 C C . GLN B 1 150 ? 9.727 -16.625 0.353 1 88.38 150 GLN B C 1
ATOM 3717 O O . GLN B 1 150 ? 10.648 -17.422 0.208 1 88.38 150 GLN B O 1
ATOM 3722 N N . ILE B 1 151 ? 9.914 -15.445 0.839 1 85.38 151 ILE B N 1
ATOM 3723 C CA . ILE B 1 151 ? 11.211 -15 1.326 1 85.38 151 ILE B CA 1
ATOM 3724 C C . ILE B 1 151 ? 11.672 -15.898 2.469 1 85.38 151 ILE B C 1
ATOM 3726 O O . ILE B 1 151 ? 12.836 -16.312 2.51 1 85.38 151 ILE B O 1
ATOM 3730 N N . ASN B 1 152 ? 10.734 -16.188 3.316 1 86.19 152 ASN B N 1
ATOM 3731 C CA . ASN B 1 152 ? 11.039 -17.047 4.453 1 86.19 152 ASN B CA 1
ATOM 3732 C C . ASN B 1 152 ? 11.453 -18.453 4.004 1 86.19 152 ASN B C 1
ATOM 3734 O O . ASN B 1 152 ? 12.414 -19.016 4.52 1 86.19 152 ASN B O 1
ATOM 3738 N N . LYS B 1 153 ? 10.789 -19.016 3.119 1 86.88 153 LYS B N 1
ATOM 3739 C CA . LYS B 1 153 ? 11.07 -20.359 2.615 1 86.88 153 LYS B CA 1
ATOM 3740 C C . LYS B 1 153 ? 12.391 -20.391 1.846 1 86.88 153 LYS B C 1
ATOM 3742 O O . LYS B 1 153 ? 13.133 -21.375 1.919 1 86.88 153 LYS B O 1
ATOM 3747 N N . ALA B 1 154 ? 12.656 -19.344 1.071 1 84.31 154 ALA B N 1
ATOM 3748 C CA . ALA B 1 154 ? 13.922 -19.234 0.353 1 84.31 154 ALA B CA 1
ATOM 3749 C C . ALA B 1 154 ? 15.094 -19.172 1.323 1 84.31 154 ALA B C 1
ATOM 3751 O O . ALA B 1 154 ? 16.109 -19.828 1.118 1 84.31 154 ALA B O 1
ATOM 3752 N N . ARG B 1 155 ? 14.914 -18.422 2.334 1 81.25 155 ARG B N 1
ATOM 3753 C CA . ARG B 1 155 ? 15.961 -18.234 3.328 1 81.25 155 ARG B CA 1
ATOM 3754 C C . ARG B 1 155 ? 16.25 -19.547 4.062 1 81.25 155 ARG B C 1
ATOM 3756 O O . ARG B 1 155 ? 17.391 -19.812 4.461 1 81.25 155 ARG B O 1
ATOM 3763 N N . ASN B 1 156 ? 15.227 -20.406 4.215 1 84.44 156 ASN B N 1
ATOM 3764 C CA . ASN B 1 156 ? 15.375 -21.641 4.977 1 84.44 156 ASN B CA 1
ATOM 3765 C C . ASN B 1 156 ? 15.57 -22.844 4.055 1 84.44 156 ASN B C 1
ATOM 3767 O O . ASN B 1 156 ? 15.578 -23.984 4.516 1 84.44 156 ASN B O 1
ATOM 3771 N N . HIS B 1 157 ? 15.648 -22.656 2.836 1 84.69 157 HIS B N 1
ATOM 3772 C CA . HIS B 1 157 ? 15.914 -23.672 1.822 1 84.69 157 HIS B CA 1
ATOM 3773 C C . HIS B 1 157 ? 14.906 -24.812 1.898 1 84.69 157 HIS B C 1
ATOM 3775 O O . HIS B 1 157 ? 15.281 -25.984 1.944 1 84.69 157 HIS B O 1
ATOM 3781 N N . HIS B 1 158 ? 13.703 -24.438 2.029 1 85.38 158 HIS B N 1
ATOM 3782 C CA . HIS B 1 158 ? 12.633 -25.422 1.921 1 85.38 158 HIS B CA 1
ATOM 3783 C C . HIS B 1 158 ? 12.469 -25.891 0.482 1 85.38 158 HIS B C 1
ATOM 3785 O O . HIS B 1 158 ? 11.719 -25.297 -0.294 1 85.38 158 HIS B O 1
ATOM 3791 N N . LEU B 1 159 ? 13.016 -27.031 0.217 1 89.06 159 LEU B N 1
ATOM 3792 C CA . LEU B 1 159 ? 13.125 -27.484 -1.168 1 89.06 159 LEU B CA 1
ATOM 3793 C C . LEU B 1 159 ? 12.094 -28.562 -1.475 1 89.06 159 LEU B C 1
ATOM 3795 O O . LEU B 1 159 ? 12.359 -29.469 -2.27 1 89.06 159 LEU B O 1
ATOM 3799 N N . GLU B 1 160 ? 10.969 -28.469 -0.876 1 92.69 160 GLU B N 1
ATOM 3800 C CA . GLU B 1 160 ? 9.875 -29.391 -1.141 1 92.69 160 GLU B CA 1
ATOM 3801 C C . GLU B 1 160 ? 8.875 -28.812 -2.135 1 92.69 160 GLU B C 1
ATOM 3803 O O . GLU B 1 160 ? 8.594 -27.609 -2.104 1 92.69 160 GLU B O 1
ATOM 3808 N N . GLU B 1 161 ? 8.398 -29.672 -2.953 1 94.94 161 GLU B N 1
ATOM 3809 C CA . GLU B 1 161 ? 7.414 -29.266 -3.947 1 94.94 161 GLU B CA 1
ATOM 3810 C C . GLU B 1 161 ? 6.16 -28.703 -3.281 1 94.94 161 GLU B C 1
ATOM 3812 O O . GLU B 1 161 ? 5.555 -27.75 -3.783 1 94.94 161 GLU B O 1
ATOM 3817 N N . GLU B 1 162 ? 5.777 -29.312 -2.197 1 94.44 162 GLU B N 1
ATOM 3818 C CA . GLU B 1 162 ? 4.59 -28.859 -1.479 1 94.44 162 GLU B CA 1
ATOM 3819 C C . GLU B 1 162 ? 4.746 -27.406 -1.036 1 94.44 162 GLU B C 1
ATOM 3821 O O . GLU B 1 162 ? 3.791 -26.625 -1.099 1 94.44 162 GLU B O 1
ATOM 3826 N N . ALA B 1 163 ? 5.902 -27.109 -0.591 1 92.75 163 ALA B N 1
ATOM 3827 C CA . ALA B 1 163 ? 6.176 -25.734 -0.163 1 92.75 163 ALA B CA 1
ATOM 3828 C C . ALA B 1 163 ? 6.094 -24.766 -1.338 1 92.75 163 ALA B C 1
ATOM 3830 O O . ALA B 1 163 ? 5.555 -23.672 -1.207 1 92.75 163 ALA B O 1
ATOM 3831 N N . TYR B 1 164 ? 6.605 -25.219 -2.432 1 94.81 164 TYR B N 1
ATOM 3832 C CA . TYR B 1 164 ? 6.547 -24.406 -3.643 1 94.81 164 TYR B CA 1
ATOM 3833 C C . TYR B 1 164 ? 5.105 -24.156 -4.066 1 94.81 164 TYR B C 1
ATOM 3835 O O . TYR B 1 164 ? 4.727 -23.031 -4.359 1 94.81 164 TYR B O 1
ATOM 3843 N N . MET B 1 165 ? 4.355 -25.188 -4.016 1 96.31 165 MET B N 1
ATOM 3844 C CA . MET B 1 165 ? 2.963 -25.078 -4.445 1 96.31 165 MET B CA 1
ATOM 3845 C C . MET B 1 165 ? 2.18 -24.141 -3.525 1 96.31 165 MET B C 1
ATOM 3847 O O . MET B 1 165 ? 1.309 -23.406 -3.98 1 96.31 165 MET B O 1
ATOM 3851 N N . GLU B 1 166 ? 2.469 -24.203 -2.295 1 93.5 166 GLU B N 1
ATOM 3852 C CA . GLU B 1 166 ? 1.833 -23.297 -1.338 1 93.5 166 GLU B CA 1
ATOM 3853 C C . GLU B 1 166 ? 2.186 -21.844 -1.632 1 93.5 166 GLU B C 1
ATOM 3855 O O . GLU B 1 166 ? 1.326 -20.969 -1.55 1 93.5 166 GLU B O 1
ATOM 3860 N N . VAL B 1 167 ? 3.389 -21.625 -1.961 1 93 167 VAL B N 1
ATOM 3861 C CA . VAL B 1 167 ? 3.869 -20.281 -2.236 1 93 167 VAL B CA 1
ATOM 3862 C C . VAL B 1 167 ? 3.139 -19.703 -3.451 1 93 167 VAL B C 1
ATOM 3864 O O . VAL B 1 167 ? 2.615 -18.594 -3.4 1 93 167 VAL B O 1
ATOM 3867 N N . ILE B 1 168 ? 3.09 -20.469 -4.531 1 95.88 168 ILE B N 1
ATOM 3868 C CA . ILE B 1 168 ? 2.518 -19.906 -5.75 1 95.88 168 ILE B CA 1
ATOM 3869 C C . ILE B 1 168 ? 0.997 -19.844 -5.621 1 95.88 168 ILE B C 1
ATOM 3871 O O . ILE B 1 168 ? 0.347 -19.031 -6.289 1 95.88 168 ILE B O 1
ATOM 3875 N N . ASP B 1 169 ? 0.427 -20.672 -4.762 1 95.56 169 ASP B N 1
ATOM 3876 C CA . ASP B 1 169 ? -0.999 -20.594 -4.457 1 95.56 169 ASP B CA 1
ATOM 3877 C C . ASP B 1 169 ? -1.344 -19.234 -3.832 1 95.56 169 ASP B C 1
ATOM 3879 O O . ASP B 1 169 ? -2.314 -18.594 -4.234 1 95.56 169 ASP B O 1
ATOM 3883 N N . ASN B 1 170 ? -0.538 -18.812 -2.949 1 91.69 170 ASN B N 1
ATOM 3884 C CA . ASN B 1 170 ? -0.789 -17.594 -2.209 1 91.69 170 ASN B CA 1
ATOM 3885 C C . ASN B 1 170 ? -0.328 -16.359 -2.99 1 91.69 170 ASN B C 1
ATOM 3887 O O . ASN B 1 170 ? -1 -15.328 -2.984 1 91.69 170 ASN B O 1
ATOM 3891 N N . LYS B 1 171 ? 0.728 -16.484 -3.645 1 91.38 171 LYS B N 1
ATOM 3892 C CA . LYS B 1 171 ? 1.353 -15.328 -4.289 1 91.38 171 LYS B CA 1
ATOM 3893 C C . LYS B 1 171 ? 0.687 -15.023 -5.625 1 91.38 171 LYS B C 1
ATOM 3895 O O . LYS B 1 171 ? 0.605 -13.859 -6.031 1 91.38 171 LYS B O 1
ATOM 3900 N N . THR B 1 172 ? 0.211 -16.047 -6.344 1 93.94 172 THR B N 1
ATOM 3901 C CA . THR B 1 172 ? -0.264 -15.828 -7.707 1 93.94 172 THR B CA 1
ATOM 3902 C C . THR B 1 172 ? -1.69 -16.344 -7.871 1 93.94 172 THR B C 1
ATOM 3904 O O . THR B 1 172 ? -2.578 -15.602 -8.297 1 93.94 172 THR B O 1
ATOM 3907 N N . ALA B 1 173 ? -1.916 -17.547 -7.512 1 96.69 173 ALA B N 1
ATOM 3908 C CA . ALA B 1 173 ? -3.221 -18.172 -7.734 1 96.69 173 ALA B CA 1
ATOM 3909 C C . ALA B 1 173 ? -4.32 -17.406 -6.992 1 96.69 173 ALA B C 1
ATOM 3911 O O . ALA B 1 173 ? -5.453 -17.328 -7.469 1 96.69 173 ALA B O 1
ATOM 3912 N N . SER B 1 174 ? -3.998 -16.844 -5.867 1 96.06 174 SER B N 1
ATOM 3913 C CA . SER B 1 174 ? -4.973 -16.109 -5.074 1 96.06 174 SER B CA 1
ATOM 3914 C C . SER B 1 174 ? -5.574 -14.953 -5.879 1 96.06 174 SER B C 1
ATOM 3916 O O . SER B 1 174 ? -6.773 -14.672 -5.77 1 96.06 174 SER B O 1
ATOM 3918 N N . LEU B 1 175 ? -4.789 -14.328 -6.66 1 96.5 175 LEU B N 1
ATOM 3919 C CA . LEU B 1 175 ? -5.258 -13.227 -7.5 1 96.5 175 LEU B CA 1
ATOM 3920 C C . LEU B 1 175 ? -6.258 -13.727 -8.539 1 96.5 175 LEU B C 1
ATOM 3922 O O . LEU B 1 175 ? -7.289 -13.086 -8.773 1 96.5 175 LEU B O 1
ATOM 3926 N N . PHE B 1 176 ? -6.016 -14.82 -9.117 1 97.62 176 PHE B N 1
ATOM 3927 C CA . PHE B 1 176 ? -6.906 -15.375 -10.133 1 97.62 176 PHE B CA 1
ATOM 3928 C C . PHE B 1 176 ? -8.219 -15.836 -9.508 1 97.62 176 PHE B C 1
ATOM 3930 O O . PHE B 1 176 ? -9.281 -15.688 -10.109 1 97.62 176 PHE B O 1
ATOM 3937 N N . VAL B 1 177 ? -8.078 -16.406 -8.359 1 97.81 177 VAL B N 1
ATOM 3938 C CA . VAL B 1 177 ? -9.273 -16.781 -7.617 1 97.81 177 VAL B CA 1
ATOM 3939 C C . VAL B 1 177 ? -10.141 -15.555 -7.367 1 97.81 177 VAL B C 1
ATOM 3941 O O . VAL B 1 177 ? -11.359 -15.594 -7.574 1 97.81 177 VAL B O 1
ATOM 3944 N N . ALA B 1 178 ? -9.508 -14.508 -6.949 1 97.31 178 ALA B N 1
ATOM 3945 C CA . ALA B 1 178 ? -10.234 -13.266 -6.699 1 97.31 178 ALA B CA 1
ATOM 3946 C C . ALA B 1 178 ? -10.898 -12.758 -7.977 1 97.31 178 ALA B C 1
ATOM 3948 O O . ALA B 1 178 ? -12 -12.203 -7.93 1 97.31 178 ALA B O 1
ATOM 3949 N N . CYS B 1 179 ? -10.25 -12.875 -9.062 1 97.81 179 CYS B N 1
ATOM 3950 C CA . CYS B 1 179 ? -10.797 -12.422 -10.336 1 97.81 179 CYS B CA 1
ATOM 3951 C C . CYS B 1 179 ? -12.125 -13.109 -10.641 1 97.81 179 CYS B C 1
ATOM 3953 O O . CYS B 1 179 ? -13.141 -12.438 -10.852 1 97.81 179 CYS B O 1
ATOM 3955 N N . VAL B 1 180 ? -12.125 -14.414 -10.648 1 97.88 180 VAL B N 1
ATOM 3956 C CA . VAL B 1 180 ? -13.32 -15.148 -11.031 1 97.88 180 VAL B CA 1
ATOM 3957 C C . VAL B 1 180 ? -14.406 -14.969 -9.969 1 97.88 180 VAL B C 1
ATOM 3959 O O . VAL B 1 180 ? -15.594 -14.953 -10.281 1 97.88 180 VAL B O 1
ATOM 3962 N N . ARG B 1 181 ? -13.977 -14.906 -8.727 1 96.81 181 ARG B N 1
ATOM 3963 C CA . ARG B 1 181 ? -14.922 -14.648 -7.652 1 96.81 181 ARG B CA 1
ATOM 3964 C C . ARG B 1 181 ? -15.625 -13.312 -7.855 1 96.81 181 ARG B C 1
ATOM 3966 O O . ARG B 1 181 ? -16.844 -13.211 -7.691 1 96.81 181 ARG B O 1
ATOM 3973 N N . MET B 1 182 ? -14.906 -12.352 -8.18 1 96.44 182 MET B N 1
ATOM 3974 C CA . MET B 1 182 ? -15.438 -11.008 -8.375 1 96.44 182 MET B CA 1
ATOM 3975 C C . MET B 1 182 ? -16.5 -10.992 -9.469 1 96.44 182 MET B C 1
ATOM 3977 O O . MET B 1 182 ? -17.547 -10.383 -9.305 1 96.44 182 MET B O 1
ATOM 3981 N N . GLY B 1 183 ? -16.219 -11.602 -10.555 1 97.31 183 GLY B N 1
ATOM 3982 C CA . GLY B 1 183 ? -17.203 -11.688 -11.625 1 97.31 183 GLY B CA 1
ATOM 3983 C C . GLY B 1 183 ? -18.469 -12.406 -11.211 1 97.31 183 GLY B C 1
ATOM 3984 O O . GLY B 1 183 ? -19.578 -11.977 -11.555 1 97.31 183 GLY B O 1
ATOM 3985 N N . ALA B 1 184 ? -18.297 -13.461 -10.477 1 97.5 184 ALA B N 1
ATOM 3986 C CA . ALA B 1 184 ? -19.438 -14.242 -10.008 1 97.5 184 ALA B CA 1
ATOM 3987 C C . ALA B 1 184 ? -20.297 -13.43 -9.039 1 97.5 184 ALA B C 1
ATOM 3989 O O . ALA B 1 184 ? -21.516 -13.406 -9.156 1 97.5 184 ALA B O 1
ATOM 3990 N N . ILE B 1 185 ? -19.656 -12.727 -8.125 1 95.75 185 ILE B N 1
ATOM 3991 C CA . ILE B 1 185 ? -20.359 -11.93 -7.129 1 95.75 185 ILE B CA 1
ATOM 3992 C C . ILE B 1 185 ? -21.078 -10.773 -7.816 1 95.75 185 ILE B C 1
ATOM 3994 O O . ILE B 1 185 ? -22.219 -10.453 -7.469 1 95.75 185 ILE B O 1
ATOM 3998 N N . ALA B 1 186 ? -20.438 -10.172 -8.75 1 96.38 186 ALA B N 1
ATOM 3999 C CA . ALA B 1 186 ? -20.984 -9.016 -9.445 1 96.38 186 ALA B CA 1
ATOM 4000 C C . ALA B 1 186 ? -22.297 -9.367 -10.141 1 96.38 186 ALA B C 1
ATOM 4002 O O . ALA B 1 186 ? -23.125 -8.484 -10.406 1 96.38 186 ALA B O 1
ATOM 4003 N N . THR B 1 187 ? -22.531 -10.664 -10.422 1 96.5 187 THR B N 1
ATOM 4004 C CA . THR B 1 187 ? -23.719 -11.109 -11.125 1 96.5 187 THR B CA 1
ATOM 4005 C C . THR B 1 187 ? -24.594 -11.961 -10.211 1 96.5 187 THR B C 1
ATOM 4007 O O . THR B 1 187 ? -25.516 -12.633 -10.68 1 96.5 187 THR B O 1
ATOM 4010 N N . GLU B 1 188 ? -24.203 -12 -8.977 1 95.94 188 GLU B N 1
ATOM 4011 C CA . GLU B 1 188 ? -24.969 -12.703 -7.945 1 95.94 188 GLU B CA 1
ATOM 4012 C C . GLU B 1 188 ? -25.094 -14.188 -8.266 1 95.94 188 GLU B C 1
ATOM 4014 O O . GLU B 1 188 ? -26.172 -14.766 -8.141 1 95.94 188 GLU B O 1
ATOM 4019 N N . ALA B 1 189 ? -24.062 -14.758 -8.773 1 96.38 189 ALA B N 1
ATOM 4020 C CA . ALA B 1 189 ? -24.016 -16.188 -9.039 1 96.38 189 ALA B CA 1
ATOM 4021 C C . ALA B 1 189 ? -24.234 -17 -7.758 1 96.38 189 ALA B C 1
ATOM 4023 O O . ALA B 1 189 ? -23.875 -16.547 -6.668 1 96.38 189 ALA B O 1
ATOM 4024 N N . PRO B 1 190 ? -24.812 -18.219 -7.891 1 96.5 190 PRO B N 1
ATOM 4025 C CA . PRO B 1 190 ? -24.969 -19.078 -6.715 1 96.5 190 PRO B CA 1
ATOM 4026 C C . PRO B 1 190 ? -23.641 -19.406 -6.043 1 96.5 190 PRO B C 1
ATOM 4028 O O . PRO B 1 190 ? -22.609 -19.547 -6.723 1 96.5 190 PRO B O 1
ATOM 4031 N N . ARG B 1 191 ? -23.688 -19.562 -4.781 1 95.81 191 ARG B N 1
ATOM 4032 C CA . ARG B 1 191 ? -22.5 -19.812 -3.975 1 95.81 191 ARG B CA 1
ATOM 4033 C C . ARG B 1 191 ? -21.734 -21.031 -4.465 1 95.81 191 ARG B C 1
ATOM 4035 O O . ARG B 1 191 ? -20.516 -21.016 -4.566 1 95.81 191 ARG B O 1
ATOM 4042 N N . GLU B 1 192 ? -22.422 -22.047 -4.777 1 96.81 192 GLU B N 1
ATOM 4043 C CA . GLU B 1 192 ? -21.812 -23.297 -5.23 1 96.81 192 GLU B CA 1
ATOM 4044 C C . GLU B 1 192 ? -21.062 -23.094 -6.543 1 96.81 192 GLU B C 1
ATOM 4046 O O . GLU B 1 192 ? -19.969 -23.625 -6.73 1 96.81 192 GLU B O 1
ATOM 4051 N N . ASP B 1 193 ? -21.719 -22.328 -7.398 1 97.44 193 ASP B N 1
ATOM 4052 C CA . ASP B 1 193 ? -21.078 -22.047 -8.68 1 97.44 193 ASP B CA 1
ATOM 4053 C C . ASP B 1 193 ? -19.844 -21.156 -8.5 1 97.44 193 ASP B C 1
ATOM 4055 O O . ASP B 1 193 ? -18.844 -21.344 -9.188 1 97.44 193 ASP B O 1
ATOM 4059 N N . THR B 1 194 ? -19.953 -20.219 -7.605 1 97.06 194 THR B N 1
ATOM 4060 C CA . THR B 1 194 ? -18.828 -19.344 -7.297 1 97.06 194 THR B CA 1
ATOM 4061 C C . THR B 1 194 ? -17.656 -20.156 -6.766 1 97.06 194 THR B C 1
ATOM 4063 O O . THR B 1 194 ? -16.516 -19.953 -7.176 1 97.06 194 THR B O 1
ATOM 4066 N N . GLU B 1 195 ? -17.891 -21.125 -5.949 1 97.31 195 GLU B N 1
ATOM 4067 C CA . GLU B 1 195 ? -16.859 -21.969 -5.383 1 97.31 195 GLU B CA 1
ATOM 4068 C C . GLU B 1 195 ? -16.188 -22.812 -6.457 1 97.31 195 GLU B C 1
ATOM 4070 O O . GLU B 1 195 ? -14.969 -23.031 -6.426 1 97.31 195 GLU B O 1
ATOM 4075 N N . ARG B 1 196 ? -16.984 -23.312 -7.348 1 97.38 196 ARG B N 1
ATOM 4076 C CA . ARG B 1 196 ? -16.438 -24.078 -8.469 1 97.38 196 ARG B CA 1
ATOM 4077 C C . ARG B 1 196 ? -15.508 -23.219 -9.32 1 97.38 196 ARG B C 1
ATOM 4079 O O . ARG B 1 196 ? -14.422 -23.641 -9.695 1 97.38 196 ARG B O 1
ATOM 4086 N N . MET B 1 197 ? -15.969 -22.031 -9.555 1 97.69 197 MET B N 1
ATOM 4087 C CA . MET B 1 197 ? -15.156 -21.109 -10.352 1 97.69 197 MET B CA 1
ATOM 4088 C C . MET B 1 197 ? -13.867 -20.75 -9.617 1 97.69 197 MET B C 1
ATOM 4090 O O . MET B 1 197 ? -12.828 -20.562 -10.25 1 97.69 197 MET B O 1
ATOM 4094 N N . GLU B 1 198 ? -13.953 -20.625 -8.352 1 97.94 198 GLU B N 1
ATOM 4095 C CA . GLU B 1 198 ? -12.75 -20.344 -7.562 1 97.94 198 GLU B CA 1
ATOM 4096 C C . GLU B 1 198 ? -11.727 -21.469 -7.707 1 97.94 198 GLU B C 1
ATOM 4098 O O . GLU B 1 198 ? -10.523 -21.203 -7.801 1 97.94 198 GLU B O 1
ATOM 4103 N N . GLN B 1 199 ? -12.219 -22.672 -7.707 1 98.19 199 GLN B N 1
ATOM 4104 C CA . GLN B 1 199 ? -11.32 -23.797 -7.934 1 98.19 199 GLN B CA 1
ATOM 4105 C C . GLN B 1 199 ? -10.688 -23.734 -9.32 1 98.19 199 GLN B C 1
ATOM 4107 O O . GLN B 1 199 ? -9.492 -23.984 -9.477 1 98.19 199 GLN B O 1
ATOM 4112 N N . PHE B 1 200 ? -11.516 -23.422 -10.273 1 98.12 200 PHE B N 1
ATOM 4113 C CA . PHE B 1 200 ? -11.039 -23.25 -11.641 1 98.12 200 PHE B CA 1
ATOM 4114 C C . PHE B 1 200 ? -9.977 -22.156 -11.711 1 98.12 200 PHE B C 1
ATOM 4116 O O . PHE B 1 200 ? -8.914 -22.359 -12.297 1 98.12 200 PHE B O 1
ATOM 4123 N N . GLY B 1 201 ? -10.266 -20.984 -11.117 1 98.06 201 GLY B N 1
ATOM 4124 C CA . GLY B 1 201 ? -9.328 -19.875 -11.094 1 98.06 201 GLY B CA 1
ATOM 4125 C C . GLY B 1 201 ? -8.008 -20.219 -10.43 1 98.06 201 GLY B C 1
ATOM 4126 O O . GLY B 1 201 ? -6.953 -19.766 -10.875 1 98.06 201 GLY B O 1
ATOM 4127 N N . ARG B 1 202 ? -8.086 -20.984 -9.406 1 98.25 202 ARG B N 1
ATOM 4128 C CA . ARG B 1 202 ? -6.887 -21.406 -8.695 1 98.25 202 ARG B CA 1
ATOM 4129 C C . ARG B 1 202 ? -5.965 -22.219 -9.602 1 98.25 202 ARG B C 1
ATOM 4131 O O . ARG B 1 202 ? -4.758 -21.969 -9.641 1 98.25 202 ARG B O 1
ATOM 4138 N N . LEU B 1 203 ? -6.566 -23.125 -10.32 1 98.5 203 LEU B N 1
ATOM 4139 C CA . LEU B 1 203 ? -5.793 -23.984 -11.203 1 98.5 203 LEU B CA 1
ATOM 4140 C C . LEU B 1 203 ? -5.133 -23.172 -12.312 1 98.5 203 LEU B C 1
ATOM 4142 O O . LEU B 1 203 ? -3.971 -23.406 -12.648 1 98.5 203 LEU B O 1
ATOM 4146 N N . ILE B 1 204 ? -5.809 -22.219 -12.812 1 97.38 204 ILE B N 1
ATOM 4147 C CA . ILE B 1 204 ? -5.254 -21.344 -13.844 1 97.38 204 ILE B CA 1
ATOM 4148 C C . ILE B 1 204 ? -4.102 -20.531 -13.258 1 97.38 204 ILE B C 1
ATOM 4150 O O . ILE B 1 204 ? -3.072 -20.344 -13.914 1 97.38 204 ILE B O 1
ATOM 4154 N N . GLY B 1 205 ? -4.312 -20.016 -12.109 1 97.5 205 GLY B N 1
ATOM 4155 C CA . GLY B 1 205 ? -3.273 -19.234 -11.453 1 97.5 205 GLY B CA 1
ATOM 4156 C C . GLY B 1 205 ? -2.01 -20.016 -11.18 1 97.5 205 GLY B C 1
ATOM 4157 O O . GLY B 1 205 ? -0.901 -19.516 -11.367 1 97.5 205 GLY B O 1
ATOM 4158 N N . LEU B 1 206 ? -2.193 -21.25 -10.75 1 98 206 LEU B N 1
ATOM 4159 C CA . LEU B 1 206 ? -1.046 -22.125 -10.523 1 98 206 LEU B CA 1
ATOM 4160 C C . LEU B 1 206 ? -0.271 -22.359 -11.812 1 98 206 LEU B C 1
ATOM 4162 O O . LEU B 1 206 ? 0.955 -22.219 -11.844 1 98 206 LEU B O 1
ATOM 4166 N N . ALA B 1 207 ? -1.003 -22.656 -12.844 1 97.56 207 ALA B N 1
ATOM 4167 C CA . ALA B 1 207 ? -0.37 -22.891 -14.133 1 97.56 207 ALA B CA 1
ATOM 4168 C C . ALA B 1 207 ? 0.344 -21.625 -14.625 1 97.56 207 ALA B C 1
ATOM 4170 O O . ALA B 1 207 ? 1.423 -21.719 -15.219 1 97.56 207 ALA B O 1
ATOM 4171 N N . PHE B 1 208 ? -0.252 -20.562 -14.398 1 96.25 208 PHE B N 1
ATOM 4172 C CA . PHE B 1 208 ? 0.325 -19.281 -14.805 1 96.25 208 PHE B CA 1
ATOM 4173 C C . PHE B 1 208 ? 1.694 -19.078 -14.172 1 96.25 208 PHE B C 1
ATOM 4175 O O . PHE B 1 208 ? 2.65 -18.703 -14.852 1 96.25 208 PHE B O 1
ATOM 4182 N N . GLN B 1 209 ? 1.761 -19.312 -12.93 1 95.44 209 GLN B N 1
ATOM 4183 C CA . GLN B 1 209 ? 3.025 -19.094 -12.234 1 95.44 209 GLN B CA 1
ATOM 4184 C C . GLN B 1 209 ? 4.07 -20.109 -12.656 1 95.44 209 GLN B C 1
ATOM 4186 O O . GLN B 1 209 ? 5.246 -19.781 -12.82 1 95.44 209 GLN B O 1
ATOM 4191 N N . ILE B 1 210 ? 3.645 -21.344 -12.789 1 96.62 210 ILE B N 1
ATOM 4192 C CA . ILE B 1 210 ? 4.574 -22.375 -13.227 1 96.62 210 ILE B CA 1
ATOM 4193 C C . ILE B 1 210 ? 5.168 -22 -14.578 1 96.62 210 ILE B C 1
ATOM 4195 O O . ILE B 1 210 ? 6.375 -22.141 -14.797 1 96.62 210 ILE B O 1
ATOM 4199 N N . ARG B 1 211 ? 4.363 -21.516 -15.398 1 95.06 211 ARG B N 1
ATOM 4200 C CA . ARG B 1 211 ? 4.832 -21.094 -16.719 1 95.06 211 ARG B CA 1
ATOM 4201 C C . ARG B 1 211 ? 5.828 -19.953 -16.609 1 95.06 211 ARG B C 1
ATOM 4203 O O . ARG B 1 211 ? 6.844 -19.938 -17.297 1 95.06 211 ARG B O 1
ATOM 4210 N N . ASP B 1 212 ? 5.492 -19.031 -15.805 1 90.62 212 ASP B N 1
ATOM 4211 C CA . ASP B 1 212 ? 6.402 -17.906 -15.57 1 90.62 212 ASP B CA 1
ATOM 4212 C C . ASP B 1 212 ? 7.75 -18.406 -15.047 1 90.62 212 ASP B C 1
ATOM 4214 O O . ASP B 1 212 ? 8.797 -17.875 -15.414 1 90.62 212 ASP B O 1
ATOM 4218 N N . ASP B 1 213 ? 7.711 -19.359 -14.227 1 92.81 213 ASP B N 1
ATOM 4219 C CA . ASP B 1 213 ? 8.93 -19.906 -13.648 1 92.81 213 ASP B CA 1
ATOM 4220 C C . ASP B 1 213 ? 9.773 -20.609 -14.703 1 92.81 213 ASP B C 1
ATOM 4222 O O . ASP B 1 213 ? 11.008 -20.594 -14.641 1 92.81 213 ASP B O 1
ATOM 4226 N N . ILE B 1 214 ? 9.109 -21.25 -15.594 1 92.94 214 ILE B N 1
ATOM 4227 C CA . ILE B 1 214 ? 9.812 -21.969 -16.656 1 92.94 214 ILE B CA 1
ATOM 4228 C C . ILE B 1 214 ? 10.641 -20.969 -17.484 1 92.94 214 ILE B C 1
ATOM 4230 O O . ILE B 1 214 ? 11.75 -21.297 -17.906 1 92.94 214 ILE B O 1
ATOM 4234 N N . PHE B 1 215 ? 10.156 -19.797 -17.656 1 88.12 215 PHE B N 1
ATOM 4235 C CA . PHE B 1 215 ? 10.852 -18.781 -18.438 1 88.12 215 PHE B CA 1
ATOM 4236 C C . PHE B 1 215 ? 12.203 -18.453 -17.828 1 88.12 215 PHE B C 1
ATOM 4238 O O . PHE B 1 215 ? 13.156 -18.125 -18.547 1 88.12 215 PHE B O 1
ATOM 4245 N N . ASP B 1 216 ? 12.32 -18.609 -16.609 1 88.62 216 ASP B N 1
ATOM 4246 C CA . ASP B 1 216 ? 13.547 -18.266 -15.891 1 88.62 216 ASP B CA 1
ATOM 4247 C C . ASP B 1 216 ? 14.664 -19.25 -16.203 1 88.62 216 ASP B C 1
ATOM 4249 O O . ASP B 1 216 ? 15.836 -18.984 -15.906 1 88.62 216 ASP B O 1
ATOM 4253 N N . TYR B 1 217 ? 14.344 -20.312 -16.859 1 91 217 TYR B N 1
ATOM 4254 C CA . TYR B 1 217 ? 15.328 -21.344 -17.172 1 91 217 TYR B CA 1
ATOM 4255 C C . TYR B 1 217 ? 15.789 -21.234 -18.609 1 91 217 TYR B C 1
ATOM 4257 O O . TYR B 1 217 ? 16.656 -22 -19.047 1 91 217 TYR B O 1
ATOM 4265 N N . PHE B 1 218 ? 15.266 -20.344 -19.312 1 84.81 218 PHE B N 1
ATOM 4266 C CA . PHE B 1 218 ? 15.641 -20.188 -20.703 1 84.81 218 PHE B CA 1
ATOM 4267 C C . PHE B 1 218 ? 16.234 -18.812 -20.953 1 84.81 218 PHE B C 1
ATOM 4269 O O . PHE B 1 218 ? 15.594 -17.797 -20.672 1 84.81 218 PHE B O 1
ATOM 4276 N N . PRO B 1 219 ? 17.656 -18.75 -21.141 1 65.19 219 PRO B N 1
ATOM 4277 C CA . PRO B 1 219 ? 18.344 -17.469 -21.328 1 65.19 219 PRO B CA 1
ATOM 4278 C C . PRO B 1 219 ? 17.688 -16.609 -22.391 1 65.19 219 PRO B C 1
ATOM 4280 O O . PRO B 1 219 ? 17.609 -15.383 -22.234 1 65.19 219 PRO B O 1
ATOM 4283 N N . ASP B 1 220 ? 17.781 -17.109 -23.766 1 57.56 220 ASP B N 1
ATOM 4284 C CA . ASP B 1 220 ? 17.547 -16.344 -24.984 1 57.56 220 ASP B CA 1
ATOM 4285 C C . ASP B 1 220 ? 16.078 -15.945 -25.109 1 57.56 220 ASP B C 1
ATOM 4287 O O . ASP B 1 220 ? 15.703 -15.219 -26.031 1 57.56 220 ASP B O 1
ATOM 4291 N N . SER B 1 221 ? 15.461 -16.625 -24.484 1 48.44 221 SER B N 1
ATOM 4292 C CA . SER B 1 221 ? 14.078 -16.422 -24.875 1 48.44 221 SER B CA 1
ATOM 4293 C C . SER B 1 221 ? 13.617 -15 -24.609 1 48.44 221 SER B C 1
ATOM 4295 O O . SER B 1 221 ? 12.641 -14.531 -25.203 1 48.44 221 SER B O 1
ATOM 4297 N N . HIS B 1 222 ? 13.617 -14.562 -23.312 1 45.12 222 HIS B N 1
ATOM 4298 C CA . HIS B 1 222 ? 12.75 -13.43 -23.016 1 45.12 222 HIS B CA 1
ATOM 4299 C C . HIS B 1 222 ? 13.43 -12.109 -23.359 1 45.12 222 HIS B C 1
ATOM 4301 O O . HIS B 1 222 ? 14.578 -11.883 -22.984 1 45.12 222 HIS B O 1
ATOM 4307 N N . ASP B 1 223 ? 13.094 -11.625 -24.359 1 43.69 223 ASP B N 1
ATOM 4308 C CA . ASP B 1 223 ? 13.031 -10.18 -24.594 1 43.69 223 ASP B CA 1
ATOM 4309 C C . ASP B 1 223 ? 12.805 -9.422 -23.297 1 43.69 223 ASP B C 1
ATOM 4311 O O . ASP B 1 223 ? 12.391 -8.266 -23.312 1 43.69 223 ASP B O 1
ATOM 4315 N N . LEU B 1 224 ? 12.656 -10.227 -22.281 1 48.72 224 LEU B N 1
ATOM 4316 C CA . LEU B 1 224 ? 12.148 -9.508 -21.125 1 48.72 224 LEU B CA 1
ATOM 4317 C C . LEU B 1 224 ? 13.273 -8.766 -20.406 1 48.72 224 LEU B C 1
ATOM 4319 O O . LEU B 1 224 ? 13.039 -8.117 -19.375 1 48.72 224 LEU B O 1
ATOM 4323 N N . GLY B 1 225 ? 14.383 -8.68 -21.062 1 48.91 225 GLY B N 1
ATOM 4324 C CA . GLY B 1 225 ? 15.438 -7.828 -20.547 1 48.91 225 GLY B CA 1
ATOM 4325 C C . GLY B 1 225 ? 15.969 -8.289 -19.203 1 48.91 225 GLY B C 1
ATOM 4326 O O . GLY B 1 225 ? 16.766 -7.59 -18.578 1 48.91 225 GLY B O 1
ATOM 4327 N N . LYS B 1 226 ? 15.328 -9.312 -18.578 1 55.19 226 LYS B N 1
ATOM 4328 C CA . LYS B 1 226 ? 15.891 -9.75 -17.297 1 55.19 226 LYS B CA 1
ATOM 4329 C C . LYS B 1 226 ? 16.828 -10.938 -17.5 1 55.19 226 LYS B C 1
ATOM 4331 O O . LYS B 1 226 ? 16.547 -11.844 -18.281 1 55.19 226 LYS B O 1
ATOM 4336 N N . PRO B 1 227 ? 18.031 -10.891 -16.938 1 60.47 227 PRO B N 1
ATOM 4337 C CA . PRO B 1 227 ? 18.922 -12.055 -16.953 1 60.47 227 PRO B CA 1
ATOM 4338 C C . PRO B 1 227 ? 18.266 -13.328 -16.438 1 60.47 227 PRO B C 1
ATOM 4340 O O . PRO B 1 227 ? 17.344 -13.258 -15.625 1 60.47 227 PRO B O 1
ATOM 4343 N N . THR B 1 228 ? 18.391 -14.469 -17.062 1 66.94 228 THR B N 1
ATOM 4344 C CA . THR B 1 228 ? 17.922 -15.758 -16.578 1 66.94 228 THR B CA 1
ATOM 4345 C C . THR B 1 228 ? 18.453 -16.031 -15.164 1 66.94 228 THR B C 1
ATOM 4347 O O . THR B 1 228 ? 19.484 -15.477 -14.758 1 66.94 228 THR B O 1
ATOM 4350 N N . GLY B 1 229 ? 17.672 -16.812 -14.461 1 79.44 229 GLY B N 1
ATOM 4351 C CA . GLY B 1 229 ? 18.125 -17.266 -13.156 1 79.44 229 GLY B CA 1
ATOM 4352 C C . GLY B 1 229 ? 17.922 -16.25 -12.062 1 79.44 229 GLY B C 1
ATOM 4353 O O . GLY B 1 229 ? 18.625 -16.266 -11.047 1 79.44 229 GLY B O 1
ATOM 4354 N N . ASN B 1 230 ? 17.078 -15.32 -12.328 1 78.69 230 ASN B N 1
ATOM 4355 C CA . ASN B 1 230 ? 16.828 -14.289 -11.336 1 78.69 230 ASN B CA 1
ATOM 4356 C C . ASN B 1 230 ? 16.25 -14.875 -10.047 1 78.69 230 ASN B C 1
ATOM 4358 O O . ASN B 1 230 ? 16.594 -14.43 -8.953 1 78.69 230 ASN B O 1
ATOM 4362 N N . ASP B 1 231 ? 15.461 -15.867 -10.219 1 86.5 231 ASP B N 1
ATOM 4363 C CA . ASP B 1 231 ? 14.883 -16.516 -9.055 1 86.5 231 ASP B CA 1
ATOM 4364 C C . ASP B 1 231 ? 15.961 -17.156 -8.188 1 86.5 231 ASP B C 1
ATOM 4366 O O . ASP B 1 231 ? 15.945 -17.031 -6.961 1 86.5 231 ASP B O 1
ATOM 4370 N N . LEU B 1 232 ? 16.828 -17.781 -8.898 1 86.75 232 LEU B N 1
ATOM 4371 C CA . LEU B 1 232 ? 17.906 -18.453 -8.172 1 86.75 232 LEU B CA 1
ATOM 4372 C C . LEU B 1 232 ? 18.812 -17.438 -7.477 1 86.75 232 LEU B C 1
ATOM 4374 O O . LEU B 1 232 ? 19.312 -17.703 -6.383 1 86.75 232 LEU B O 1
ATOM 4378 N N . ARG B 1 233 ? 19 -16.359 -8.125 1 83.69 233 ARG B N 1
ATOM 4379 C CA . ARG B 1 233 ? 19.797 -15.297 -7.527 1 83.69 233 ARG B CA 1
ATOM 4380 C C . ARG B 1 233 ? 19.156 -14.797 -6.238 1 83.69 233 ARG B C 1
ATOM 4382 O O . ARG B 1 233 ? 19.859 -14.422 -5.293 1 83.69 233 ARG B O 1
ATOM 4389 N N . GLU B 1 234 ? 17.953 -14.953 -6.238 1 81.5 234 GLU B N 1
ATOM 4390 C CA . GLU B 1 234 ? 17.203 -14.508 -5.062 1 81.5 234 GLU B CA 1
ATOM 4391 C C . GLU B 1 234 ? 16.984 -15.656 -4.082 1 81.5 234 GLU B C 1
ATOM 4393 O O . GLU B 1 234 ? 16.297 -15.492 -3.07 1 81.5 234 GLU B O 1
ATOM 4398 N N . GLY B 1 235 ? 17.438 -16.781 -4.477 1 85.31 235 GLY B N 1
ATOM 4399 C CA . GLY B 1 235 ? 17.328 -17.953 -3.611 1 85.31 235 GLY B CA 1
ATOM 4400 C C . GLY B 1 235 ? 16.047 -18.719 -3.791 1 85.31 235 GLY B C 1
ATOM 4401 O O . GLY B 1 235 ? 15.758 -19.656 -3.037 1 85.31 235 GLY B O 1
ATOM 4402 N N . LYS B 1 236 ? 15.328 -18.359 -4.758 1 89.56 236 LYS B N 1
ATOM 4403 C CA . LYS B 1 236 ? 14.055 -19.031 -5.012 1 89.56 236 LYS B CA 1
ATOM 4404 C C . LYS B 1 236 ? 14.242 -20.25 -5.914 1 89.56 236 LYS B C 1
ATOM 4406 O O . LYS B 1 236 ? 14.789 -20.141 -7.012 1 89.56 236 LYS B O 1
ATOM 4411 N N . VAL B 1 237 ? 13.875 -21.359 -5.41 1 93.38 237 VAL B N 1
ATOM 4412 C CA . VAL B 1 237 ? 13.953 -22.578 -6.203 1 93.38 237 VAL B CA 1
ATOM 4413 C C . VAL B 1 237 ? 12.555 -22.969 -6.68 1 93.38 237 VAL B C 1
ATOM 4415 O O . VAL B 1 237 ? 11.648 -23.188 -5.867 1 93.38 237 VAL B O 1
ATOM 4418 N N . THR B 1 238 ? 12.422 -23.062 -7.984 1 95.38 238 THR B N 1
ATOM 4419 C CA . THR B 1 238 ? 11.094 -23.281 -8.539 1 95.38 238 THR B CA 1
ATOM 4420 C C . THR B 1 238 ? 10.938 -24.734 -9.008 1 95.38 238 THR B C 1
ATOM 4422 O O . THR B 1 238 ? 11.836 -25.547 -8.82 1 95.38 238 THR B O 1
ATOM 4425 N N . LEU B 1 239 ? 9.844 -25.031 -9.625 1 96.88 239 LEU B N 1
ATOM 4426 C CA . LEU B 1 239 ? 9.344 -26.375 -9.836 1 96.88 239 LEU B CA 1
ATOM 4427 C C . LEU B 1 239 ? 10.328 -27.203 -10.672 1 96.88 239 LEU B C 1
ATOM 4429 O O . LEU B 1 239 ? 10.656 -28.328 -10.32 1 96.88 239 LEU B O 1
ATOM 4433 N N . PRO B 1 240 ? 10.914 -26.641 -11.773 1 96.69 240 PRO B N 1
ATOM 4434 C CA . PRO B 1 240 ? 11.828 -27.438 -12.586 1 96.69 240 PRO B CA 1
ATOM 4435 C C . PRO B 1 240 ? 13.055 -27.906 -11.805 1 96.69 240 PRO B C 1
ATOM 4437 O O . PRO B 1 240 ? 13.438 -29.078 -11.883 1 96.69 240 PRO B O 1
ATOM 4440 N N . LEU B 1 241 ? 13.641 -26.984 -11.133 1 96.12 241 LEU B N 1
ATOM 4441 C CA . LEU B 1 241 ? 14.836 -27.344 -10.375 1 96.12 241 LEU B CA 1
ATOM 4442 C C . LEU B 1 241 ? 14.477 -28.203 -9.172 1 96.12 241 LEU B C 1
ATOM 4444 O O . LEU B 1 241 ? 15.234 -29.094 -8.797 1 96.12 241 LEU B O 1
ATOM 4448 N N . LEU B 1 242 ? 13.367 -27.953 -8.547 1 96.44 242 LEU B N 1
ATOM 4449 C CA . LEU B 1 242 ? 12.93 -28.766 -7.422 1 96.44 242 LEU B CA 1
ATOM 4450 C C . LEU B 1 242 ? 12.781 -30.219 -7.828 1 96.44 242 LEU B C 1
ATOM 4452 O O . LEU B 1 242 ? 13.203 -31.125 -7.09 1 96.44 242 LEU B O 1
ATOM 4456 N N . TYR B 1 243 ? 12.172 -30.422 -8.93 1 96.5 243 TYR B N 1
ATOM 4457 C CA . TYR B 1 243 ? 12.031 -31.781 -9.461 1 96.5 243 TYR B CA 1
ATOM 4458 C C . TYR B 1 243 ? 13.398 -32.406 -9.688 1 96.5 243 TYR B C 1
ATOM 4460 O O . TYR B 1 243 ? 13.625 -33.562 -9.289 1 96.5 243 TYR B O 1
ATOM 4468 N N . ALA B 1 244 ? 14.273 -31.656 -10.258 1 95.94 244 ALA B N 1
ATOM 4469 C CA . ALA B 1 244 ? 15.609 -32.156 -10.578 1 95.94 244 ALA B CA 1
ATOM 4470 C C . ALA B 1 244 ? 16.391 -32.531 -9.312 1 95.94 244 ALA B C 1
ATOM 4472 O O . ALA B 1 244 ? 17.125 -33.5 -9.297 1 95.94 244 ALA B O 1
ATOM 4473 N N . LEU B 1 245 ? 16.203 -31.766 -8.336 1 95.38 245 LEU B N 1
ATOM 4474 C CA . LEU B 1 245 ? 16.938 -31.953 -7.094 1 95.38 245 LEU B CA 1
ATOM 4475 C C . LEU B 1 245 ? 16.484 -33.219 -6.387 1 95.38 245 LEU B C 1
ATOM 4477 O O . LEU B 1 245 ? 17.156 -33.719 -5.484 1 95.38 245 LEU B O 1
ATOM 4481 N N . HIS B 1 246 ? 15.367 -33.75 -6.766 1 93.06 246 HIS B N 1
ATOM 4482 C CA . HIS B 1 246 ? 14.859 -34.969 -6.145 1 93.06 246 HIS B CA 1
ATOM 4483 C C . HIS B 1 246 ? 15.156 -36.188 -7.004 1 93.06 246 HIS B C 1
ATOM 4485 O O . HIS B 1 246 ? 14.828 -37.312 -6.621 1 93.06 246 HIS B O 1
ATOM 4491 N N . ARG B 1 247 ? 15.828 -35.938 -8.109 1 90 247 ARG B N 1
ATOM 4492 C CA . ARG B 1 247 ? 16.219 -37.031 -8.992 1 90 247 ARG B CA 1
ATOM 4493 C C . ARG B 1 247 ? 17.5 -37.688 -8.516 1 90 247 ARG B C 1
ATOM 4495 O O . ARG B 1 247 ? 18.547 -37.562 -9.141 1 90 247 ARG B O 1
ATOM 4502 N N . THR B 1 248 ? 17.375 -38.562 -7.602 1 85.62 248 THR B N 1
ATOM 4503 C CA . THR B 1 248 ? 18.531 -39.156 -6.945 1 85.62 248 THR B CA 1
ATOM 4504 C C . THR B 1 248 ? 19.203 -40.156 -7.871 1 85.62 248 THR B C 1
ATOM 4506 O O . THR B 1 248 ? 20.328 -40.625 -7.602 1 85.62 248 THR B O 1
ATOM 4509 N N . ASP B 1 249 ? 18.578 -40.438 -8.977 1 88.88 249 ASP B N 1
ATOM 4510 C CA . ASP B 1 249 ? 19.141 -41.375 -9.938 1 88.88 249 ASP B CA 1
ATOM 4511 C C . ASP B 1 249 ? 20.188 -40.719 -10.82 1 88.88 249 ASP B C 1
ATOM 4513 O O . ASP B 1 249 ? 20.922 -41.406 -11.539 1 88.88 249 ASP B O 1
ATOM 4517 N N . ILE B 1 250 ? 20.312 -39.406 -10.656 1 88.12 250 ILE B N 1
ATOM 4518 C CA . ILE B 1 250 ? 21.297 -38.656 -11.43 1 88.12 250 ILE B CA 1
ATOM 4519 C C . ILE B 1 250 ? 22.547 -38.406 -10.586 1 88.12 250 ILE B C 1
ATOM 4521 O O . ILE B 1 250 ? 22.438 -38 -9.43 1 88.12 250 ILE B O 1
ATOM 4525 N N . ASP B 1 251 ? 23.672 -38.562 -11.102 1 87.69 251 ASP B N 1
ATOM 4526 C CA . ASP B 1 251 ? 24.938 -38.594 -10.383 1 87.69 251 ASP B CA 1
ATOM 4527 C C . ASP B 1 251 ? 25.219 -37.25 -9.68 1 87.69 251 ASP B C 1
ATOM 4529 O O . ASP B 1 251 ? 25.703 -37.219 -8.547 1 87.69 251 ASP B O 1
ATOM 4533 N N . ASP B 1 252 ? 24.891 -36.219 -10.266 1 90.81 252 ASP B N 1
ATOM 4534 C CA . ASP B 1 252 ? 25.281 -34.938 -9.711 1 90.81 252 ASP B CA 1
ATOM 4535 C C . ASP B 1 252 ? 24.188 -34.344 -8.828 1 90.81 252 ASP B C 1
ATOM 4537 O O . ASP B 1 252 ? 24.281 -33.219 -8.398 1 90.81 252 ASP B O 1
ATOM 4541 N N . CYS B 1 253 ? 23.219 -35.156 -8.516 1 92.94 253 CYS B N 1
ATOM 4542 C CA . CYS B 1 253 ? 22.094 -34.688 -7.723 1 92.94 253 CYS B CA 1
ATOM 4543 C C . CYS B 1 253 ? 22.562 -34.188 -6.359 1 92.94 253 CYS B C 1
ATOM 4545 O O . CYS B 1 253 ? 22.172 -33.094 -5.922 1 92.94 253 CYS B O 1
ATOM 4547 N N . ALA B 1 254 ? 23.422 -34.938 -5.699 1 93.62 254 ALA B N 1
ATOM 4548 C CA . ALA B 1 254 ? 23.922 -34.562 -4.379 1 93.62 254 ALA B CA 1
ATOM 4549 C C . ALA B 1 254 ? 24.703 -33.25 -4.441 1 93.62 254 ALA B C 1
ATOM 4551 O O . ALA B 1 254 ? 24.562 -32.375 -3.566 1 93.62 254 ALA B O 1
ATOM 4552 N N . ALA B 1 255 ? 25.516 -33.125 -5.441 1 94.62 255 ALA B N 1
ATOM 4553 C CA . ALA B 1 255 ? 26.312 -31.922 -5.609 1 94.62 255 ALA B CA 1
ATOM 4554 C C . ALA B 1 255 ? 25.422 -30.703 -5.844 1 94.62 255 ALA B C 1
ATOM 4556 O O . ALA B 1 255 ? 25.719 -29.609 -5.355 1 94.62 255 ALA B O 1
ATOM 4557 N N . MET B 1 256 ? 24.438 -30.922 -6.594 1 95.94 256 MET B N 1
ATOM 4558 C CA . MET B 1 256 ? 23.531 -29.828 -6.898 1 95.94 256 MET B CA 1
ATOM 4559 C C . MET B 1 256 ? 22.734 -29.422 -5.66 1 95.94 256 MET B C 1
ATOM 4561 O O . MET B 1 256 ? 22.438 -28.234 -5.473 1 95.94 256 MET B O 1
ATOM 4565 N N . ASN B 1 257 ? 22.359 -30.422 -4.828 1 94.38 257 ASN B N 1
ATOM 4566 C CA . ASN B 1 257 ? 21.672 -30.141 -3.574 1 94.38 257 ASN B CA 1
ATOM 4567 C C . ASN B 1 257 ? 22.531 -29.312 -2.629 1 94.38 257 ASN B C 1
ATOM 4569 O O . ASN B 1 257 ? 22.016 -28.453 -1.906 1 94.38 257 ASN B O 1
ATOM 4573 N N . GLU B 1 258 ? 23.75 -29.562 -2.689 1 94.19 258 GLU B N 1
ATOM 4574 C CA . GLU B 1 258 ? 24.672 -28.766 -1.878 1 94.19 258 GLU B CA 1
ATOM 4575 C C . GLU B 1 258 ? 24.844 -27.375 -2.451 1 94.19 258 GLU B C 1
ATOM 4577 O O . GLU B 1 258 ? 24.891 -26.391 -1.704 1 94.19 258 GLU B O 1
ATOM 4582 N N . LEU B 1 259 ? 24.891 -27.344 -3.703 1 94.25 259 LEU B N 1
ATOM 4583 C CA . LEU B 1 259 ? 25.141 -26.078 -4.387 1 94.25 259 LEU B CA 1
ATOM 4584 C C . LEU B 1 259 ? 23.984 -25.109 -4.16 1 94.25 259 LEU B C 1
ATOM 4586 O O . LEU B 1 259 ? 24.203 -23.922 -3.863 1 94.25 259 LEU B O 1
ATOM 4590 N N . VAL B 1 260 ? 22.781 -25.609 -4.254 1 93.62 260 VAL B N 1
ATOM 4591 C CA . VAL B 1 260 ? 21.594 -24.75 -4.215 1 93.62 260 VAL B CA 1
ATOM 4592 C C . VAL B 1 260 ? 21.406 -24.188 -2.812 1 93.62 260 VAL B C 1
ATOM 4594 O O . VAL B 1 260 ? 20.75 -23.172 -2.633 1 93.62 260 VAL B O 1
ATOM 4597 N N . ARG B 1 261 ? 22 -24.812 -1.788 1 91.44 261 ARG B N 1
ATOM 4598 C CA . ARG B 1 261 ? 21.828 -24.422 -0.397 1 91.44 261 ARG B CA 1
ATOM 4599 C C . ARG B 1 261 ? 22.828 -23.344 -0.006 1 91.44 261 ARG B C 1
ATOM 4601 O O . ARG B 1 261 ? 22.766 -22.797 1.102 1 91.44 261 ARG B O 1
ATOM 4608 N N . ARG B 1 262 ? 23.594 -22.953 -0.989 1 88.31 262 ARG B N 1
ATOM 4609 C CA . ARG B 1 262 ? 24.531 -21.875 -0.721 1 88.31 262 ARG B CA 1
ATOM 4610 C C . ARG B 1 262 ? 23.797 -20.531 -0.638 1 88.31 262 ARG B C 1
ATOM 4612 O O . ARG B 1 262 ? 22.828 -20.297 -1.353 1 88.31 262 ARG B O 1
ATOM 4619 N N . ASP B 1 263 ? 24.312 -19.672 0.169 1 81.75 263 ASP B N 1
ATOM 4620 C CA . ASP B 1 263 ? 23.672 -18.375 0.409 1 81.75 263 ASP B CA 1
ATOM 4621 C C . ASP B 1 263 ? 23.766 -17.469 -0.816 1 81.75 263 ASP B C 1
ATOM 4623 O O . ASP B 1 263 ? 22.844 -16.734 -1.125 1 81.75 263 ASP B O 1
ATOM 4627 N N . GLU B 1 264 ? 24.953 -17.5 -1.415 1 86.19 264 GLU B N 1
ATOM 4628 C CA . GLU B 1 264 ? 25.172 -16.703 -2.615 1 86.19 264 GLU B CA 1
ATOM 4629 C C . GLU B 1 264 ? 25.672 -17.562 -3.77 1 86.19 264 GLU B C 1
ATOM 4631 O O . GLU B 1 264 ? 26.562 -18.391 -3.586 1 86.19 264 GLU B O 1
ATOM 4636 N N . LEU B 1 265 ? 25 -17.375 -4.871 1 90.88 265 LEU B N 1
ATOM 4637 C CA . LEU B 1 265 ? 25.375 -18.109 -6.07 1 90.88 265 LEU B CA 1
ATOM 4638 C C . LEU B 1 265 ? 25.953 -17.172 -7.117 1 90.88 265 LEU B C 1
ATOM 4640 O O . LEU B 1 265 ? 25.438 -16.062 -7.324 1 90.88 265 LEU B O 1
ATOM 4644 N N . ASN B 1 266 ? 27.031 -17.5 -7.645 1 90.62 266 ASN B N 1
ATOM 4645 C CA . ASN B 1 266 ? 27.547 -16.719 -8.758 1 90.62 266 ASN B CA 1
ATOM 4646 C C . ASN B 1 266 ? 26.922 -17.141 -10.086 1 90.62 266 ASN B C 1
ATOM 4648 O O . ASN B 1 266 ? 26.125 -18.078 -10.125 1 90.62 266 ASN B O 1
ATOM 4652 N N . SER B 1 267 ? 27.219 -16.453 -11.125 1 90.06 267 SER B N 1
ATOM 4653 C CA . SER B 1 267 ? 26.578 -16.656 -12.422 1 90.06 267 SER B CA 1
ATOM 4654 C C . SER B 1 267 ? 26.828 -18.062 -12.961 1 90.06 267 SER B C 1
ATOM 4656 O O . SER B 1 267 ? 25.938 -18.672 -13.555 1 90.06 267 SER B O 1
ATOM 4658 N N . GLU B 1 268 ? 27.969 -18.516 -12.758 1 93 268 GLU B N 1
ATOM 4659 C CA . GLU B 1 268 ? 28.328 -19.844 -13.25 1 93 268 GLU B CA 1
ATOM 4660 C C . GLU B 1 268 ? 27.547 -20.938 -12.516 1 93 268 GLU B C 1
ATOM 4662 O O . GLU B 1 268 ? 27.125 -21.922 -13.117 1 93 268 GLU B O 1
ATOM 4667 N N . GLU B 1 269 ? 27.5 -20.75 -11.289 1 94.31 269 GLU B N 1
ATOM 4668 C CA . GLU B 1 269 ? 26.75 -21.703 -10.469 1 94.31 269 GLU B CA 1
ATOM 4669 C C . GLU B 1 269 ? 25.266 -21.703 -10.836 1 94.31 269 GLU B C 1
ATOM 4671 O O . GLU B 1 269 ? 24.641 -22.766 -10.867 1 94.31 269 GLU B O 1
ATOM 4676 N N . ILE B 1 270 ? 24.781 -20.594 -11.078 1 93.69 270 ILE B N 1
ATOM 4677 C CA . ILE B 1 270 ? 23.391 -20.453 -11.5 1 93.69 270 ILE B CA 1
ATOM 4678 C C . ILE B 1 270 ? 23.172 -21.172 -12.828 1 93.69 270 ILE B C 1
ATOM 4680 O O . ILE B 1 270 ? 22.219 -21.938 -12.984 1 93.69 270 ILE B O 1
ATOM 4684 N N . ASP B 1 271 ? 24.062 -20.969 -13.695 1 93.31 271 ASP B N 1
ATOM 4685 C CA . ASP B 1 271 ? 23.984 -21.641 -15 1 93.31 271 ASP B CA 1
ATOM 4686 C C . ASP B 1 271 ? 24.031 -23.156 -14.844 1 93.31 271 ASP B C 1
ATOM 4688 O O . ASP B 1 271 ? 23.312 -23.875 -15.547 1 93.31 271 ASP B O 1
ATOM 4692 N N . THR B 1 272 ? 24.859 -23.547 -13.969 1 94.94 272 THR B N 1
ATOM 4693 C CA . THR B 1 272 ? 25 -24.969 -13.711 1 94.94 272 THR B CA 1
ATOM 4694 C C . THR B 1 272 ? 23.672 -25.562 -13.211 1 94.94 272 THR B C 1
ATOM 4696 O O . THR B 1 272 ? 23.266 -26.625 -13.664 1 94.94 272 THR B O 1
ATOM 4699 N N . LEU B 1 273 ? 23.094 -24.875 -12.359 1 95.12 273 LEU B N 1
ATOM 4700 C CA . LEU B 1 273 ? 21.828 -25.328 -11.805 1 95.12 273 LEU B CA 1
ATOM 4701 C C . LEU B 1 273 ? 20.734 -25.328 -12.867 1 95.12 273 LEU B C 1
ATOM 4703 O O . LEU B 1 273 ? 19.891 -26.234 -12.898 1 95.12 273 LEU B O 1
ATOM 4707 N N . ILE B 1 274 ? 20.75 -24.328 -13.664 1 94.62 274 ILE B N 1
ATOM 4708 C CA . ILE B 1 274 ? 19.766 -24.219 -14.734 1 94.62 274 ILE B CA 1
ATOM 4709 C C . ILE B 1 274 ? 19.922 -25.391 -15.703 1 94.62 274 ILE B C 1
ATOM 4711 O O . ILE B 1 274 ? 18.953 -26.031 -16.062 1 94.62 274 ILE B O 1
ATOM 4715 N N . GLU B 1 275 ? 21.109 -25.609 -16.094 1 94.19 275 GLU B N 1
ATOM 4716 C CA . GLU B 1 275 ? 21.391 -26.719 -17 1 94.19 275 GLU B CA 1
ATOM 4717 C C . GLU B 1 275 ? 21.031 -28.062 -16.391 1 94.19 275 GLU B C 1
ATOM 4719 O O . GLU B 1 275 ? 20.516 -28.953 -17.062 1 94.19 275 GLU B O 1
ATOM 4724 N N . TYR B 1 276 ? 21.328 -28.156 -15.203 1 95.62 276 TYR B N 1
ATOM 4725 C CA . TYR B 1 276 ? 20.984 -29.375 -14.492 1 95.62 276 TYR B CA 1
ATOM 4726 C C . TYR B 1 276 ? 19.484 -29.609 -14.5 1 95.62 276 TYR B C 1
ATOM 4728 O O . TYR B 1 276 ? 19.016 -30.719 -14.75 1 95.62 276 TYR B O 1
ATOM 4736 N N . ALA B 1 277 ? 18.703 -28.609 -14.203 1 95.69 277 ALA B N 1
ATOM 4737 C CA . ALA B 1 277 ? 17.25 -28.703 -14.195 1 95.69 277 ALA B CA 1
ATOM 4738 C C . ALA B 1 277 ? 16.703 -29.172 -15.547 1 95.69 277 ALA B C 1
ATOM 4740 O O . ALA B 1 277 ? 15.797 -30 -15.617 1 95.69 277 ALA B O 1
ATOM 4741 N N . ARG B 1 278 ? 17.281 -28.641 -16.547 1 94.62 278 ARG B N 1
ATOM 4742 C CA . ARG B 1 278 ? 16.859 -28.969 -17.906 1 94.62 278 ARG B CA 1
ATOM 4743 C C . ARG B 1 278 ? 17.219 -30.406 -18.266 1 94.62 278 ARG B C 1
ATOM 4745 O O . ARG B 1 278 ? 16.375 -31.172 -18.766 1 94.62 278 ARG B O 1
ATOM 4752 N N . ARG B 1 279 ? 18.438 -30.734 -17.969 1 94.25 279 ARG B N 1
ATOM 4753 C CA . ARG B 1 279 ? 18.938 -32.062 -18.312 1 94.25 279 ARG B CA 1
ATOM 4754 C C . ARG B 1 279 ? 18.203 -33.156 -17.516 1 94.25 279 ARG B C 1
ATOM 4756 O O . ARG B 1 279 ? 17.953 -34.25 -18.031 1 94.25 279 ARG B O 1
ATOM 4763 N N . ALA B 1 280 ? 17.859 -32.781 -16.375 1 95.69 280 ALA B N 1
ATOM 4764 C CA . ALA B 1 280 ? 17.266 -33.781 -15.469 1 95.69 280 ALA B CA 1
ATOM 4765 C C . ALA B 1 280 ? 15.758 -33.875 -15.688 1 95.69 280 ALA B C 1
ATOM 4767 O O . ALA B 1 280 ? 15.062 -34.562 -14.938 1 95.69 280 ALA B O 1
ATOM 4768 N N . GLY B 1 281 ? 15.203 -33.125 -16.672 1 95.44 281 GLY B N 1
ATOM 4769 C CA . GLY B 1 281 ? 13.805 -33.281 -17.047 1 95.44 281 GLY B CA 1
ATOM 4770 C C . GLY B 1 281 ? 12.891 -32.312 -16.297 1 95.44 281 GLY B C 1
ATOM 4771 O O . GLY B 1 281 ? 11.672 -32.531 -16.25 1 95.44 281 GLY B O 1
ATOM 4772 N N . GLY B 1 282 ? 13.445 -31.375 -15.664 1 96.88 282 GLY B N 1
ATOM 4773 C CA . GLY B 1 282 ? 12.672 -30.438 -14.867 1 96.88 282 GLY B CA 1
ATOM 4774 C C . GLY B 1 282 ? 11.633 -29.672 -15.672 1 96.88 282 GLY B C 1
ATOM 4775 O O . GLY B 1 282 ? 10.516 -29.453 -15.203 1 96.88 282 GLY B O 1
ATOM 4776 N N . ILE B 1 283 ? 11.969 -29.312 -16.859 1 96.25 283 ILE B N 1
ATOM 4777 C CA . ILE B 1 283 ? 11.07 -28.531 -17.719 1 96.25 283 ILE B CA 1
ATOM 4778 C C . ILE B 1 283 ? 9.891 -29.406 -18.141 1 96.25 283 ILE B C 1
ATOM 4780 O O . ILE B 1 283 ? 8.734 -28.969 -18.094 1 96.25 283 ILE B O 1
ATOM 4784 N N . ASP B 1 284 ? 10.148 -30.578 -18.5 1 96.69 284 ASP B N 1
ATOM 4785 C CA . ASP B 1 284 ? 9.094 -31.516 -18.891 1 96.69 284 ASP B CA 1
ATOM 4786 C C . ASP B 1 284 ? 8.125 -31.781 -17.75 1 96.69 284 ASP B C 1
ATOM 4788 O O . ASP B 1 284 ? 6.914 -31.844 -17.953 1 96.69 284 ASP B O 1
ATOM 4792 N N . TYR B 1 285 ? 8.719 -31.938 -16.625 1 97.38 285 TYR B N 1
ATOM 4793 C CA . TYR B 1 285 ? 7.891 -32.156 -15.445 1 97.38 285 TYR B CA 1
ATOM 4794 C C . TYR B 1 285 ? 6.961 -30.984 -15.188 1 97.38 285 TYR B C 1
ATOM 4796 O O . TYR B 1 285 ? 5.781 -31.172 -14.883 1 97.38 285 TYR B O 1
ATOM 4804 N N . ALA B 1 286 ? 7.469 -29.766 -15.289 1 97.38 286 ALA B N 1
ATOM 4805 C CA . ALA B 1 286 ? 6.668 -28.562 -15.086 1 97.38 286 ALA B CA 1
ATOM 4806 C C . ALA B 1 286 ? 5.527 -28.484 -16.094 1 97.38 286 ALA B C 1
ATOM 4808 O O . ALA B 1 286 ? 4.391 -28.188 -15.742 1 97.38 286 ALA B O 1
ATOM 4809 N N . TYR B 1 287 ? 5.812 -28.828 -17.328 1 96.56 287 TYR B N 1
ATOM 4810 C CA . TYR B 1 287 ? 4.781 -28.828 -18.359 1 96.56 287 TYR B CA 1
ATOM 4811 C C . TYR B 1 287 ? 3.727 -29.891 -18.078 1 96.56 287 TYR B C 1
ATOM 4813 O O . TYR B 1 287 ? 2.529 -29.656 -18.25 1 96.56 287 TYR B O 1
ATOM 4821 N N . ALA B 1 288 ? 4.188 -31.031 -17.703 1 97.69 288 ALA B N 1
ATOM 4822 C CA . ALA B 1 288 ? 3.254 -32.094 -17.359 1 97.69 288 ALA B CA 1
ATOM 4823 C C . ALA B 1 288 ? 2.348 -31.688 -16.203 1 97.69 288 ALA B C 1
ATOM 4825 O O . ALA B 1 288 ? 1.161 -32.031 -16.172 1 97.69 288 ALA B O 1
ATOM 4826 N N . THR B 1 289 ? 2.938 -31.016 -15.25 1 98 289 THR B N 1
ATOM 4827 C CA . THR B 1 289 ? 2.162 -30.516 -14.125 1 98 289 THR B CA 1
ATOM 4828 C C . THR B 1 289 ? 1.093 -29.531 -14.594 1 98 289 THR B C 1
ATOM 4830 O O . THR B 1 289 ? -0.066 -29.625 -14.18 1 98 289 THR B O 1
ATOM 4833 N N . MET B 1 290 ? 1.424 -28.625 -15.438 1 97.62 290 MET B N 1
ATOM 4834 C CA . MET B 1 290 ? 0.468 -27.656 -15.953 1 97.62 290 MET B CA 1
ATOM 4835 C C . MET B 1 290 ? -0.646 -28.344 -16.734 1 97.62 290 MET B C 1
ATOM 4837 O O . MET B 1 290 ? -1.807 -27.938 -16.656 1 97.62 290 MET B O 1
ATOM 4841 N N . GLN B 1 291 ? -0.267 -29.406 -17.453 1 97.44 291 GLN B N 1
ATOM 4842 C CA . GLN B 1 291 ? -1.269 -30.141 -18.203 1 97.44 291 GLN B CA 1
ATOM 4843 C C . GLN B 1 291 ? -2.26 -30.844 -17.266 1 97.44 291 GLN B C 1
ATOM 4845 O O . GLN B 1 291 ? -3.457 -30.891 -17.562 1 97.44 291 GLN B O 1
ATOM 4850 N N . ARG B 1 292 ? -1.745 -31.391 -16.234 1 98.06 292 ARG B N 1
ATOM 4851 C CA . ARG B 1 292 ? -2.629 -32 -15.25 1 98.06 292 ARG B CA 1
ATOM 4852 C C . ARG B 1 292 ? -3.582 -30.969 -14.656 1 98.06 292 ARG B C 1
ATOM 4854 O O . ARG B 1 292 ? -4.77 -31.25 -14.469 1 98.06 292 ARG B O 1
ATOM 4861 N N . LEU B 1 293 ? -3.043 -29.812 -14.336 1 98.19 293 LEU B N 1
ATOM 4862 C CA . LEU B 1 293 ? -3.877 -28.734 -13.82 1 98.19 293 LEU B CA 1
ATOM 4863 C C . LEU B 1 293 ? -4.953 -28.344 -14.828 1 98.19 293 LEU B C 1
ATOM 4865 O O . LEU B 1 293 ? -6.105 -28.109 -14.461 1 98.19 293 LEU B O 1
ATOM 4869 N N . ARG B 1 294 ? -4.59 -28.281 -16.062 1 97.5 294 ARG B N 1
ATOM 4870 C CA . ARG B 1 294 ? -5.531 -27.938 -17.125 1 97.5 294 ARG B CA 1
ATOM 4871 C C . ARG B 1 294 ? -6.66 -28.969 -17.203 1 97.5 294 ARG B C 1
ATOM 4873 O O . ARG B 1 294 ? -7.828 -28.594 -17.328 1 97.5 294 ARG B O 1
ATOM 4880 N N . ASP B 1 295 ? -6.305 -30.234 -17.219 1 97.94 295 ASP B N 1
ATOM 4881 C CA . ASP B 1 295 ? -7.305 -31.297 -17.312 1 97.94 295 ASP B CA 1
ATOM 4882 C C . ASP B 1 295 ? -8.305 -31.203 -16.172 1 97.94 295 ASP B C 1
ATOM 4884 O O . ASP B 1 295 ? -9.508 -31.359 -16.375 1 97.94 295 ASP B O 1
ATOM 4888 N N . GLU B 1 296 ? -7.781 -30.969 -15 1 98.19 296 GLU B N 1
ATOM 4889 C CA . GLU B 1 296 ? -8.648 -30.781 -13.844 1 98.19 296 GLU B CA 1
ATOM 4890 C C . GLU B 1 296 ? -9.555 -29.562 -14.023 1 98.19 296 GLU B C 1
ATOM 4892 O O . GLU B 1 296 ? -10.734 -29.594 -13.664 1 98.19 296 GLU B O 1
ATOM 4897 N N . ALA B 1 297 ? -9 -28.469 -14.508 1 97.81 297 ALA B N 1
ATOM 4898 C CA . ALA B 1 297 ? -9.758 -27.25 -14.727 1 97.81 297 ALA B CA 1
ATOM 4899 C C . ALA B 1 297 ? -10.875 -27.469 -15.742 1 97.81 297 ALA B C 1
ATOM 4901 O O . ALA B 1 297 ? -11.977 -26.938 -15.586 1 97.81 297 ALA B O 1
ATOM 4902 N N . VAL B 1 298 ? -10.602 -28.219 -16.781 1 97.31 298 VAL B N 1
ATOM 4903 C CA . VAL B 1 298 ? -11.586 -28.516 -17.812 1 97.31 298 VAL B CA 1
ATOM 4904 C C . VAL B 1 298 ? -12.742 -29.297 -17.219 1 97.31 298 VAL B C 1
ATOM 4906 O O . VAL B 1 298 ? -13.906 -29.062 -17.547 1 97.31 298 VAL B O 1
ATOM 4909 N N . ASP B 1 299 ? -12.438 -30.219 -16.344 1 97.69 299 ASP B N 1
ATOM 4910 C CA . ASP B 1 299 ? -13.477 -30.969 -15.664 1 97.69 299 ASP B CA 1
ATOM 4911 C C . ASP B 1 299 ? -14.391 -30.062 -14.852 1 97.69 299 ASP B C 1
ATOM 4913 O O . ASP B 1 299 ? -15.609 -30.234 -14.852 1 97.69 299 ASP B O 1
ATOM 4917 N N . ILE B 1 300 ? -13.867 -29.109 -14.219 1 97.5 300 ILE B N 1
ATOM 4918 C CA . ILE B 1 300 ? -14.625 -28.203 -13.359 1 97.5 300 ILE B CA 1
ATOM 4919 C C . ILE B 1 300 ? -15.516 -27.312 -14.219 1 97.5 300 ILE B C 1
ATOM 4921 O O . ILE B 1 300 ? -16.719 -27.188 -13.969 1 97.5 300 ILE B O 1
ATOM 4925 N N . ILE B 1 301 ? -14.93 -26.703 -15.242 1 97.06 301 ILE B N 1
ATOM 4926 C CA . ILE B 1 301 ? -15.664 -25.719 -16.016 1 97.06 301 ILE B CA 1
ATOM 4927 C C . ILE B 1 301 ? -16.719 -26.406 -16.875 1 97.06 301 ILE B C 1
ATOM 4929 O O . ILE B 1 301 ? -17.672 -25.766 -17.328 1 97.06 301 ILE B O 1
ATOM 4933 N N . SER B 1 302 ? -16.578 -27.703 -17.141 1 96.12 302 SER B N 1
ATOM 4934 C CA . SER B 1 302 ? -17.516 -28.484 -17.953 1 96.12 302 SER B CA 1
ATOM 4935 C C . SER B 1 302 ? -18.828 -28.703 -17.219 1 96.12 302 SER B C 1
ATOM 4937 O O . SER B 1 302 ? -19.812 -29.125 -17.828 1 96.12 302 SER B O 1
ATOM 4939 N N . TYR B 1 303 ? -18.797 -28.422 -15.953 1 95.69 303 TYR B N 1
ATOM 4940 C CA . TYR B 1 303 ? -20.047 -28.453 -15.188 1 95.69 303 TYR B CA 1
ATOM 4941 C C . TYR B 1 303 ? -21.031 -27.438 -15.727 1 95.69 303 TYR B C 1
ATOM 4943 O O . TYR B 1 303 ? -22.25 -27.625 -15.609 1 95.69 303 TYR B O 1
ATOM 4951 N N . PHE B 1 304 ? -20.516 -26.375 -16.234 1 96.56 304 PHE B N 1
ATOM 4952 C CA . PHE B 1 304 ? -21.375 -25.328 -16.75 1 96.56 304 PHE B CA 1
ATOM 4953 C C . PHE B 1 304 ? -21.766 -25.609 -18.203 1 96.56 304 PHE B C 1
ATOM 4955 O O . PHE B 1 304 ? -21.031 -26.297 -18.922 1 96.56 304 PHE B O 1
ATOM 4962 N N . PRO B 1 305 ? -22.844 -25.109 -18.609 1 94.75 305 PRO B N 1
ATOM 4963 C CA . PRO B 1 305 ? -23.297 -25.344 -19.984 1 94.75 305 PRO B CA 1
ATOM 4964 C C . PRO B 1 305 ? -22.312 -24.844 -21.031 1 94.75 305 PRO B C 1
ATOM 4966 O O . PRO B 1 305 ? -21.641 -23.828 -20.812 1 94.75 305 PRO B O 1
ATOM 4969 N N . GLU B 1 306 ? -22.281 -25.547 -22.125 1 94.69 306 GLU B N 1
ATOM 4970 C CA . GLU B 1 306 ? -21.422 -25.109 -23.234 1 94.69 306 GLU B CA 1
ATOM 4971 C C . GLU B 1 306 ? -21.781 -23.703 -23.672 1 94.69 306 GLU B C 1
ATOM 4973 O O . GLU B 1 306 ? -22.953 -23.344 -23.781 1 94.69 306 GLU B O 1
ATOM 4978 N N . SER B 1 307 ? -20.828 -22.891 -23.859 1 94.31 307 SER B N 1
ATOM 4979 C CA . SER B 1 307 ? -20.969 -21.5 -24.266 1 94.31 307 SER B CA 1
ATOM 4980 C C . SER B 1 307 ? -19.656 -20.938 -24.766 1 94.31 307 SER B C 1
ATOM 4982 O O . SER B 1 307 ? -18.594 -21.516 -24.516 1 94.31 307 SER B O 1
ATOM 4984 N N . PRO B 1 308 ? -19.734 -19.906 -25.516 1 93.75 308 PRO B N 1
ATOM 4985 C CA . PRO B 1 308 ? -18.5 -19.25 -25.938 1 93.75 308 PRO B CA 1
ATOM 4986 C C . PRO B 1 308 ? -17.609 -18.844 -24.75 1 93.75 308 PRO B C 1
ATOM 4988 O O . PRO B 1 308 ? -16.391 -18.875 -24.859 1 93.75 308 PRO B O 1
ATOM 4991 N N . THR B 1 309 ? -18.25 -18.531 -23.703 1 95.31 309 THR B N 1
ATOM 4992 C CA . THR B 1 309 ? -17.5 -18.125 -22.531 1 95.31 309 THR B CA 1
ATOM 4993 C C . THR B 1 309 ? -16.734 -19.297 -21.922 1 95.31 309 THR B C 1
ATOM 4995 O O . THR B 1 309 ? -15.578 -19.156 -21.531 1 95.31 309 THR B O 1
ATOM 4998 N N . ARG B 1 310 ? -17.406 -20.406 -21.797 1 95 310 ARG B N 1
ATOM 4999 C CA . ARG B 1 310 ? -16.719 -21.609 -21.328 1 95 310 ARG B CA 1
ATOM 5000 C C . ARG B 1 310 ? -15.508 -21.938 -22.188 1 95 310 ARG B C 1
ATOM 5002 O O . ARG B 1 310 ? -14.43 -22.219 -21.672 1 95 310 ARG B O 1
ATOM 5009 N N . THR B 1 311 ? -15.695 -21.828 -23.484 1 94.88 311 THR B N 1
ATOM 5010 C CA . THR B 1 311 ? -14.625 -22.094 -24.438 1 94.88 311 THR B CA 1
ATOM 5011 C C . THR B 1 311 ? -13.492 -21.078 -24.266 1 94.88 311 THR B C 1
ATOM 5013 O O . THR B 1 311 ? -12.312 -21.438 -24.406 1 94.88 311 THR B O 1
ATOM 5016 N N . ALA B 1 312 ? -13.859 -19.906 -24.016 1 95.31 312 ALA B N 1
ATOM 5017 C CA . ALA B 1 312 ? -12.867 -18.859 -23.812 1 95.31 312 ALA B CA 1
ATOM 5018 C C . ALA B 1 312 ? -11.969 -19.156 -22.625 1 95.31 312 ALA B C 1
ATOM 5020 O O . ALA B 1 312 ? -10.75 -18.984 -22.688 1 95.31 312 ALA B O 1
ATOM 5021 N N . PHE B 1 313 ? -12.539 -19.656 -21.531 1 96.31 313 PHE B N 1
ATOM 5022 C CA . PHE B 1 313 ? -11.766 -20 -20.344 1 96.31 313 PHE B CA 1
ATOM 5023 C C . PHE B 1 313 ? -10.758 -21.094 -20.641 1 96.31 313 PHE B C 1
ATOM 5025 O O . PHE B 1 313 ? -9.602 -21.016 -20.219 1 96.31 313 PHE B O 1
ATOM 5032 N N . ILE B 1 314 ? -11.18 -22.047 -21.391 1 94.56 314 ILE B N 1
ATOM 5033 C CA . ILE B 1 314 ? -10.297 -23.141 -21.75 1 94.56 314 ILE B CA 1
ATOM 5034 C C . ILE B 1 314 ? -9.18 -22.625 -22.672 1 94.56 314 ILE B C 1
ATOM 5036 O O . ILE B 1 314 ? -8.016 -23 -22.5 1 94.56 314 ILE B O 1
ATOM 5040 N N . SER B 1 315 ? -9.562 -21.75 -23.531 1 94.12 315 SER B N 1
ATOM 5041 C CA . SER B 1 315 ? -8.586 -21.172 -24.453 1 94.12 315 SER B CA 1
ATOM 5042 C C . SER B 1 315 ? -7.551 -20.344 -23.703 1 94.12 315 SER B C 1
ATOM 5044 O O . SER B 1 315 ? -6.375 -20.328 -24.094 1 94.12 315 SER B O 1
ATOM 5046 N N . ILE B 1 316 ? -7.953 -19.656 -22.719 1 93.5 316 ILE B N 1
ATOM 5047 C CA . ILE B 1 316 ? -7.023 -18.859 -21.906 1 93.5 316 ILE B CA 1
ATOM 5048 C C . ILE B 1 316 ? -6.027 -19.781 -21.219 1 93.5 316 ILE B C 1
ATOM 5050 O O . ILE B 1 316 ? -4.836 -19.469 -21.141 1 93.5 316 ILE B O 1
ATOM 5054 N N . PHE B 1 317 ? -6.578 -20.844 -20.672 1 93.25 317 PHE B N 1
ATOM 5055 C CA . PHE B 1 317 ? -5.707 -21.812 -20.016 1 93.25 317 PHE B CA 1
ATOM 5056 C C . PHE B 1 317 ? -4.648 -22.328 -20.984 1 93.25 317 PHE B C 1
ATOM 5058 O O . PHE B 1 317 ? -3.463 -22.375 -20.656 1 93.25 317 PHE B O 1
ATOM 5065 N N . ASP B 1 318 ? -5.023 -22.641 -22.203 1 93.12 318 ASP B N 1
ATOM 5066 C CA . ASP B 1 318 ? -4.109 -23.125 -23.234 1 93.12 318 ASP B CA 1
ATOM 5067 C C . ASP B 1 318 ? -3.094 -22.047 -23.625 1 93.12 318 ASP B C 1
ATOM 5069 O O . ASP B 1 318 ? -1.918 -22.344 -23.844 1 93.12 318 ASP B O 1
ATOM 5073 N N . TYR B 1 319 ? -3.588 -20.891 -23.672 1 91.38 319 TYR B N 1
ATOM 5074 C CA . TYR B 1 319 ? -2.707 -19.766 -23.969 1 91.38 319 TYR B CA 1
ATOM 5075 C C . TYR B 1 319 ? -1.613 -19.641 -22.922 1 91.38 319 TYR B C 1
ATOM 5077 O O . TYR B 1 319 ? -0.447 -19.406 -23.25 1 91.38 319 TYR B O 1
ATOM 5085 N N . ILE B 1 320 ? -1.948 -19.766 -21.688 1 90.94 320 ILE B N 1
ATOM 5086 C CA . ILE B 1 320 ? -1.013 -19.625 -20.578 1 90.94 320 ILE B CA 1
ATOM 5087 C C . ILE B 1 320 ? 0.057 -20.719 -20.672 1 90.94 320 ILE B C 1
ATOM 5089 O O . ILE B 1 320 ? 1.243 -20.453 -20.469 1 90.94 320 ILE B O 1
ATOM 5093 N N . ILE B 1 321 ? -0.351 -21.875 -21.031 1 90.81 321 ILE B N 1
ATOM 5094 C CA . ILE B 1 321 ? 0.562 -23.016 -21.078 1 90.81 321 ILE B CA 1
ATOM 5095 C C . ILE B 1 321 ? 1.525 -22.844 -22.25 1 90.81 321 ILE B C 1
ATOM 5097 O O . ILE B 1 321 ? 2.709 -23.172 -22.141 1 90.81 321 ILE B O 1
ATOM 5101 N N . HIS B 1 322 ? 1.018 -22.25 -23.344 1 86.56 322 HIS B N 1
ATOM 5102 C CA . HIS B 1 322 ? 1.812 -22.297 -24.578 1 86.56 322 HIS B CA 1
ATOM 5103 C C . HIS B 1 322 ? 2.363 -20.922 -24.922 1 86.56 322 HIS B C 1
ATOM 5105 O O . HIS B 1 322 ? 3.025 -20.766 -25.953 1 86.56 322 HIS B O 1
ATOM 5111 N N . ARG B 1 323 ? 2.002 -20.016 -24.219 1 74.88 323 ARG B N 1
ATOM 5112 C CA . ARG B 1 323 ? 2.404 -18.656 -24.562 1 74.88 323 ARG B CA 1
ATOM 5113 C C . ARG B 1 323 ? 3.92 -18.547 -24.688 1 74.88 323 ARG B C 1
ATOM 5115 O O . ARG B 1 323 ? 4.656 -19.219 -23.953 1 74.88 323 ARG B O 1
ATOM 5122 N N . THR B 1 324 ? 4.176 -18.141 -25.906 1 60.25 324 THR B N 1
ATOM 5123 C CA . THR B 1 324 ? 5.57 -17.797 -26.156 1 60.25 324 THR B CA 1
ATOM 5124 C C . THR B 1 324 ? 5.871 -16.375 -25.688 1 60.25 324 THR B C 1
ATOM 5126 O O . THR B 1 324 ? 4.969 -15.539 -25.594 1 60.25 324 THR B O 1
ATOM 5129 N N . TYR B 1 325 ? 6.953 -16.016 -25.125 1 50.25 325 TYR B N 1
ATOM 5130 C CA . TYR B 1 325 ? 7.352 -14.703 -24.641 1 50.25 325 TYR B CA 1
ATOM 5131 C C . TYR B 1 325 ? 7.027 -13.625 -25.656 1 50.25 325 TYR B C 1
ATOM 5133 O O . TYR B 1 325 ? 6.977 -13.898 -26.859 1 50.25 325 TYR B O 1
#

Solvent-accessible surface area (backbone atoms only — not comparable to full-atom values): 32750 Å² total; per-residue (Å²): 126,54,69,54,53,52,48,50,58,74,43,39,68,59,50,52,50,40,52,52,47,48,54,57,68,66,54,63,94,45,66,68,58,38,52,54,50,53,59,53,60,67,66,65,73,87,57,60,56,33,48,41,9,41,44,30,6,44,70,58,69,36,72,47,70,43,23,45,27,41,21,43,15,50,45,30,38,50,49,16,52,49,41,41,46,34,54,49,64,65,39,55,57,51,88,77,32,72,25,60,36,57,75,67,30,55,43,58,24,49,35,50,19,44,29,29,40,19,48,15,48,46,32,18,51,71,52,72,38,66,68,52,32,48,48,52,27,50,46,43,32,37,39,30,51,21,51,52,49,44,52,50,38,30,75,66,61,59,75,44,67,68,56,46,52,51,33,41,38,36,50,41,5,44,57,34,20,49,23,28,35,40,5,20,58,52,41,66,44,54,68,70,57,35,50,49,40,27,54,35,22,30,36,48,19,41,35,43,50,54,44,58,54,53,51,39,63,40,67,84,62,49,75,51,78,57,72,50,39,54,47,51,70,68,43,43,75,50,68,27,44,43,52,22,58,65,38,74,89,41,87,59,22,67,58,49,53,55,55,70,67,46,92,75,69,54,72,67,54,47,50,50,50,42,51,46,13,54,75,58,40,7,55,58,50,47,52,52,51,38,49,52,36,48,55,54,29,52,59,55,58,60,73,46,72,90,43,73,54,56,52,43,54,54,37,48,51,51,43,50,73,62,59,70,123,125,56,69,54,52,52,49,50,59,75,43,38,70,60,49,51,51,39,53,51,48,48,53,58,69,65,54,63,94,45,66,67,57,37,51,54,50,54,59,52,60,68,64,66,76,88,56,63,58,33,50,41,8,39,44,30,6,45,68,58,70,38,74,46,69,44,19,45,27,40,21,42,15,50,45,31,37,51,50,15,52,50,42,41,44,33,49,49,64,65,39,56,57,52,89,75,33,72,25,58,36,58,75,66,30,54,45,57,24,48,35,50,18,46,31,29,40,19,48,13,47,46,33,17,50,71,51,72,38,66,66,52,32,48,49,53,28,49,47,43,32,38,39,30,50,20,50,51,49,44,51,52,37,31,75,66,59,59,75,44,67,68,56,47,52,52,33,40,40,36,50,41,6,45,58,34,19,49,24,26,35,40,5,21,56,52,41,64,42,54,69,69,59,36,53,50,40,27,54,33,22,31,34,47,20,40,34,43,50,52,44,56,55,53,52,38,64,40,65,84,62,48,76,49,78,58,72,50,40,54,49,52,69,70,44,41,74,49,66,26,44,42,52,22,58,66,36,74,89,41,87,59,23,66,59,49,53,55,56,69,67,45,90,75,69,54,72,67,56,47,49,49,50,42,51,45,12,53,74,60,42,6,56,59,50,46,51,52,50,38,50,53,36,47,54,53,30,52,60,54,57,60,73,47,73,90,43,74,54,54,52,42,54,54,38,46,50,51,41,49,73,62,60,70,121

InterPro domains:
  IPR000092 Polyprenyl synthetase-like [PF00348] (31-276)
  IPR000092 Polyprenyl synthetase-like [cd00685] (28-323)
  IPR008949 Isoprenoid synthase domain superfamily [G3DSA:1.10.600.10] (1-324)
  IPR008949 Isoprenoid synthase domain superfamily [SSF48576] (1-325)
  IPR033749 Polyprenyl synthetase, conserved site [PS00444] (204-216)
  IPR033749 Polyprenyl synthetase, conserved site [PS00723] (82-96)